Protein 4C4A (pdb70)

Sequence (641 aa):
HQEIARSSSYADMMLHDKDRNIKYYQGIRAAVSRVKDRGQKALVLDIGTGTGLLSMMAVTAGADFCYAIEVFKPMMAEAAVKIVERNGFSDKIKVINKHSTEVTVGPDGDLPCRANILITELFDTELIGEGALPSYEHAHKHLVQEDCEAVPHRATVYAQLVESRRMWSWNKLFPVRVRTSLGEQVIVPPSELERCPGAPSVCDIQLNQVSPADFTVLSDVLPMFSSVDFSKQVSSSAACCHSRQFVPLASGQAQVVLSWWDIEMDPEGKIKCCTMAPFWAQTDPQELQWRDHWMQCVYFLPQEEPVVQGSPRCLVAHHDDYCVWYSLQRTSPQVRPVCDCQAHLLWNRPRFGEINDQDRTDHYAQALRTVLLPGSVCLCVSDGSLLSMLAHHLGAEQVFTVESSSVASYRLMKRIFKVNHLEDKISVINKRPELLTAADLEGKKVSLLLGEPFFTTSLLPWHNLYFWYVRTSVDQHLAPGAVVMPQAASLHAVIVEFRDLWRIRSPCGDCEGFDVHIMDDMIKHSLDFRESREAEPHPLWEYPCRSLSKPQEILTFDFQQPIPQQPMQSKGTMMELTRPGKSHGAVLWMEYQLTPDSTISTGLINPGDCCCWNPHCKQAVYFLSTPRSVSYVVEFHPLTGDITMEFRLA

Radius of gyration: 27.62 Å; Cα contacts (8 Å, |Δi|>4): 1487; chains: 1; bounding box: 84×56×61 Å

InterPro domains:
  IPR014644 Protein arginine N-methyltransferase PRMT7 [PIRSF036946] (1-690)
  IPR025799 Protein arginine N-methyltransferase [PS51678] (14-345)
  IPR025799 Protein arginine N-methyltransferase [PS51678] (358-684)
  IPR025799 Protein arginine N-methyltransferase [PTHR11006] (16-331)
  IPR029063 S-adenosyl-L-methionine-dependent methyltransferase superfamily [G3DSA:3.40.50.150] (27-176)
  IPR029063 S-adenosyl-L-methionine-dependent methyltransferase superfamily [G3DSA:3.40.50.150] (370-513)
  IPR029063 S-adenosyl-L-methionine-dependent methyltransferase superfamily [SSF53335] (33-376)
  IPR029063 S-adenosyl-L-methionine-dependent methyltransferase superfamily [SSF53335] (379-688)
  IPR055135 Protein arginine N-methyltransferase domain [PF22528] (176-349)
  IPR055135 Protein arginine N-methyltransferase domain [PF22528] (514-689)

Nearest PDB structures (foldseek):
  4c4a-assembly1_A  TM=1.002E+00  e=0.000E+00  Mus musculus
  6ogn-assembly1_A  TM=9.988E-01  e=0.000E+00  Mus musculus
  9ay9-assembly3_C  TM=7.898E-01  e=1.034E-41  Homo sapiens
  9ay9-assembly4_D  TM=7.769E-01  e=6.770E-42  Homo sapiens
  9ay9-assembly2_B  TM=7.936E-01  e=2.135E-40  Homo sapiens

Secondary structure (DSSP, 8-state):
-HHHHT-SHHHHHT-HHHHHHHHHHHHHHHHHHHHTT---EEEEES-TTSHHHHHHHHHT-SEEEEE-SSHHHHHHHHHHHHHTT-TTTEEEE-S-GGG--BSTTSSBSS-EEEEEE---BTTBSTTSHHHHHHHHHHHTEEEEEEEES-EEEEEEEEEE-HHHHTTTSPPPEEEEETTEEEEEPPPHHHHH----SS-EEE-GGGS-GGG-EE-S--EEEEEEETTS----S-EEEEEEE--SS-EEEEEEEEEEEEESSTTS-SEEE---GGGSS-GGG----SSS-EEEEEEEEEEEE-TT--EEEEEEE-SS-EEEEE--S---PPP---SSHHHHS-HHHHHHHT-HHHHHHHHHHHHHH--TT-EEEEESTT-SHHHHHHHTT-SEEEEE--SHHHHHHHHHHHHHTT-TTTEEEE-S-GGG--TGGGTTPPEEEEE-----TT--SGGGGGHHHHHHHHTGGGEEEEEEEES-EEEEEEEEEEESSGGGGGS--SEETTEE-HHHHHHHHHHHTSSSSPPPEEE-GGGS-EEESB--EEEEEEETTSPPPSS-EEEEEEEEB-S-S---EEEEEEEEEEETTEEEESSBS------B-TTSPEEEEEPP---EEEEEEEEETTTTEEEEEEEE-

Structure (mmCIF, N/CA/C/O backbone):
data_4C4A
#
_entry.id   4C4A
#
_cell.length_a   97.322
_cell.length_b   97.322
_cell.length_c   168.754
_cell.angle_alpha   90.00
_cell.angle_beta   90.00
_cell.angle_gamma   90.00
#
_symmetry.space_group_name_H-M   'P 43 21 2'
#
loop_
_entity.id
_entity.type
_entity.pdbx_description
1 polymer 'PROTEIN ARGININE N-METHYLTRANSFERASE 7'
2 non-polymer S-ADENOSYL-L-HOMOCYSTEINE
3 non-polymer 3-[BENZYL(DIMETHYL)AMMONIO]PROPANE-1-SULFONATE
4 non-polymer 2-(2-METHOXYETHOXY)ETHANOL
5 non-polymer 'ZINC ION'
6 water water
#
loop_
_atom_site.group_PDB
_atom_site.id
_atom_site.type_symbol
_atom_site.label_atom_id
_atom_site.label_alt_id
_atom_site.label_comp_id
_atom_site.label_asym_id
_atom_site.label_entity_id
_atom_site.label_seq_id
_atom_site.pdbx_PDB_ins_code
_atom_site.Cartn_x
_atom_site.Cartn_y
_atom_site.Cartn_z
_atom_site.occupancy
_atom_site.B_iso_or_equiv
_atom_site.auth_seq_id
_atom_site.auth_comp_id
_atom_site.auth_asym_id
_atom_site.auth_atom_id
_atom_site.pdbx_PDB_model_num
ATOM 1 N N . HIS A 1 27 ? 17.711 19.095 75.201 1.00 82.86 27 HIS A N 1
ATOM 2 C CA . HIS A 1 27 ? 17.585 17.651 75.052 1.00 78.82 27 HIS A CA 1
ATOM 3 C C . HIS A 1 27 ? 17.496 17.233 73.587 1.00 76.62 27 HIS A C 1
ATOM 4 O O . HIS A 1 27 ? 17.957 16.151 73.219 1.00 70.82 27 HIS A O 1
ATOM 11 N N . GLN A 1 28 ? 16.904 18.087 72.755 1.00 70.95 28 GLN A N 1
ATOM 12 C CA . GLN A 1 28 ? 16.652 17.731 71.362 1.00 68.93 28 GLN A CA 1
ATOM 13 C C . GLN A 1 28 ? 17.955 17.771 70.567 1.00 64.69 28 GLN A C 1
ATOM 14 O O . GLN A 1 28 ? 18.111 17.055 69.579 1.00 74.57 28 GLN A O 1
ATOM 20 N N . GLU A 1 29 ? 18.889 18.612 71.001 1.00 55.67 29 GLU A N 1
ATOM 21 C CA . GLU A 1 29 ? 20.206 18.669 70.373 1.00 65.04 29 GLU A CA 1
ATOM 22 C C . GLU A 1 29 ? 20.917 17.332 70.549 1.00 68.20 29 GLU A C 1
ATOM 23 O O . GLU A 1 29 ? 21.554 16.827 69.623 1.00 69.95 29 GLU A O 1
ATOM 29 N N . ILE A 1 30 ? 20.788 16.757 71.742 1.00 59.66 30 ILE A N 1
ATOM 30 C CA . ILE A 1 30 ? 21.352 15.441 72.019 1.00 53.69 30 ILE A CA 1
ATOM 31 C C . ILE A 1 30 ? 20.591 14.358 71.255 1.00 50.80 30 ILE A C 1
ATOM 32 O O . ILE A 1 30 ? 21.193 13.525 70.570 1.00 46.02 30 ILE A O 1
ATOM 37 N N . ALA A 1 31 ? 19.266 14.389 71.365 1.00 42.37 31 ALA A N 1
ATOM 38 C CA . ALA A 1 31 ? 18.407 13.385 70.740 1.00 51.57 31 ALA A CA 1
ATOM 39 C C . ALA A 1 31 ? 18.671 13.234 69.239 1.00 52.09 31 ALA A C 1
ATOM 40 O O . ALA A 1 31 ? 18.703 12.116 68.715 1.00 48.32 31 ALA A O 1
ATOM 42 N N . ARG A 1 32 ? 18.875 14.360 68.559 1.00 45.34 32 ARG A N 1
ATOM 43 C CA . ARG A 1 32 ? 19.048 14.358 67.109 1.00 52.81 32 ARG A CA 1
ATOM 44 C C . ARG A 1 32 ? 20.466 14.754 66.675 1.00 52.18 32 ARG A C 1
ATOM 45 O O . ARG A 1 32 ? 20.672 15.307 65.594 1.00 55.75 32 ARG A O 1
ATOM 53 N N . SER A 1 33 ? 21.436 14.452 67.532 1.00 42.58 33 SER A N 1
ATOM 54 C CA . SER A 1 33 ? 22.849 14.644 67.225 1.00 38.50 33 SER A CA 1
ATOM 55 C C . SER A 1 33 ? 23.329 13.582 66.232 1.00 41.10 33 SER A C 1
ATOM 56 O O . SER A 1 33 ? 22.592 12.651 65.914 1.00 39.78 33 SER A O 1
ATOM 59 N N . SER A 1 34 ? 24.567 13.699 65.761 1.00 38.98 34 SER A N 1
ATOM 60 C CA A SER A 1 34 ? 25.063 12.750 64.769 0.50 37.68 34 SER A CA 1
ATOM 61 C CA B SER A 1 34 ? 25.099 12.771 64.766 0.50 38.33 34 SER A CA 1
ATOM 62 C C . SER A 1 34 ? 25.963 11.683 65.382 1.00 34.11 34 SER A C 1
ATOM 63 O O . SER A 1 34 ? 26.540 10.866 64.666 1.00 30.05 34 SER A O 1
ATOM 68 N N . TYR A 1 35 ? 26.064 11.667 66.708 1.00 30.42 35 TYR A N 1
ATOM 69 C CA . TYR A 1 35 ? 26.952 10.709 67.365 1.00 32.84 35 TYR A CA 1
ATOM 70 C C . TYR A 1 35 ? 26.596 9.251 67.064 1.00 32.30 35 TYR A C 1
ATOM 71 O O . TYR A 1 35 ? 27.487 8.433 66.846 1.00 30.96 35 TYR A O 1
ATOM 80 N N . ALA A 1 36 ? 25.304 8.930 67.042 1.00 30.74 36 ALA A N 1
ATOM 81 C CA . ALA A 1 36 ? 24.893 7.545 66.809 1.00 32.23 36 ALA A CA 1
ATOM 82 C C . ALA A 1 36 ? 25.288 7.106 65.400 1.00 36.42 36 ALA A C 1
ATOM 83 O O . ALA A 1 36 ? 25.777 5.996 65.206 1.00 31.45 36 ALA A O 1
ATOM 85 N N . ASP A 1 37 ? 25.077 7.989 64.427 1.00 28.32 37 ASP A N 1
ATOM 86 C CA . ASP A 1 37 ? 25.466 7.722 63.041 1.00 29.33 37 ASP A CA 1
ATOM 87 C C . ASP A 1 37 ? 26.966 7.453 62.908 1.00 25.15 37 ASP A C 1
ATOM 88 O O . ASP A 1 37 ? 27.375 6.542 62.180 1.00 28.19 37 ASP A O 1
ATOM 93 N N A MET A 1 38 ? 27.780 8.262 63.586 0.67 24.48 38 MET A N 1
ATOM 94 N N B MET A 1 38 ? 27.780 8.219 63.631 0.33 24.65 38 MET A N 1
ATOM 95 C CA A MET A 1 38 ? 29.227 8.074 63.554 0.67 23.41 38 MET A CA 1
ATOM 96 C CA B MET A 1 38 ? 29.237 8.092 63.557 0.33 24.06 38 MET A CA 1
ATOM 97 C C A MET A 1 38 ? 29.588 6.675 64.028 0.67 27.04 38 MET A C 1
ATOM 98 C C B MET A 1 38 ? 29.773 6.828 64.233 0.33 24.61 38 MET A C 1
ATOM 99 O O A MET A 1 38 ? 30.371 5.980 63.386 0.67 21.15 38 MET A O 1
ATOM 100 O O B MET A 1 38 ? 30.886 6.389 63.946 0.33 21.19 38 MET A O 1
ATOM 109 N N . LEU A 1 39 ? 28.994 6.253 65.140 1.00 25.95 39 LEU A N 1
ATOM 110 C CA . LEU A 1 39 ? 29.360 4.963 65.733 1.00 27.26 39 LEU A CA 1
ATOM 111 C C . LEU A 1 39 ? 29.014 3.817 64.786 1.00 28.52 39 LEU A C 1
ATOM 112 O O . LEU A 1 39 ? 29.679 2.778 64.785 1.00 29.21 39 LEU A O 1
ATOM 117 N N . HIS A 1 40 ? 27.978 4.005 63.971 1.00 23.01 40 HIS A N 1
ATOM 118 C CA . HIS A 1 40 ? 27.587 2.999 62.981 1.00 25.01 40 HIS A CA 1
ATOM 119 C C . HIS A 1 40 ? 28.370 3.119 61.666 1.00 26.95 40 HIS A C 1
ATOM 120 O O . HIS A 1 40 ? 28.189 2.307 60.759 1.00 26.09 40 HIS A O 1
ATOM 127 N N . ASP A 1 41 ? 29.201 4.152 61.550 1.00 27.72 41 ASP A N 1
ATOM 128 C CA . ASP A 1 41 ? 29.937 4.394 60.305 1.00 26.84 41 ASP A CA 1
ATOM 129 C C . ASP A 1 41 ? 31.161 3.480 60.294 1.00 24.30 41 ASP A C 1
ATOM 130 O O . ASP A 1 41 ? 32.250 3.883 60.711 1.00 23.52 41 ASP A O 1
ATOM 135 N N . LYS A 1 42 ? 30.959 2.254 59.823 1.00 25.70 42 LYS A N 1
ATOM 136 C CA . LYS A 1 42 ? 31.983 1.216 59.919 1.00 29.43 42 LYS A CA 1
ATOM 137 C C . LYS A 1 42 ? 33.265 1.604 59.185 1.00 29.75 42 LYS A C 1
ATOM 138 O O . LYS A 1 42 ? 34.368 1.464 59.720 1.00 27.55 42 LYS A O 1
ATOM 144 N N . ASP A 1 43 ? 33.112 2.097 57.961 1.00 26.57 43 ASP A N 1
ATOM 145 C CA . ASP A 1 43 ? 34.263 2.488 57.147 1.00 23.76 43 ASP A CA 1
ATOM 146 C C . ASP A 1 43 ? 35.070 3.598 57.825 1.00 29.08 43 ASP A C 1
ATOM 147 O O . ASP A 1 43 ? 36.301 3.555 57.875 1.00 24.55 43 ASP A O 1
ATOM 152 N N . ARG A 1 44 ? 34.378 4.588 58.373 1.00 23.32 44 ARG A N 1
ATOM 153 C CA . ARG A 1 44 ? 35.064 5.618 59.157 1.00 23.81 44 ARG A CA 1
ATOM 154 C C . ARG A 1 44 ? 35.864 5.044 60.331 1.00 24.35 44 ARG A C 1
ATOM 155 O O . ARG A 1 44 ? 37.028 5.387 60.557 1.00 22.70 44 ARG A O 1
ATOM 163 N N . ASN A 1 45 ? 35.230 4.179 61.102 1.00 22.27 45 ASN A N 1
ATOM 164 C CA . ASN A 1 45 ? 35.865 3.720 62.321 1.00 26.45 45 ASN A CA 1
ATOM 165 C C . ASN A 1 45 ? 37.030 2.767 62.019 1.00 26.40 45 ASN A C 1
ATOM 166 O O . ASN A 1 45 ? 38.069 2.832 62.680 1.00 24.71 45 ASN A O 1
ATOM 171 N N . ILE A 1 46 ? 36.871 1.934 60.999 1.00 23.22 46 ILE A N 1
ATOM 172 C CA . ILE A 1 46 ? 37.933 1.002 60.594 1.00 26.76 46 ILE A CA 1
ATOM 173 C C . ILE A 1 46 ? 39.177 1.745 60.113 1.00 31.58 46 ILE A C 1
ATOM 174 O O . ILE A 1 46 ? 40.300 1.425 60.526 1.00 27.78 46 ILE A O 1
ATOM 179 N N . LYS A 1 47 ? 38.969 2.747 59.261 1.00 24.74 47 LYS A N 1
ATOM 180 C CA . LYS A 1 47 ? 40.069 3.508 58.669 1.00 22.56 47 LYS A CA 1
ATOM 181 C C . LYS A 1 47 ? 40.768 4.387 59.710 1.00 24.62 47 LYS A C 1
ATOM 182 O O . LYS A 1 47 ? 42.001 4.496 59.712 1.00 21.88 47 LYS A O 1
ATOM 188 N N . TYR A 1 48 ? 40.004 5.025 60.599 1.00 20.83 48 TYR A N 1
ATOM 189 C CA . TYR A 1 48 ? 40.662 5.759 61.692 1.00 21.21 48 TYR A CA 1
ATOM 190 C C . TYR A 1 48 ? 41.519 4.820 62.549 1.00 20.49 48 TYR A C 1
ATOM 191 O O . TYR A 1 48 ? 42.646 5.167 62.903 1.00 19.86 48 TYR A O 1
ATOM 200 N N . TYR A 1 49 ? 40.987 3.644 62.886 1.00 22.49 49 TYR A N 1
ATOM 201 C CA . TYR A 1 49 ? 41.709 2.712 63.748 1.00 21.98 49 TYR A CA 1
ATOM 202 C C . TYR A 1 49 ? 43.016 2.305 63.076 1.00 22.91 49 TYR A C 1
ATOM 203 O O . TYR A 1 49 ? 44.074 2.290 63.722 1.00 21.16 49 TYR A O 1
ATOM 212 N N . GLN A 1 50 ? 42.942 1.998 61.781 1.00 23.54 50 GLN A N 1
ATOM 213 C CA . GLN A 1 50 ? 44.139 1.633 61.021 1.00 23.70 50 GLN A CA 1
ATOM 214 C C . GLN A 1 50 ? 45.156 2.771 61.031 1.00 24.95 50 GLN A C 1
ATOM 215 O O . GLN A 1 50 ? 46.353 2.557 61.253 1.00 23.26 50 GLN A O 1
ATOM 221 N N . GLY A 1 51 ? 44.688 3.986 60.770 1.00 23.14 51 GLY A N 1
ATOM 222 C CA . GLY A 1 51 ? 45.583 5.140 60.758 1.00 21.79 51 GLY A CA 1
ATOM 223 C C . GLY A 1 51 ? 46.199 5.409 62.133 1.00 22.64 51 GLY A C 1
ATOM 224 O O . GLY A 1 51 ? 47.381 5.771 62.251 1.00 22.30 51 GLY A O 1
ATOM 225 N N . ILE A 1 52 ? 45.401 5.238 63.180 1.00 19.03 52 ILE A N 1
ATOM 226 C CA . ILE A 1 52 ? 45.867 5.506 64.538 1.00 19.63 52 ILE A CA 1
ATOM 227 C C . ILE A 1 52 ? 46.912 4.448 64.958 1.00 21.43 52 ILE A C 1
ATOM 228 O O . ILE A 1 52 ? 47.928 4.783 65.561 1.00 22.52 52 ILE A O 1
ATOM 233 N N . ARG A 1 53 ? 46.686 3.180 64.619 1.00 19.94 53 ARG A N 1
ATOM 234 C CA . ARG A 1 53 ? 47.692 2.166 64.965 1.00 20.88 53 ARG A CA 1
ATOM 235 C C . ARG A 1 53 ? 49.009 2.471 64.234 1.00 23.25 53 ARG A C 1
ATOM 236 O O . ARG A 1 53 ? 50.104 2.356 64.818 1.00 25.04 53 ARG A O 1
ATOM 244 N N . ALA A 1 54 ? 48.923 2.875 62.967 1.00 22.62 54 ALA A N 1
ATOM 245 C CA . ALA A 1 54 ? 50.147 3.161 62.203 1.00 24.65 54 ALA A CA 1
ATOM 246 C C . ALA A 1 54 ? 50.884 4.363 62.786 1.00 28.05 54 ALA A C 1
ATOM 247 O O . ALA A 1 54 ? 52.116 4.333 62.934 1.00 25.14 54 ALA A O 1
ATOM 249 N N . ALA A 1 55 ? 50.135 5.412 63.123 1.00 22.85 55 ALA A N 1
ATOM 250 C CA . ALA A 1 55 ? 50.750 6.632 63.650 1.00 22.10 55 ALA A CA 1
ATOM 251 C C . ALA A 1 55 ? 51.415 6.403 65.004 1.00 22.85 55 ALA A C 1
ATOM 252 O O . ALA A 1 55 ? 52.551 6.834 65.227 1.00 24.22 55 ALA A O 1
ATOM 254 N N . VAL A 1 56 ? 50.719 5.727 65.909 1.00 21.89 56 VAL A N 1
ATOM 255 C CA . VAL A 1 56 ? 51.289 5.477 67.222 1.00 20.98 56 VAL A CA 1
ATOM 256 C C . VAL A 1 56 ? 52.532 4.597 67.084 1.00 23.82 56 VAL A C 1
ATOM 257 O O . VAL A 1 56 ? 53.552 4.855 67.719 1.00 22.78 56 VAL A O 1
ATOM 261 N N . SER A 1 57 ? 52.467 3.575 66.232 1.00 22.49 57 SER A N 1
ATOM 262 C CA . SER A 1 57 ? 53.644 2.742 66.020 1.00 24.98 57 SER A CA 1
ATOM 263 C C . SER A 1 57 ? 54.828 3.509 65.419 1.00 25.54 57 SER A C 1
ATOM 264 O O . SER A 1 57 ? 55.962 3.241 65.799 1.00 27.41 57 SER A O 1
ATOM 267 N N . ARG A 1 58 ? 54.589 4.454 64.508 1.00 25.76 58 ARG A N 1
ATOM 268 C CA . ARG A 1 58 ? 55.705 5.232 63.955 1.00 26.96 58 ARG A CA 1
ATOM 269 C C . ARG A 1 58 ? 56.472 5.961 65.055 1.00 25.48 58 ARG A C 1
ATOM 270 O O . ARG A 1 58 ? 57.710 5.972 65.042 1.00 26.93 58 ARG A O 1
ATOM 278 N N . VAL A 1 59 ? 55.748 6.519 66.024 1.00 21.96 59 VAL A N 1
ATOM 279 C CA . VAL A 1 59 ? 56.384 7.198 67.168 1.00 25.68 59 VAL A CA 1
ATOM 280 C C . VAL A 1 59 ? 57.063 6.236 68.155 1.00 26.23 59 VAL A C 1
ATOM 281 O O . VAL A 1 59 ? 58.213 6.446 68.556 1.00 25.05 59 VAL A O 1
ATOM 285 N N . LYS A 1 60 ? 56.368 5.171 68.549 1.00 23.34 60 LYS A N 1
ATOM 286 C CA . LYS A 1 60 ? 56.964 4.215 69.480 1.00 25.21 60 LYS A CA 1
ATOM 287 C C . LYS A 1 60 ? 58.197 3.558 68.870 1.00 28.10 60 LYS A C 1
ATOM 288 O O . LYS A 1 60 ? 59.174 3.294 69.580 1.00 27.17 60 LYS A O 1
ATOM 294 N N . ASP A 1 61 ? 58.166 3.293 67.562 1.00 25.34 61 ASP A N 1
ATOM 295 C CA . ASP A 1 61 ? 59.288 2.597 66.919 1.00 29.30 61 ASP A CA 1
ATOM 296 C C . ASP A 1 61 ? 60.549 3.452 66.913 1.00 28.22 61 ASP A C 1
ATOM 297 O O . ASP A 1 61 ? 61.651 2.924 66.757 1.00 29.46 61 ASP A O 1
ATOM 302 N N . ARG A 1 62 ? 60.379 4.761 67.070 1.00 29.96 62 ARG A N 1
ATOM 303 C CA . ARG A 1 62 ? 61.514 5.696 67.179 1.00 34.85 62 ARG A CA 1
ATOM 304 C C . ARG A 1 62 ? 62.059 5.818 68.601 1.00 40.03 62 ARG A C 1
ATOM 305 O O . ARG A 1 62 ? 62.965 6.615 68.853 1.00 34.01 62 ARG A O 1
ATOM 313 N N . GLY A 1 63 ? 61.498 5.050 69.530 1.00 30.71 63 GLY A N 1
ATOM 314 C CA . GLY A 1 63 ? 61.921 5.096 70.921 1.00 29.85 63 GLY A CA 1
ATOM 315 C C . GLY A 1 63 ? 61.412 6.325 71.656 1.00 28.95 63 GLY A C 1
ATOM 316 O O . GLY A 1 63 ? 62.003 6.741 72.645 1.00 34.36 63 GLY A O 1
ATOM 317 N N . GLN A 1 64 ? 60.306 6.897 71.184 1.00 27.10 64 GLN A N 1
ATOM 318 C CA . GLN A 1 64 ? 59.782 8.119 71.777 1.00 28.49 64 GLN A CA 1
ATOM 319 C C . GLN A 1 64 ? 58.451 7.904 72.455 1.00 27.86 64 GLN A C 1
ATOM 320 O O . GLN A 1 64 ? 57.734 6.942 72.161 1.00 26.23 64 GLN A O 1
ATOM 326 N N . LYS A 1 65 ? 58.137 8.809 73.373 1.00 25.54 65 LYS A N 1
ATOM 327 C CA . LYS A 1 65 ? 56.857 8.808 74.064 1.00 23.35 65 LYS A CA 1
ATOM 328 C C . LYS A 1 65 ? 55.768 9.283 73.113 1.00 24.46 65 LYS A C 1
ATOM 329 O O . LYS A 1 65 ? 55.921 10.296 72.439 1.00 23.26 65 LYS A O 1
ATOM 335 N N . ALA A 1 66 ? 54.669 8.541 73.044 1.00 24.23 66 ALA A N 1
ATOM 336 C CA . ALA A 1 66 ? 53.574 8.887 72.145 1.00 22.48 66 ALA A CA 1
ATOM 337 C C . ALA A 1 66 ? 52.471 9.608 72.916 1.00 22.69 66 ALA A C 1
ATOM 338 O O . ALA A 1 66 ? 51.764 9.000 73.721 1.00 23.79 66 ALA A O 1
ATOM 340 N N . LEU A 1 67 ? 52.363 10.916 72.697 1.00 18.87 67 LEU A N 1
ATOM 341 C CA . LEU A 1 67 ? 51.404 11.764 73.403 1.00 21.10 67 LEU A CA 1
ATOM 342 C C . LEU A 1 67 ? 50.355 12.263 72.429 1.00 23.95 67 LEU A C 1
ATOM 343 O O . LEU A 1 67 ? 50.657 13.007 71.492 1.00 22.99 67 LEU A O 1
ATOM 348 N N . VAL A 1 68 ? 49.117 11.836 72.645 1.00 20.94 68 VAL A N 1
ATOM 349 C CA . VAL A 1 68 ? 48.022 12.143 71.728 1.00 20.16 68 VAL A CA 1
ATOM 350 C C . VAL A 1 68 ? 47.216 13.375 72.154 1.00 18.44 68 VAL A C 1
ATOM 351 O O . VAL A 1 68 ? 46.881 13.526 73.329 1.00 21.55 68 VAL A O 1
ATOM 355 N N . LEU A 1 69 ? 46.933 14.250 71.189 1.00 19.08 69 LEU A N 1
ATOM 356 C CA . LEU A 1 69 ? 45.919 15.301 71.316 1.00 17.57 69 LEU A CA 1
ATOM 357 C C . LEU A 1 69 ? 44.758 14.918 70.404 1.00 20.93 69 LEU A C 1
ATOM 358 O O . LEU A 1 69 ? 44.925 14.840 69.181 1.00 21.26 69 LEU A O 1
ATOM 363 N N . ASP A 1 70 ? 43.599 14.648 71.005 1.00 20.30 70 ASP A N 1
ATOM 364 C CA . ASP A 1 70 ? 42.399 14.258 70.263 1.00 20.39 70 ASP A CA 1
ATOM 365 C C . ASP A 1 70 ? 41.416 15.417 70.341 1.00 20.67 70 ASP A C 1
ATOM 366 O O . ASP A 1 70 ? 40.781 15.594 71.372 1.00 21.72 70 ASP A O 1
ATOM 371 N N . ILE A 1 71 ? 41.330 16.235 69.287 1.00 20.63 71 ILE A N 1
ATOM 372 C CA . ILE A 1 71 ? 40.468 17.421 69.334 1.00 18.15 71 ILE A CA 1
ATOM 373 C C . ILE A 1 71 ? 39.059 17.072 68.897 1.00 21.80 71 ILE A C 1
ATOM 374 O O . ILE A 1 71 ? 38.841 16.662 67.759 1.00 22.79 71 ILE A O 1
ATOM 379 N N . GLY A 1 72 ? 38.111 17.271 69.807 1.00 21.75 72 GLY A N 1
ATOM 380 C CA . GLY A 1 72 ? 36.709 16.981 69.552 1.00 22.12 72 GLY A CA 1
ATOM 381 C C . GLY A 1 72 ? 36.421 15.514 69.794 1.00 20.50 72 GLY A C 1
ATOM 382 O O . GLY A 1 72 ? 35.946 14.803 68.895 1.00 22.85 72 GLY A O 1
ATOM 383 N N . THR A 1 73 ? 36.685 15.065 71.018 1.00 22.24 73 THR A N 1
ATOM 384 C CA . THR A 1 73 ? 36.757 13.633 71.276 1.00 21.15 73 THR A CA 1
ATOM 385 C C . THR A 1 73 ? 35.398 12.919 71.268 1.00 22.53 73 THR A C 1
ATOM 386 O O . THR A 1 73 ? 35.342 11.701 71.064 1.00 21.69 73 THR A O 1
ATOM 390 N N . GLY A 1 74 ? 34.303 13.652 71.445 1.00 20.52 74 GLY A N 1
ATOM 391 C CA . GLY A 1 74 ? 32.992 13.012 71.452 1.00 22.47 74 GLY A CA 1
ATOM 392 C C . GLY A 1 74 ? 32.884 11.931 72.526 1.00 22.58 74 GLY A C 1
ATOM 393 O O . GLY A 1 74 ? 32.997 12.212 73.716 1.00 24.64 74 GLY A O 1
ATOM 394 N N . THR A 1 75 ? 32.681 10.682 72.098 1.00 23.07 75 THR A N 1
ATOM 395 C CA . THR A 1 75 ? 32.610 9.545 73.015 1.00 24.33 75 THR A CA 1
ATOM 396 C C . THR A 1 75 ? 33.943 9.177 73.665 1.00 25.91 75 THR A C 1
ATOM 397 O O . THR A 1 75 ? 33.979 8.443 74.659 1.00 26.84 75 THR A O 1
ATOM 401 N N . GLY A 1 76 ? 35.035 9.662 73.080 1.00 23.84 76 GLY A N 1
ATOM 402 C CA . GLY A 1 76 ? 36.368 9.237 73.464 1.00 22.26 76 GLY A CA 1
ATOM 403 C C . GLY A 1 76 ? 36.916 8.104 72.593 1.00 19.50 76 GLY A C 1
ATOM 404 O O . GLY A 1 76 ? 38.053 7.666 72.798 1.00 21.78 76 GLY A O 1
ATOM 405 N N . LEU A 1 77 ? 36.120 7.640 71.628 1.00 21.63 77 LEU A N 1
ATOM 406 C CA . LEU A 1 77 ? 36.495 6.486 70.779 1.00 21.66 77 LEU A CA 1
ATOM 407 C C . LEU A 1 77 ? 37.932 6.523 70.238 1.00 23.34 77 LEU A C 1
ATOM 408 O O . LEU A 1 77 ? 38.684 5.551 70.393 1.00 22.11 77 LEU A O 1
ATOM 413 N N . LEU A 1 78 ? 38.328 7.634 69.614 1.00 21.16 78 LEU A N 1
ATOM 414 C CA . LEU A 1 78 ? 39.621 7.658 68.932 1.00 20.27 78 LEU A CA 1
ATOM 415 C C . LEU A 1 78 ? 40.773 7.644 69.940 1.00 22.10 78 LEU A C 1
ATOM 416 O O . LEU A 1 78 ? 41.832 7.088 69.659 1.00 20.39 78 LEU A O 1
ATOM 421 N N . SER A 1 79 ? 40.563 8.227 71.120 1.00 21.02 79 SER A N 1
ATOM 422 C CA . SER A 1 79 ? 41.587 8.174 72.162 1.00 20.51 79 SER A CA 1
ATOM 423 C C . SER A 1 79 ? 41.712 6.765 72.727 1.00 21.71 79 SER A C 1
ATOM 424 O O . SER A 1 79 ? 42.809 6.308 73.012 1.00 21.99 79 SER A O 1
ATOM 427 N N . MET A 1 80 ? 40.589 6.070 72.896 1.00 21.90 80 MET A N 1
ATOM 428 C CA . MET A 1 80 ? 40.651 4.680 73.340 1.00 21.00 80 MET A CA 1
ATOM 429 C C . MET A 1 80 ? 41.398 3.815 72.321 1.00 21.37 80 MET A C 1
ATOM 430 O O . MET A 1 80 ? 42.243 2.981 72.700 1.00 21.40 80 MET A O 1
ATOM 435 N N . MET A 1 81 ? 41.089 4.011 71.038 1.00 22.05 81 MET A N 1
ATOM 436 C CA . MET A 1 81 ? 41.852 3.361 69.953 1.00 20.50 81 MET A CA 1
ATOM 437 C C . MET A 1 81 ? 43.350 3.618 70.124 1.00 22.40 81 MET A C 1
ATOM 438 O O . MET A 1 81 ? 44.161 2.682 70.071 1.00 22.53 81 MET A O 1
ATOM 443 N N . ALA A 1 82 ? 43.705 4.880 70.341 1.00 20.71 82 ALA A N 1
ATOM 444 C CA . ALA A 1 82 ? 45.112 5.248 70.516 1.00 19.90 82 ALA A CA 1
ATOM 445 C C . ALA A 1 82 ? 45.793 4.508 71.675 1.00 21.03 82 ALA A C 1
ATOM 446 O O . ALA A 1 82 ? 46.932 4.047 71.522 1.00 20.09 82 ALA A O 1
ATOM 448 N N . VAL A 1 83 ? 45.137 4.380 72.829 1.00 19.62 83 VAL A N 1
ATOM 449 C CA . VAL A 1 83 ? 45.766 3.630 73.925 1.00 21.28 83 VAL A CA 1
ATOM 450 C C . VAL A 1 83 ? 45.966 2.149 73.563 1.00 22.87 83 VAL A C 1
ATOM 451 O O . VAL A 1 83 ? 47.021 1.582 73.853 1.00 21.68 83 VAL A O 1
ATOM 455 N N . THR A 1 84 ? 44.990 1.511 72.918 1.00 20.00 84 THR A N 1
ATOM 456 C CA . THR A 1 84 ? 45.197 0.112 72.518 1.00 21.20 84 THR A CA 1
ATOM 457 C C . THR A 1 84 ? 46.378 -0.003 71.548 1.00 21.92 84 THR A C 1
ATOM 458 O O . THR A 1 84 ? 47.080 -1.029 71.527 1.00 23.61 84 THR A O 1
ATOM 462 N N . ALA A 1 85 ? 46.605 1.048 70.761 1.00 20.94 85 ALA A N 1
ATOM 463 C CA . ALA A 1 85 ? 47.686 1.056 69.773 1.00 22.31 85 ALA A CA 1
ATOM 464 C C . ALA A 1 85 ? 49.059 1.263 70.414 1.00 23.89 85 ALA A C 1
ATOM 465 O O . ALA A 1 85 ? 50.094 1.067 69.763 1.00 25.33 85 ALA A O 1
ATOM 467 N N . GLY A 1 86 ? 49.068 1.670 71.678 1.00 22.54 86 GLY A N 1
ATOM 468 C CA . GLY A 1 86 ? 50.312 1.833 72.412 1.00 25.39 86 GLY A CA 1
ATOM 469 C C . GLY A 1 86 ? 50.621 3.249 72.884 1.00 24.50 86 GLY A C 1
ATOM 470 O O . GLY A 1 86 ? 51.729 3.507 73.371 1.00 24.85 86 GLY A O 1
ATOM 471 N N . ALA A 1 87 ? 49.672 4.171 72.754 1.00 21.98 87 ALA A N 1
ATOM 472 C CA . ALA A 1 87 ? 49.937 5.547 73.192 1.00 22.16 87 ALA A CA 1
ATOM 473 C C . ALA A 1 87 ? 50.241 5.630 74.691 1.00 24.53 87 ALA A C 1
ATOM 474 O O . ALA A 1 87 ? 49.704 4.865 75.494 1.00 24.14 87 ALA A O 1
ATOM 476 N N . ASP A 1 88 ? 51.110 6.569 75.070 1.00 19.87 88 ASP A N 1
ATOM 477 C CA . ASP A 1 88 ? 51.455 6.732 76.475 1.00 22.04 88 ASP A CA 1
ATOM 478 C C . ASP A 1 88 ? 50.421 7.566 77.233 1.00 23.05 88 ASP A C 1
ATOM 479 O O . ASP A 1 88 ? 50.138 7.303 78.402 1.00 25.32 88 ASP A O 1
ATOM 484 N N . PHE A 1 89 ? 49.849 8.560 76.563 1.00 22.81 89 PHE A N 1
ATOM 485 C CA . PHE A 1 89 ? 48.798 9.372 77.178 1.00 22.78 89 PHE A CA 1
ATOM 486 C C . PHE A 1 89 ? 48.026 10.110 76.112 1.00 22.77 89 PHE A C 1
ATOM 487 O O . PHE A 1 89 ? 48.585 10.457 75.075 1.00 22.91 89 PHE A O 1
ATOM 495 N N . CYS A 1 90 ? 46.737 10.342 76.370 1.00 20.23 90 CYS A N 1
ATOM 496 C CA . CYS A 1 90 ? 45.888 11.094 75.452 1.00 19.61 90 CYS A CA 1
ATOM 497 C C . CYS A 1 90 ? 45.235 12.265 76.170 1.00 20.23 90 CYS A C 1
ATOM 498 O O . CYS A 1 90 ? 44.705 12.107 77.271 1.00 23.43 90 CYS A O 1
ATOM 501 N N . TYR A 1 91 ? 45.257 13.423 75.518 1.00 20.38 91 TYR A N 1
ATOM 502 C CA . TYR A 1 91 ? 44.516 14.597 75.972 1.00 19.98 91 TYR A CA 1
ATOM 503 C C . TYR A 1 91 ? 43.308 14.742 75.052 1.00 22.17 91 TYR A C 1
ATOM 504 O O . TYR A 1 91 ? 43.459 15.035 73.866 1.00 21.42 91 TYR A O 1
ATOM 513 N N . ALA A 1 92 ? 42.116 14.470 75.583 1.00 21.09 92 ALA A N 1
ATOM 514 C CA . ALA A 1 92 ? 40.911 14.395 74.752 1.00 18.65 92 ALA A CA 1
ATOM 515 C C . ALA A 1 92 ? 40.018 15.599 75.023 1.00 18.70 92 ALA A C 1
ATOM 516 O O . ALA A 1 92 ? 39.485 15.747 76.124 1.00 22.68 92 ALA A O 1
ATOM 518 N N . ILE A 1 93 ? 39.870 16.449 74.016 1.00 20.36 93 ILE A N 1
ATOM 519 C CA . ILE A 1 93 ? 39.260 17.763 74.195 1.00 23.95 93 ILE A CA 1
ATOM 520 C C . ILE A 1 93 ? 37.838 17.728 73.654 1.00 21.69 93 ILE A C 1
ATOM 521 O O . ILE A 1 93 ? 37.617 17.268 72.541 1.00 21.64 93 ILE A O 1
ATOM 526 N N . GLU A 1 94 ? 36.876 18.213 74.429 1.00 20.91 94 GLU A N 1
ATOM 527 C CA . GLU A 1 94 ? 35.483 18.236 73.976 1.00 19.57 94 GLU A CA 1
ATOM 528 C C . GLU A 1 94 ? 34.776 19.457 74.528 1.00 24.41 94 GLU A C 1
ATOM 529 O O . GLU A 1 94 ? 34.621 19.595 75.739 1.00 24.40 94 GLU A O 1
ATOM 535 N N . VAL A 1 95 ? 34.338 20.336 73.636 1.00 24.55 95 VAL A N 1
ATOM 536 C CA . VAL A 1 95 ? 33.751 21.600 74.060 1.00 28.01 95 VAL A CA 1
ATOM 537 C C . VAL A 1 95 ? 32.334 21.425 74.626 1.00 29.51 95 VAL A C 1
ATOM 538 O O . VAL A 1 95 ? 31.913 22.193 75.486 1.00 27.00 95 VAL A O 1
ATOM 542 N N . PHE A 1 96 ? 31.619 20.399 74.164 1.00 25.90 96 PHE A N 1
ATOM 543 C CA . PHE A 1 96 ? 30.216 20.220 74.527 1.00 27.88 96 PHE A CA 1
ATOM 544 C C . PHE A 1 96 ? 30.116 19.462 75.858 1.00 31.66 96 PHE A C 1
ATOM 545 O O . PHE A 1 96 ? 30.473 18.283 75.939 1.00 28.09 96 PHE A O 1
ATOM 553 N N . LYS A 1 97 ? 29.656 20.152 76.902 1.00 30.07 97 LYS A N 1
ATOM 554 C CA . LYS A 1 97 ? 29.762 19.628 78.272 1.00 32.25 97 LYS A CA 1
ATOM 555 C C . LYS A 1 97 ? 29.100 18.251 78.471 1.00 33.57 97 LYS A C 1
ATOM 556 O O . LYS A 1 97 ? 29.734 17.358 79.042 1.00 30.38 97 LYS A O 1
ATOM 562 N N . PRO A 1 98 ? 27.858 18.050 77.977 1.00 30.17 98 PRO A N 1
ATOM 563 C CA . PRO A 1 98 ? 27.254 16.723 78.193 1.00 29.19 98 PRO A CA 1
ATOM 564 C C . PRO A 1 98 ? 28.039 15.577 77.557 1.00 33.16 98 PRO A C 1
ATOM 565 O O . PRO A 1 98 ? 28.031 14.457 78.083 1.00 30.17 98 PRO A O 1
ATOM 569 N N . MET A 1 99 ? 28.714 15.849 76.444 1.00 28.89 99 MET A N 1
ATOM 570 C CA A MET A 1 99 ? 29.489 14.822 75.763 0.38 27.62 99 MET A CA 1
ATOM 571 C CA B MET A 1 99 ? 29.484 14.812 75.772 0.62 27.92 99 MET A CA 1
ATOM 572 C C . MET A 1 99 ? 30.831 14.597 76.450 1.00 26.03 99 MET A C 1
ATOM 573 O O . MET A 1 99 ? 31.330 13.468 76.501 1.00 26.05 99 MET A O 1
ATOM 582 N N . ALA A 1 100 ? 31.426 15.671 76.973 1.00 24.45 100 ALA A N 1
ATOM 583 C CA . ALA A 1 100 ? 32.647 15.529 77.768 1.00 25.48 100 ALA A CA 1
ATOM 584 C C . ALA A 1 100 ? 32.368 14.661 78.999 1.00 26.04 100 ALA A C 1
ATOM 585 O O . ALA A 1 100 ? 33.177 13.813 79.377 1.00 26.28 100 ALA A O 1
ATOM 587 N N . GLU A 1 101 ? 31.220 14.882 79.633 1.00 25.69 101 GLU A N 1
ATOM 588 C CA . GLU A 1 101 ? 30.848 14.082 80.796 1.00 29.06 101 GLU A CA 1
ATOM 589 C C . GLU A 1 101 ? 30.638 12.612 80.402 1.00 30.47 101 GLU A C 1
ATOM 590 O O . GLU A 1 101 ? 31.065 11.707 81.122 1.00 30.76 101 GLU A O 1
ATOM 596 N N . ALA A 1 102 ? 29.999 12.384 79.260 1.00 26.68 102 ALA A N 1
ATOM 597 C CA . ALA A 1 102 ? 29.810 11.029 78.742 1.00 31.61 102 ALA A CA 1
ATOM 598 C C . ALA A 1 102 ? 31.153 10.348 78.451 1.00 25.59 102 ALA A C 1
ATOM 599 O O . ALA A 1 102 ? 31.373 9.194 78.839 1.00 28.18 102 ALA A O 1
ATOM 601 N N . ALA A 1 103 ? 32.053 11.071 77.789 1.00 24.42 103 ALA A N 1
ATOM 602 C CA . ALA A 1 103 ? 33.379 10.539 77.467 1.00 21.27 103 ALA A CA 1
ATOM 603 C C . ALA A 1 103 ? 34.140 10.081 78.705 1.00 26.33 103 ALA A C 1
ATOM 604 O O . ALA A 1 103 ? 34.803 9.050 78.680 1.00 25.47 103 ALA A O 1
ATOM 606 N N . VAL A 1 104 ? 34.072 10.859 79.777 1.00 24.91 104 VAL A N 1
ATOM 607 C CA . VAL A 1 104 ? 34.727 10.471 81.023 1.00 25.72 104 VAL A CA 1
ATOM 608 C C . VAL A 1 104 ? 34.213 9.105 81.487 1.00 26.92 104 VAL A C 1
ATOM 609 O O . VAL A 1 104 ? 34.996 8.214 81.822 1.00 27.42 104 VAL A O 1
ATOM 613 N N . LYS A 1 105 ? 32.895 8.939 81.464 1.00 25.55 105 LYS A N 1
ATOM 614 C CA . LYS A 1 105 ? 32.278 7.683 81.882 1.00 27.07 105 LYS A CA 1
ATOM 615 C C . LYS A 1 105 ? 32.605 6.522 80.941 1.00 31.54 105 LYS A C 1
ATOM 616 O O . LYS A 1 105 ? 32.801 5.382 81.392 1.00 30.22 105 LYS A O 1
ATOM 622 N N . ILE A 1 106 ? 32.624 6.807 79.640 1.00 25.11 106 ILE A N 1
ATOM 623 C CA . ILE A 1 106 ? 32.907 5.795 78.624 1.00 24.64 106 ILE A CA 1
ATOM 624 C C . ILE A 1 106 ? 34.362 5.331 78.740 1.00 25.76 106 ILE A C 1
ATOM 625 O O . ILE A 1 106 ? 34.659 4.125 78.731 1.00 26.23 106 ILE A O 1
ATOM 630 N N . VAL A 1 107 ? 35.262 6.292 78.880 1.00 23.65 107 VAL A N 1
ATOM 631 C CA . VAL A 1 107 ? 36.678 5.977 79.093 1.00 23.91 107 VAL A CA 1
ATOM 632 C C . VAL A 1 107 ? 36.861 5.097 80.341 1.00 25.16 107 VAL A C 1
ATOM 633 O O . VAL A 1 107 ? 37.618 4.114 80.321 1.00 24.82 107 VAL A O 1
ATOM 637 N N . GLU A 1 108 ? 36.155 5.422 81.421 1.00 24.80 108 GLU A N 1
ATOM 638 C CA . GLU A 1 108 ? 36.249 4.625 82.647 1.00 26.53 108 GLU A CA 1
ATOM 639 C C . GLU A 1 108 ? 35.701 3.214 82.440 1.00 28.44 108 GLU A C 1
ATOM 640 O O . GLU A 1 108 ? 36.338 2.235 82.835 1.00 27.92 108 GLU A O 1
ATOM 646 N N . ARG A 1 109 ? 34.527 3.117 81.817 1.00 26.19 109 ARG A N 1
ATOM 647 C CA . ARG A 1 109 ? 33.910 1.811 81.556 1.00 31.78 109 ARG A CA 1
ATOM 648 C C . ARG A 1 109 ? 34.839 0.891 80.766 1.00 27.55 109 ARG A C 1
ATOM 649 O O . ARG A 1 109 ? 34.882 -0.327 81.004 1.00 29.19 109 ARG A O 1
ATOM 657 N N . ASN A 1 110 ? 35.591 1.476 79.841 1.00 25.08 110 ASN A N 1
ATOM 658 C CA . ASN A 1 110 ? 36.459 0.697 78.960 1.00 23.54 110 ASN A CA 1
ATOM 659 C C . ASN A 1 110 ? 37.863 0.495 79.497 1.00 28.28 110 ASN A C 1
ATOM 660 O O . ASN A 1 110 ? 38.686 -0.132 78.836 1.00 28.20 110 ASN A O 1
ATOM 665 N N . GLY A 1 111 ? 38.140 1.047 80.675 1.00 24.26 111 GLY A N 1
ATOM 666 C CA . GLY A 1 111 ? 39.379 0.744 81.376 1.00 25.21 111 GLY A CA 1
ATOM 667 C C . GLY A 1 111 ? 40.567 1.624 81.031 1.00 28.64 111 GLY A C 1
ATOM 668 O O . GLY A 1 111 ? 41.721 1.227 81.263 1.00 26.43 111 GLY A O 1
ATOM 669 N N . PHE A 1 112 ? 40.299 2.819 80.509 1.00 23.39 112 PHE A N 1
ATOM 670 C CA . PHE A 1 112 ? 41.373 3.693 80.016 1.00 25.55 112 PHE A CA 1
ATOM 671 C C . PHE A 1 112 ? 41.590 4.985 80.808 1.00 26.32 112 PHE A C 1
ATOM 672 O O . PHE A 1 112 ? 42.309 5.879 80.339 1.00 26.75 112 PHE A O 1
ATOM 680 N N . SER A 1 113 ? 41.000 5.090 81.993 1.00 26.34 113 SER A N 1
ATOM 681 C CA . SER A 1 113 ? 41.061 6.352 82.738 1.00 25.56 113 SER A CA 1
ATOM 682 C C . SER A 1 113 ? 42.499 6.722 83.120 1.00 28.68 113 SER A C 1
ATOM 683 O O . SER A 1 113 ? 42.811 7.899 83.287 1.00 27.63 113 SER A O 1
ATOM 686 N N . ASP A 1 114 ? 43.377 5.726 83.243 1.00 27.02 114 ASP A N 1
ATOM 687 C CA . ASP A 1 114 ? 44.759 6.013 83.625 1.00 26.64 114 ASP A CA 1
ATOM 688 C C . ASP A 1 114 ? 45.565 6.697 82.514 1.00 29.78 114 ASP A C 1
ATOM 689 O O . ASP A 1 114 ? 46.618 7.290 82.787 1.00 25.80 114 ASP A O 1
ATOM 694 N N . LYS A 1 115 ? 45.098 6.607 81.269 1.00 24.33 115 LYS A N 1
ATOM 695 C CA . LYS A 1 115 ? 45.876 7.143 80.156 1.00 22.44 115 LYS A CA 1
ATOM 696 C C . LYS A 1 115 ? 45.123 8.156 79.302 1.00 25.69 115 LYS A C 1
ATOM 697 O O . LYS A 1 115 ? 45.626 8.565 78.271 1.00 23.82 115 LYS A O 1
ATOM 703 N N . ILE A 1 116 ? 43.918 8.548 79.718 1.00 25.17 116 ILE A N 1
ATOM 704 C CA . ILE A 1 116 ? 43.150 9.550 78.968 1.00 20.94 116 ILE A CA 1
ATOM 705 C C . ILE A 1 116 ? 42.596 10.604 79.909 1.00 23.69 116 ILE A C 1
ATOM 706 O O . ILE A 1 116 ? 41.868 10.283 80.847 1.00 26.61 116 ILE A O 1
ATOM 711 N N . LYS A 1 117 ? 42.950 11.861 79.646 1.00 21.45 117 LYS A N 1
ATOM 712 C CA . LYS A 1 117 ? 42.399 13.012 80.352 1.00 22.52 117 LYS A CA 1
ATOM 713 C C . LYS A 1 117 ? 41.399 13.732 79.456 1.00 23.05 117 LYS A C 1
ATOM 714 O O . LYS A 1 117 ? 41.759 14.205 78.377 1.00 24.68 117 LYS A O 1
ATOM 720 N N . VAL A 1 118 ? 40.145 13.815 79.900 1.00 22.52 118 VAL A N 1
ATOM 721 C CA . VAL A 1 118 ? 39.112 14.518 79.127 1.00 20.04 118 VAL A CA 1
ATOM 722 C C . VAL A 1 118 ? 39.047 15.966 79.595 1.00 21.91 118 VAL A C 1
ATOM 723 O O . VAL A 1 118 ? 38.913 16.240 80.794 1.00 27.17 118 VAL A O 1
ATOM 727 N N . ILE A 1 119 ? 39.164 16.887 78.645 1.00 24.37 119 ILE A N 1
ATOM 728 C CA . ILE A 1 119 ? 39.190 18.316 78.938 1.00 23.96 119 ILE A CA 1
ATOM 729 C C . ILE A 1 119 ? 37.974 18.976 78.295 1.00 23.96 119 ILE A C 1
ATOM 730 O O . ILE A 1 119 ? 37.814 18.934 77.070 1.00 24.97 119 ILE A O 1
ATOM 735 N N . ASN A 1 120 ? 37.118 19.569 79.126 1.00 23.89 120 ASN A N 1
ATOM 736 C CA . ASN A 1 120 ? 35.866 20.154 78.651 1.00 23.48 120 ASN A CA 1
ATOM 737 C C . ASN A 1 120 ? 36.064 21.639 78.356 1.00 28.41 120 ASN A C 1
ATOM 738 O O . ASN A 1 120 ? 35.671 22.516 79.128 1.00 27.48 120 ASN A O 1
ATOM 743 N N . LYS A 1 121 ? 36.692 21.888 77.217 1.00 25.02 121 LYS A N 1
ATOM 744 C CA . LYS A 1 121 ? 37.024 23.217 76.726 1.00 27.17 121 LYS A CA 1
ATOM 745 C C . LYS A 1 121 ? 36.974 23.174 75.201 1.00 26.79 121 LYS A C 1
ATOM 746 O O . LYS A 1 121 ? 37.060 22.096 74.599 1.00 26.16 121 LYS A O 1
ATOM 752 N N . HIS A 1 122 ? 36.849 24.338 74.571 1.00 24.88 122 HIS A N 1
ATOM 753 C CA . HIS A 1 122 ? 37.188 24.451 73.161 1.00 25.61 122 HIS A CA 1
ATOM 754 C C . HIS A 1 122 ? 38.715 24.362 73.050 1.00 24.76 122 HIS A C 1
ATOM 755 O O . HIS A 1 122 ? 39.423 24.924 73.887 1.00 26.85 122 HIS A O 1
ATOM 762 N N . SER A 1 123 ? 39.227 23.675 72.030 1.00 26.03 123 SER A N 1
ATOM 763 C CA . SER A 1 123 ? 40.677 23.482 71.923 1.00 23.71 123 SER A CA 1
ATOM 764 C C . SER A 1 123 ? 41.443 24.812 71.849 1.00 26.34 123 SER A C 1
ATOM 765 O O . SER A 1 123 ? 42.601 24.886 72.266 1.00 26.63 123 SER A O 1
ATOM 768 N N . THR A 1 124 ? 40.811 25.865 71.340 1.00 22.78 124 THR A N 1
ATOM 769 C CA . THR A 1 124 ? 41.508 27.153 71.253 1.00 23.69 124 THR A CA 1
ATOM 770 C C . THR A 1 124 ? 41.700 27.806 72.633 1.00 26.93 124 THR A C 1
ATOM 771 O O . THR A 1 124 ? 42.419 28.807 72.749 1.00 30.39 124 THR A O 1
ATOM 775 N N . GLU A 1 125 ? 41.082 27.228 73.669 1.00 25.13 125 GLU A N 1
ATOM 776 C CA . GLU A 1 125 ? 41.225 27.691 75.052 1.00 27.43 125 GLU A CA 1
ATOM 777 C C . GLU A 1 125 ? 42.202 26.824 75.844 1.00 27.82 125 GLU A C 1
ATOM 778 O O . GLU A 1 125 ? 42.497 27.113 77.003 1.00 27.53 125 GLU A O 1
ATOM 784 N N . VAL A 1 126 ? 42.678 25.752 75.220 1.00 25.65 126 VAL A N 1
ATOM 785 C CA . VAL A 1 126 ? 43.567 24.796 75.871 1.00 23.53 126 VAL A CA 1
ATOM 786 C C . VAL A 1 126 ? 44.998 25.318 75.892 1.00 26.28 126 VAL A C 1
ATOM 787 O O . VAL A 1 126 ? 45.449 25.920 74.916 1.00 25.65 126 VAL A O 1
ATOM 791 N N . THR A 1 127 ? 45.689 25.127 77.019 1.00 24.66 127 THR A N 1
ATOM 792 C CA . THR A 1 127 ? 47.054 25.648 77.168 1.00 24.59 127 THR A CA 1
ATOM 793 C C . THR A 1 127 ? 48.026 24.609 77.712 1.00 25.84 127 THR A C 1
ATOM 794 O O . THR A 1 127 ? 47.624 23.600 78.306 1.00 23.56 127 THR A O 1
ATOM 798 N N . VAL A 1 128 ? 49.309 24.884 77.477 1.00 24.73 128 VAL A N 1
ATOM 799 C CA . VAL A 1 128 ? 50.423 24.100 77.987 1.00 25.09 128 VAL A CA 1
ATOM 800 C C . VAL A 1 128 ? 51.087 24.936 79.078 1.00 29.71 128 VAL A C 1
ATOM 801 O O . VAL A 1 128 ? 51.371 26.124 78.863 1.00 27.68 128 VAL A O 1
ATOM 805 N N . GLY A 1 129 ? 51.316 24.349 80.251 1.00 27.00 129 GLY A N 1
ATOM 806 C CA . GLY A 1 129 ? 51.987 25.087 81.313 1.00 28.38 129 GLY A CA 1
ATOM 807 C C . GLY A 1 129 ? 51.731 24.518 82.695 1.00 29.20 129 GLY A C 1
ATOM 808 O O . GLY A 1 129 ? 50.925 23.595 82.837 1.00 27.58 129 GLY A O 1
ATOM 809 N N . PRO A 1 130 ? 52.403 25.073 83.718 1.00 30.56 130 PRO A N 1
ATOM 810 C CA . PRO A 1 130 ? 52.233 24.614 85.104 1.00 30.71 130 PRO A CA 1
ATOM 811 C C . PRO A 1 130 ? 50.797 24.760 85.595 1.00 35.94 130 PRO A C 1
ATOM 812 O O . PRO A 1 130 ? 50.351 23.967 86.425 1.00 37.67 130 PRO A O 1
ATOM 816 N N . ASP A 1 131 ? 50.087 25.764 85.085 1.00 33.90 131 ASP A N 1
ATOM 817 C CA . ASP A 1 131 ? 48.672 25.943 85.419 1.00 34.45 131 ASP A CA 1
ATOM 818 C C . ASP A 1 131 ? 47.782 25.595 84.243 1.00 36.99 131 ASP A C 1
ATOM 819 O O . ASP A 1 131 ? 46.625 26.014 84.200 1.00 36.71 131 ASP A O 1
ATOM 824 N N . GLY A 1 132 ? 48.313 24.834 83.294 1.00 32.17 132 GLY A N 1
ATOM 825 C CA . GLY A 1 132 ? 47.592 24.563 82.064 1.00 29.30 132 GLY A CA 1
ATOM 826 C C . GLY A 1 132 ? 46.868 23.232 82.031 1.00 28.88 132 GLY A C 1
ATOM 827 O O . GLY A 1 132 ? 46.730 22.550 83.048 1.00 30.57 132 GLY A O 1
ATOM 828 N N . ASP A 1 133 ? 46.392 22.876 80.845 1.00 25.17 133 ASP A N 1
ATOM 829 C CA . ASP A 1 133 ? 45.702 21.609 80.633 1.00 22.05 133 ASP A CA 1
ATOM 830 C C . ASP A 1 133 ? 46.665 20.499 80.260 1.00 26.06 133 ASP A C 1
ATOM 831 O O . ASP A 1 133 ? 46.453 19.344 80.629 1.00 25.93 133 ASP A O 1
ATOM 836 N N . LEU A 1 134 ? 47.686 20.846 79.478 1.00 24.32 134 LEU A N 1
ATOM 837 C CA . LEU A 1 134 ? 48.705 19.888 79.025 1.00 26.53 134 LEU A CA 1
ATOM 838 C C . LEU A 1 134 ? 50.048 20.209 79.660 1.00 23.80 134 LEU A C 1
ATOM 839 O O . LEU A 1 134 ? 50.338 21.382 79.931 1.00 24.30 134 LEU A O 1
ATOM 844 N N . PRO A 1 135 ? 50.874 19.172 79.894 1.00 23.02 135 PRO A N 1
ATOM 845 C CA . PRO A 1 135 ? 52.222 19.367 80.453 1.00 23.32 135 PRO A CA 1
ATOM 846 C C . PRO A 1 135 ? 53.235 19.842 79.405 1.00 21.61 135 PRO A C 1
ATOM 847 O O . PRO A 1 135 ? 54.227 20.522 79.740 1.00 23.85 135 PRO A O 1
ATOM 851 N N . CYS A 1 136 ? 52.973 19.480 78.153 1.00 22.26 136 CYS A N 1
ATOM 852 C CA . CYS A 1 136 ? 53.884 19.715 77.040 1.00 22.46 136 CYS A CA 1
ATOM 853 C C . CYS A 1 136 ? 53.126 19.515 75.734 1.00 25.62 136 CYS A C 1
ATOM 854 O O . CYS A 1 136 ? 52.002 19.008 75.727 1.00 23.61 136 CYS A O 1
ATOM 857 N N . ARG A 1 137 ? 53.747 19.890 74.623 1.00 24.20 137 ARG A N 1
ATOM 858 C CA . ARG A 1 137 ? 53.121 19.676 73.318 1.00 23.04 137 ARG A CA 1
ATOM 859 C C . ARG A 1 137 ? 52.989 18.195 72.985 1.00 21.95 137 ARG A C 1
ATOM 860 O O . ARG A 1 137 ? 53.877 17.392 73.303 1.00 23.93 137 ARG A O 1
ATOM 868 N N . ALA A 1 138 ? 51.882 17.841 72.330 1.00 20.67 138 ALA A N 1
ATOM 869 C CA . ALA A 1 138 ? 51.643 16.460 71.904 1.00 21.24 138 ALA A CA 1
ATOM 870 C C . ALA A 1 138 ? 52.372 16.165 70.590 1.00 22.39 138 ALA A C 1
ATOM 871 O O . ALA A 1 138 ? 52.739 17.100 69.886 1.00 22.35 138 ALA A O 1
ATOM 873 N N . ASN A 1 139 ? 52.568 14.889 70.238 1.00 22.17 139 ASN A N 1
ATOM 874 C CA . ASN A 1 139 ? 53.189 14.580 68.941 1.00 24.02 139 ASN A CA 1
ATOM 875 C C . ASN A 1 139 ? 52.354 13.683 68.025 1.00 23.61 139 ASN A C 1
ATOM 876 O O . ASN A 1 139 ? 52.826 13.265 66.957 1.00 23.73 139 ASN A O 1
ATOM 881 N N . ILE A 1 140 ? 51.120 13.397 68.436 1.00 21.23 140 ILE A N 1
ATOM 882 C CA . ILE A 1 140 ? 50.156 12.736 67.568 1.00 19.32 140 ILE A CA 1
ATOM 883 C C . ILE A 1 140 ? 48.836 13.493 67.631 1.00 20.90 140 ILE A C 1
ATOM 884 O O . ILE A 1 140 ? 48.213 13.573 68.688 1.00 24.07 140 ILE A O 1
ATOM 889 N N . LEU A 1 141 ? 48.438 14.049 66.492 1.00 20.12 141 LEU A N 1
ATOM 890 C CA . LEU A 1 141 ? 47.272 14.940 66.412 1.00 19.60 141 LEU A CA 1
ATOM 891 C C . LEU A 1 141 ? 46.121 14.225 65.716 1.00 21.45 141 LEU A C 1
ATOM 892 O O . LEU A 1 141 ? 46.169 14.007 64.501 1.00 20.94 141 LEU A O 1
ATOM 897 N N . ILE A 1 142 ? 45.108 13.857 66.499 1.00 20.67 142 ILE A N 1
ATOM 898 C CA . ILE A 1 142 ? 43.934 13.147 65.989 1.00 20.32 142 ILE A CA 1
ATOM 899 C C . ILE A 1 142 ? 42.739 14.083 66.055 1.00 23.64 142 ILE A C 1
ATOM 900 O O . ILE A 1 142 ? 42.482 14.668 67.106 1.00 23.18 142 ILE A O 1
ATOM 905 N N . THR A 1 143 ? 42.012 14.245 64.957 1.00 22.66 143 THR A N 1
ATOM 906 C CA . THR A 1 143 ? 40.740 14.971 65.025 1.00 20.56 143 THR A CA 1
ATOM 907 C C . THR A 1 143 ? 39.718 14.386 64.076 1.00 23.43 143 THR A C 1
ATOM 908 O O . THR A 1 143 ? 40.073 13.809 63.037 1.00 21.26 143 THR A O 1
ATOM 912 N N . GLU A 1 144 ? 38.445 14.564 64.424 1.00 23.69 144 GLU A N 1
ATOM 913 C CA . GLU A 1 144 ? 37.365 14.358 63.464 1.00 20.77 144 GLU A CA 1
ATOM 914 C C . GLU A 1 144 ? 36.468 15.600 63.508 1.00 24.91 144 GLU A C 1
ATOM 915 O O . GLU A 1 144 ? 35.358 15.559 64.029 1.00 34.21 144 GLU A O 1
ATOM 921 N N . LEU A 1 145 ? 36.984 16.710 62.994 1.00 25.11 145 LEU A N 1
ATOM 922 C CA . LEU A 1 145 ? 36.302 18.003 63.090 1.00 22.08 145 LEU A CA 1
ATOM 923 C C . LEU A 1 145 ? 35.570 18.381 61.798 1.00 24.75 145 LEU A C 1
ATOM 924 O O . LEU A 1 145 ? 35.204 19.540 61.602 1.00 28.06 145 LEU A O 1
ATOM 929 N N . PHE A 1 146 ? 35.346 17.412 60.922 1.00 20.39 146 PHE A N 1
ATOM 930 C CA . PHE A 1 146 ? 34.932 17.718 59.545 1.00 17.96 146 PHE A CA 1
ATOM 931 C C . PHE A 1 146 ? 33.430 17.664 59.339 1.00 20.85 146 PHE A C 1
ATOM 932 O O . PHE A 1 146 ? 32.736 16.855 59.952 1.00 24.23 146 PHE A O 1
ATOM 940 N N . ASP A 1 147 ? 32.927 18.545 58.482 1.00 21.85 147 ASP A N 1
ATOM 941 C CA . ASP A 1 147 ? 31.534 18.440 58.063 1.00 22.23 147 ASP A CA 1
ATOM 942 C C . ASP A 1 147 ? 31.485 18.166 56.565 1.00 22.05 147 ASP A C 1
ATOM 943 O O . ASP A 1 147 ? 32.504 17.863 55.944 1.00 20.91 147 ASP A O 1
ATOM 948 N N . THR A 1 148 ? 30.293 18.227 55.990 1.00 19.89 148 THR A N 1
ATOM 949 C CA . THR A 1 148 ? 30.141 17.908 54.580 1.00 20.58 148 THR A CA 1
ATOM 950 C C . THR A 1 148 ? 30.981 18.831 53.678 1.00 21.42 148 THR A C 1
ATOM 951 O O . THR A 1 148 ? 31.517 18.389 52.660 1.00 20.28 148 THR A O 1
ATOM 955 N N . GLU A 1 149 ? 31.133 20.091 54.089 1.00 21.92 149 GLU A N 1
ATOM 956 C CA . GLU A 1 149 ? 31.988 21.051 53.374 1.00 23.96 149 GLU A CA 1
ATOM 957 C C . GLU A 1 149 ? 33.476 20.960 53.720 1.00 24.33 149 GLU A C 1
ATOM 958 O O . GLU A 1 149 ? 34.258 21.795 53.264 1.00 23.16 149 GLU A O 1
ATOM 964 N N . LEU A 1 150 ? 33.830 19.953 54.520 1.00 21.45 150 LEU A N 1
ATOM 965 C CA . LEU A 1 150 ? 35.147 19.746 55.160 1.00 22.63 150 LEU A CA 1
ATOM 966 C C . LEU A 1 150 ? 35.434 20.774 56.243 1.00 23.38 150 LEU A C 1
ATOM 967 O O . LEU A 1 150 ? 35.679 20.400 57.392 1.00 21.49 150 LEU A O 1
ATOM 972 N N . ILE A 1 151 ? 35.385 22.060 55.890 1.00 20.90 151 ILE A N 1
ATOM 973 C CA . ILE A 1 151 ? 35.858 23.099 56.795 1.00 19.50 151 ILE A CA 1
ATOM 974 C C . ILE A 1 151 ? 34.765 23.901 57.504 1.00 20.67 151 ILE A C 1
ATOM 975 O O . ILE A 1 151 ? 35.070 24.859 58.224 1.00 23.49 151 ILE A O 1
ATOM 980 N N . GLY A 1 152 ? 33.503 23.506 57.351 1.00 22.24 152 GLY A N 1
ATOM 981 C CA . GLY A 1 152 ? 32.416 24.330 57.857 1.00 23.29 152 GLY A CA 1
ATOM 982 C C . GLY A 1 152 ? 32.209 24.328 59.363 1.00 22.79 152 GLY A C 1
ATOM 983 O O . GLY A 1 152 ? 31.422 25.125 59.881 1.00 26.56 152 GLY A O 1
ATOM 984 N N . GLU A 1 153 ? 32.885 23.430 60.074 1.00 22.61 153 GLU A N 1
ATOM 985 C CA . GLU A 1 153 ? 32.768 23.413 61.526 1.00 24.24 153 GLU A CA 1
ATOM 986 C C . GLU A 1 153 ? 34.108 23.702 62.200 1.00 25.96 153 GLU A C 1
ATOM 987 O O . GLU A 1 153 ? 34.365 23.256 63.315 1.00 29.26 153 GLU A O 1
ATOM 993 N N . GLY A 1 154 ? 34.964 24.445 61.502 1.00 21.69 154 GLY A N 1
ATOM 994 C CA . GLY A 1 154 ? 36.093 25.096 62.150 1.00 24.69 154 GLY A CA 1
ATOM 995 C C . GLY A 1 154 ? 37.380 24.297 62.167 1.00 25.60 154 GLY A C 1
ATOM 996 O O . GLY A 1 154 ? 38.272 24.594 62.969 1.00 25.25 154 GLY A O 1
ATOM 997 N N . ALA A 1 155 ? 37.488 23.294 61.302 1.00 23.96 155 ALA A N 1
ATOM 998 C CA . ALA A 1 155 ? 38.736 22.519 61.205 1.00 23.06 155 ALA A CA 1
ATOM 999 C C . ALA A 1 155 ? 39.955 23.417 61.010 1.00 25.49 155 ALA A C 1
ATOM 1000 O O . ALA A 1 155 ? 40.980 23.222 61.655 1.00 23.92 155 ALA A O 1
ATOM 1002 N N . LEU A 1 156 ? 39.852 24.397 60.118 1.00 23.17 156 LEU A N 1
ATOM 1003 C CA . LEU A 1 156 ? 41.029 25.209 59.814 1.00 25.71 156 LEU A CA 1
ATOM 1004 C C . LEU A 1 156 ? 41.510 26.030 61.028 1.00 26.76 156 LEU A C 1
ATOM 1005 O O . LEU A 1 156 ? 42.676 25.912 61.403 1.00 23.97 156 LEU A O 1
ATOM 1010 N N . PRO A 1 157 ? 40.642 26.855 61.656 1.00 23.73 157 PRO A N 1
ATOM 1011 C CA . PRO A 1 157 ? 41.217 27.575 62.803 1.00 23.82 157 PRO A CA 1
ATOM 1012 C C . PRO A 1 157 ? 41.595 26.648 63.975 1.00 24.43 157 PRO A C 1
ATOM 1013 O O . PRO A 1 157 ? 42.509 26.987 64.735 1.00 27.15 157 PRO A O 1
ATOM 1017 N N . SER A 1 158 ? 40.924 25.506 64.105 1.00 23.79 158 SER A N 1
ATOM 1018 C CA . SER A 1 158 ? 41.262 24.567 65.182 1.00 21.16 158 SER A CA 1
ATOM 1019 C C . SER A 1 158 ? 42.643 23.966 64.922 1.00 23.78 158 SER A C 1
ATOM 1020 O O . SER A 1 158 ? 43.465 23.914 65.826 1.00 24.15 158 SER A O 1
ATOM 1023 N N . TYR A 1 159 ? 42.907 23.538 63.685 1.00 21.67 159 TYR A N 1
ATOM 1024 C CA . TYR A 1 159 ? 44.222 22.959 63.368 1.00 23.90 159 TYR A CA 1
ATOM 1025 C C . TYR A 1 159 ? 45.303 24.021 63.451 1.00 26.28 159 TYR A C 1
ATOM 1026 O O . TYR A 1 159 ? 46.434 23.754 63.855 1.00 24.72 159 TYR A O 1
ATOM 1035 N N . GLU A 1 160 ? 44.953 25.232 63.042 1.00 24.79 160 GLU A N 1
ATOM 1036 C CA . GLU A 1 160 ? 45.900 26.343 63.051 1.00 25.11 160 GLU A CA 1
ATOM 1037 C C . GLU A 1 160 ? 46.400 26.613 64.461 1.00 24.27 160 GLU A C 1
ATOM 1038 O O . GLU A 1 160 ? 47.604 26.735 64.707 1.00 24.80 160 GLU A O 1
ATOM 1044 N N . HIS A 1 161 ? 45.461 26.706 65.392 1.00 26.23 161 HIS A N 1
ATOM 1045 C CA . HIS A 1 161 ? 45.799 26.943 66.788 1.00 26.13 161 HIS A CA 1
ATOM 1046 C C . HIS A 1 161 ? 46.570 25.770 67.384 1.00 21.52 161 HIS A C 1
ATOM 1047 O O . HIS A 1 161 ? 47.493 25.973 68.171 1.00 25.83 161 HIS A O 1
ATOM 1054 N N . ALA A 1 162 ? 46.166 24.549 67.039 1.00 19.95 162 ALA A N 1
ATOM 1055 C CA . ALA A 1 162 ? 46.852 23.360 67.563 1.00 22.60 162 ALA A CA 1
ATOM 1056 C C . ALA A 1 162 ? 48.321 23.345 67.170 1.00 23.78 162 ALA A C 1
ATOM 1057 O O . ALA A 1 162 ? 49.188 23.078 68.005 1.00 23.90 162 ALA A O 1
ATOM 1059 N N . HIS A 1 163 ? 48.613 23.638 65.903 1.00 24.05 163 HIS A N 1
ATOM 1060 C CA . HIS A 1 163 ? 50.006 23.634 65.467 1.00 25.19 163 HIS A CA 1
ATOM 1061 C C . HIS A 1 163 ? 50.771 24.784 66.096 1.00 25.82 163 HIS A C 1
ATOM 1062 O O . HIS A 1 163 ? 51.948 24.650 66.435 1.00 26.27 163 HIS A O 1
ATOM 1069 N N . LYS A 1 164 ? 50.100 25.911 66.296 1.00 24.17 164 LYS A N 1
ATOM 1070 C CA . LYS A 1 164 ? 50.785 27.039 66.902 1.00 23.99 164 LYS A CA 1
ATOM 1071 C C . LYS A 1 164 ? 51.152 26.815 68.373 1.00 25.46 164 LYS A C 1
ATOM 1072 O O . LYS A 1 164 ? 52.205 27.275 68.813 1.00 28.45 164 LYS A O 1
ATOM 1078 N N . HIS A 1 165 ? 50.310 26.103 69.125 1.00 24.93 165 HIS A N 1
ATOM 1079 C CA . HIS A 1 165 ? 50.482 26.049 70.582 1.00 23.97 165 HIS A CA 1
ATOM 1080 C C . HIS A 1 165 ? 50.538 24.677 71.245 1.00 23.56 165 HIS A C 1
ATOM 1081 O O . HIS A 1 165 ? 51.127 24.551 72.322 1.00 25.41 165 HIS A O 1
ATOM 1088 N N . LEU A 1 166 ? 49.913 23.674 70.629 1.00 23.45 166 LEU A N 1
ATOM 1089 C CA . LEU A 1 166 ? 49.644 22.414 71.334 1.00 22.78 166 LEU A CA 1
ATOM 1090 C C . LEU A 1 166 ? 50.379 21.178 70.822 1.00 26.52 166 LEU A C 1
ATOM 1091 O O . LEU A 1 166 ? 50.390 20.153 71.514 1.00 24.81 166 LEU A O 1
ATOM 1096 N N . VAL A 1 167 ? 50.954 21.244 69.623 1.00 23.00 167 VAL A N 1
ATOM 1097 C CA . VAL A 1 167 ? 51.636 20.066 69.062 1.00 22.23 167 VAL A CA 1
ATOM 1098 C C . VAL A 1 167 ? 53.049 20.399 68.588 1.00 25.12 167 VAL A C 1
ATOM 1099 O O . VAL A 1 167 ? 53.336 21.528 68.184 1.00 27.03 167 VAL A O 1
ATOM 1103 N N . GLN A 1 168 ? 53.938 19.409 68.673 1.00 21.92 168 GLN A N 1
ATOM 1104 C CA . GLN A 1 168 ? 55.327 19.560 68.231 1.00 26.28 168 GLN A CA 1
ATOM 1105 C C . GLN A 1 168 ? 55.452 19.717 66.725 1.00 26.11 168 GLN A C 1
ATOM 1106 O O . GLN A 1 168 ? 54.568 19.297 65.973 1.00 27.49 168 GLN A O 1
ATOM 1112 N N . GLU A 1 169 ? 56.573 20.280 66.263 1.00 27.27 169 GLU A N 1
ATOM 1113 C CA . GLU A 1 169 ? 56.889 20.184 64.834 1.00 35.97 169 GLU A CA 1
ATOM 1114 C C . GLU A 1 169 ? 57.102 18.716 64.444 1.00 31.07 169 GLU A C 1
ATOM 1115 O O . GLU A 1 169 ? 57.555 17.926 65.269 1.00 30.92 169 GLU A O 1
ATOM 1121 N N . ASP A 1 170 ? 56.777 18.356 63.205 1.00 37.56 170 ASP A N 1
ATOM 1122 C CA . ASP A 1 170 ? 57.019 16.996 62.698 1.00 45.41 170 ASP A CA 1
ATOM 1123 C C . ASP A 1 170 ? 56.139 15.960 63.410 1.00 42.01 170 ASP A C 1
ATOM 1124 O O . ASP A 1 170 ? 56.478 14.781 63.481 1.00 50.12 170 ASP A O 1
ATOM 1129 N N . CYS A 1 171 ? 55.010 16.401 63.934 1.00 32.36 171 CYS A N 1
ATOM 1130 C CA . CYS A 1 171 ? 54.095 15.480 64.605 1.00 28.87 171 CYS A CA 1
ATOM 1131 C C . CYS A 1 171 ? 53.440 14.538 63.600 1.00 31.12 171 CYS A C 1
ATOM 1132 O O . CYS A 1 171 ? 53.414 14.829 62.401 1.00 35.56 171 CYS A O 1
ATOM 1135 N N . GLU A 1 172 ? 52.901 13.420 64.088 1.00 24.93 172 GLU A N 1
ATOM 1136 C CA . GLU A 1 172 ? 52.020 12.591 63.270 1.00 23.91 172 GLU A CA 1
ATOM 1137 C C . GLU A 1 172 ? 50.605 13.164 63.305 1.00 25.05 172 GLU A C 1
ATOM 1138 O O . GLU A 1 172 ? 50.196 13.722 64.326 1.00 26.74 172 GLU A O 1
ATOM 1144 N N . ALA A 1 173 ? 49.854 13.034 62.209 1.00 23.52 173 ALA A N 1
ATOM 1145 C CA . ALA A 1 173 ? 48.465 13.494 62.196 1.00 23.83 173 ALA A CA 1
ATOM 1146 C C . ALA A 1 173 ? 47.548 12.440 61.596 1.00 21.64 173 ALA A C 1
ATOM 1147 O O . ALA A 1 173 ? 47.873 11.865 60.554 1.00 23.02 173 ALA A O 1
ATOM 1149 N N . VAL A 1 174 ? 46.423 12.177 62.260 1.00 18.94 174 VAL A N 1
ATOM 1150 C CA . VAL A 1 174 ? 45.394 11.280 61.721 1.00 18.73 174 VAL A CA 1
ATOM 1151 C C . VAL A 1 174 ? 44.052 12.004 61.747 1.00 20.88 174 VAL A C 1
ATOM 1152 O O . VAL A 1 174 ? 43.519 12.258 62.831 1.00 20.77 174 VAL A O 1
ATOM 1156 N N . PRO A 1 175 ? 43.497 12.325 60.567 1.00 20.71 175 PRO A N 1
ATOM 1157 C CA . PRO A 1 175 ? 44.052 12.059 59.231 1.00 19.48 175 PRO A CA 1
ATOM 1158 C C . PRO A 1 175 ? 45.306 12.875 58.950 1.00 22.05 175 PRO A C 1
ATOM 1159 O O . PRO A 1 175 ? 45.575 13.877 59.625 1.00 21.43 175 PRO A O 1
ATOM 1163 N N . HIS A 1 176 ? 46.064 12.431 57.956 1.00 21.78 176 HIS A N 1
ATOM 1164 C CA . HIS A 1 176 ? 47.286 13.103 57.569 1.00 21.35 176 HIS A CA 1
ATOM 1165 C C . HIS A 1 176 ? 46.983 14.252 56.604 1.00 26.32 176 HIS A C 1
ATOM 1166 O O . HIS A 1 176 ? 47.587 15.322 56.701 1.00 25.43 176 HIS A O 1
ATOM 1173 N N . ARG A 1 177 ? 46.047 14.040 55.682 1.00 23.07 177 ARG A N 1
ATOM 1174 C CA . ARG A 1 177 ? 45.637 15.119 54.784 1.00 20.01 177 ARG A CA 1
ATOM 1175 C C . ARG A 1 177 ? 44.217 14.930 54.259 1.00 25.46 177 ARG A C 1
ATOM 1176 O O . ARG A 1 177 ? 43.635 13.852 54.369 1.00 23.41 177 ARG A O 1
ATOM 1184 N N . ALA A 1 178 ? 43.659 16.007 53.730 1.00 22.04 178 ALA A N 1
ATOM 1185 C CA . ALA A 1 178 ? 42.347 15.982 53.099 1.00 21.71 178 ALA A CA 1
ATOM 1186 C C . ALA A 1 178 ? 42.466 16.597 51.720 1.00 26.44 178 ALA A C 1
ATOM 1187 O O . ALA A 1 178 ? 43.329 17.456 51.496 1.00 24.79 178 ALA A O 1
ATOM 1189 N N . THR A 1 179 ? 41.603 16.179 50.797 1.00 22.96 179 THR A N 1
ATOM 1190 C CA . THR A 1 179 ? 41.572 16.787 49.464 1.00 19.28 179 THR A CA 1
ATOM 1191 C C . THR A 1 179 ? 40.130 17.103 49.115 1.00 21.12 179 THR A C 1
ATOM 1192 O O . THR A 1 179 ? 39.258 16.278 49.313 1.00 21.43 179 THR A O 1
ATOM 1196 N N . VAL A 1 180 ? 39.894 18.322 48.647 1.00 20.63 180 VAL A N 1
ATOM 1197 C CA . VAL A 1 180 ? 38.576 18.746 48.207 1.00 21.91 180 VAL A CA 1
ATOM 1198 C C . VAL A 1 180 ? 38.492 18.637 46.693 1.00 21.73 180 VAL A C 1
ATOM 1199 O O . VAL A 1 180 ? 39.368 19.136 45.995 1.00 21.64 180 VAL A O 1
ATOM 1203 N N . TYR A 1 181 ? 37.444 17.976 46.194 1.00 19.80 181 TYR A N 1
ATOM 1204 C CA . TYR A 1 181 ? 37.250 17.727 44.761 1.00 17.74 181 TYR A CA 1
ATOM 1205 C C . TYR A 1 181 ? 36.029 18.468 44.266 1.00 19.19 181 TYR A C 1
ATOM 1206 O O . TYR A 1 181 ? 35.081 18.668 45.029 1.00 21.51 181 TYR A O 1
ATOM 1215 N N . ALA A 1 182 ? 36.029 18.819 42.982 1.00 21.68 182 ALA A N 1
ATOM 1216 C CA . ALA A 1 182 ? 34.877 19.486 42.380 1.00 22.90 182 ALA A CA 1
ATOM 1217 C C . ALA A 1 182 ? 34.627 18.968 40.972 1.00 21.64 182 ALA A C 1
ATOM 1218 O O . ALA A 1 182 ? 35.565 18.586 40.240 1.00 22.82 182 ALA A O 1
ATOM 1220 N N . GLN A 1 183 ? 33.356 18.996 40.577 1.00 20.64 183 GLN A N 1
ATOM 1221 C CA . GLN A 1 183 ? 32.950 18.565 39.252 1.00 22.56 183 GLN A CA 1
ATOM 1222 C C . GLN A 1 183 ? 31.862 19.488 38.722 1.00 21.86 183 GLN A C 1
ATOM 1223 O O . GLN A 1 183 ? 30.822 19.656 39.357 1.00 23.89 183 GLN A O 1
ATOM 1229 N N . LEU A 1 184 ? 32.116 20.076 37.564 1.00 20.94 184 LEU A N 1
ATOM 1230 C CA . LEU A 1 184 ? 31.166 21.003 36.939 1.00 21.69 184 LEU A CA 1
ATOM 1231 C C . LEU A 1 184 ? 30.078 20.250 36.183 1.00 24.78 184 LEU A C 1
ATOM 1232 O O . LEU A 1 184 ? 30.370 19.358 35.387 1.00 23.40 184 LEU A O 1
ATOM 1237 N N . VAL A 1 185 ? 28.816 20.609 36.408 1.00 22.14 185 VAL A N 1
ATOM 1238 C CA . VAL A 1 185 ? 27.737 19.984 35.635 1.00 18.50 185 VAL A CA 1
ATOM 1239 C C . VAL A 1 185 ? 26.696 20.996 35.164 1.00 24.47 185 VAL A C 1
ATOM 1240 O O . VAL A 1 185 ? 26.620 22.119 35.691 1.00 23.12 185 VAL A O 1
ATOM 1244 N N . GLU A 1 186 ? 25.938 20.592 34.145 1.00 22.24 186 GLU A N 1
ATOM 1245 C CA . GLU A 1 186 ? 24.671 21.228 33.766 1.00 23.50 186 GLU A CA 1
ATOM 1246 C C . GLU A 1 186 ? 23.567 20.416 34.426 1.00 28.37 186 GLU A C 1
ATOM 1247 O O . GLU A 1 186 ? 23.589 19.186 34.355 1.00 24.11 186 GLU A O 1
ATOM 1253 N N . SER A 1 187 ? 22.605 21.077 35.067 1.00 22.11 187 SER A N 1
ATOM 1254 C CA . SER A 1 187 ? 21.497 20.342 35.679 1.00 25.25 187 SER A CA 1
ATOM 1255 C C . SER A 1 187 ? 20.256 21.196 35.839 1.00 25.47 187 SER A C 1
ATOM 1256 O O . SER A 1 187 ? 20.226 22.039 36.734 1.00 25.95 187 SER A O 1
ATOM 1259 N N . ARG A 1 188 ? 19.232 20.965 35.020 1.00 23.21 188 ARG A N 1
ATOM 1260 C CA . ARG A 1 188 ? 17.994 21.751 35.160 1.00 26.16 188 ARG A CA 1
ATOM 1261 C C . ARG A 1 188 ? 17.400 21.562 36.565 1.00 28.73 188 ARG A C 1
ATOM 1262 O O . ARG A 1 188 ? 16.981 22.537 37.209 1.00 25.72 188 ARG A O 1
ATOM 1270 N N . ARG A 1 189 ? 17.365 20.324 37.050 1.00 23.83 189 ARG A N 1
ATOM 1271 C CA . ARG A 1 189 ? 16.820 20.073 38.387 1.00 23.22 189 ARG A CA 1
ATOM 1272 C C . ARG A 1 189 ? 17.555 20.836 39.495 1.00 24.65 189 ARG A C 1
ATOM 1273 O O . ARG A 1 189 ? 16.940 21.532 40.307 1.00 23.95 189 ARG A O 1
ATOM 1281 N N . MET A 1 190 ? 18.877 20.716 39.543 1.00 23.70 190 MET A N 1
ATOM 1282 C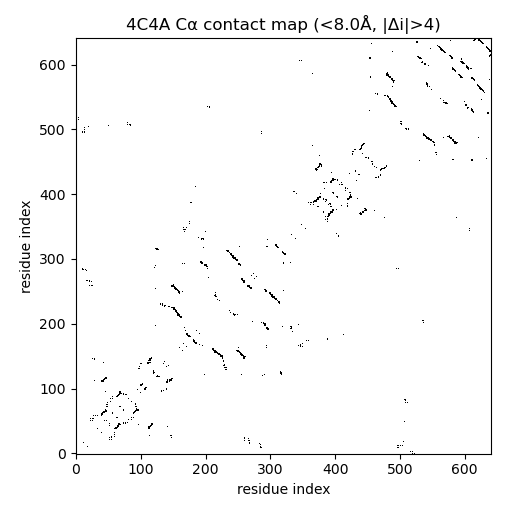 CA . MET A 1 190 ? 19.602 21.376 40.622 1.00 23.52 190 MET A CA 1
ATOM 1283 C C . MET A 1 190 ? 19.680 22.889 40.433 1.00 24.86 190 MET A C 1
ATOM 1284 O O . MET A 1 190 ? 19.631 23.640 41.419 1.00 23.20 190 MET A O 1
ATOM 1289 N N . TRP A 1 191 ? 19.734 23.343 39.183 1.00 23.24 191 TRP A N 1
ATOM 1290 C CA . TRP A 1 191 ? 19.734 24.794 38.900 1.00 25.06 191 TRP A CA 1
ATOM 1291 C C . TRP A 1 191 ? 18.387 25.391 39.300 1.00 27.74 191 TRP A C 1
ATOM 1292 O O . TRP A 1 191 ? 18.316 26.555 39.690 1.00 25.25 191 TRP A O 1
ATOM 1303 N N . SER A 1 192 ? 17.330 24.584 39.232 1.00 22.95 192 SER A N 1
ATOM 1304 C CA . SER A 1 192 ? 15.992 25.028 39.660 1.00 23.97 192 SER A CA 1
ATOM 1305 C C . SER A 1 192 ? 15.874 25.222 41.179 1.00 23.97 192 SER A C 1
ATOM 1306 O O . SER A 1 192 ? 14.842 25.684 41.666 1.00 25.91 192 SER A O 1
ATOM 1309 N N . TRP A 1 193 ? 16.918 24.869 41.930 1.00 22.61 193 TRP A N 1
ATOM 1310 C CA . TRP A 1 193 ? 16.970 25.148 43.366 1.00 22.23 193 TRP A CA 1
ATOM 1311 C C . TRP A 1 193 ? 17.537 26.535 43.642 1.00 23.42 193 TRP A C 1
ATOM 1312 O O . TRP A 1 193 ? 17.564 26.971 44.794 1.00 23.52 193 TRP A O 1
ATOM 1323 N N . ASN A 1 194 ? 18.017 27.189 42.581 1.00 25.48 194 ASN A N 1
ATOM 1324 C CA . ASN A 1 194 ? 18.756 28.464 42.666 1.00 21.66 194 ASN A CA 1
ATOM 1325 C C . ASN A 1 194 ? 18.124 29.583 41.827 1.00 25.43 194 ASN A C 1
ATOM 1326 O O . ASN A 1 194 ? 18.220 30.769 42.171 1.00 27.30 194 ASN A O 1
ATOM 1331 N N . LYS A 1 195 ? 17.517 29.222 40.700 1.00 24.79 195 LYS A N 1
ATOM 1332 C CA . LYS A 1 195 ? 16.898 30.223 39.830 1.00 27.84 195 LYS A CA 1
ATOM 1333 C C . LYS A 1 195 ? 15.404 30.008 39.707 1.00 30.01 195 LYS A C 1
ATOM 1334 O O . LYS A 1 195 ? 14.936 28.872 39.669 1.00 26.69 195 LYS A O 1
ATOM 1340 N N . LEU A 1 196 ? 14.663 31.105 39.609 1.00 26.07 196 LEU A N 1
ATOM 1341 C CA . LEU A 1 196 ? 13.254 31.047 39.232 1.00 27.30 196 LEU A CA 1
ATOM 1342 C C . LEU A 1 196 ? 13.103 31.015 37.712 1.00 31.93 196 LEU A C 1
ATOM 1343 O O . LEU A 1 196 ? 13.511 31.954 37.026 1.00 30.68 196 LEU A O 1
ATOM 1348 N N . PHE A 1 197 ? 12.523 29.937 37.185 1.00 30.25 197 PHE A N 1
ATOM 1349 C CA . PHE A 1 197 ? 12.245 29.821 35.751 1.00 30.47 197 PHE A CA 1
ATOM 1350 C C . PHE A 1 197 ? 10.909 30.480 35.429 1.00 26.20 197 PHE A C 1
ATOM 1351 O O . PHE A 1 197 ? 10.081 30.657 36.326 1.00 29.43 197 PHE A O 1
ATOM 1359 N N . PRO A 1 198 ? 10.694 30.845 34.155 1.00 32.73 198 PRO A N 1
ATOM 1360 C CA . PRO A 1 198 ? 9.368 31.333 33.763 1.00 35.88 198 PRO A CA 1
ATOM 1361 C C . PRO A 1 198 ? 8.282 30.325 34.124 1.00 38.05 198 PRO A C 1
ATOM 1362 O O . PRO A 1 198 ? 8.479 29.116 33.970 1.00 35.95 198 PRO A O 1
ATOM 1366 N N . VAL A 1 199 ? 7.161 30.820 34.629 1.00 33.51 199 VAL A N 1
ATOM 1367 C CA . VAL A 1 199 ? 6.050 29.958 35.019 1.00 35.45 199 VAL A CA 1
ATOM 1368 C C . VAL A 1 199 ? 4.896 30.168 34.043 1.00 35.24 199 VAL A C 1
ATOM 1369 O O . VAL A 1 199 ? 4.424 31.289 33.877 1.00 40.00 199 VAL A O 1
ATOM 1373 N N . ARG A 1 200 ? 4.458 29.102 33.379 1.00 32.24 200 ARG A N 1
ATOM 1374 C CA . ARG A 1 200 ? 3.435 29.230 32.349 1.00 32.53 200 ARG A CA 1
ATOM 1375 C C . ARG A 1 200 ? 2.039 28.966 32.908 1.00 36.84 200 ARG A C 1
ATOM 1376 O O . ARG A 1 200 ? 1.860 28.165 33.834 1.00 36.96 200 ARG A O 1
ATOM 1384 N N . VAL A 1 201 ? 1.060 29.673 32.361 1.00 36.83 201 VAL A N 1
ATOM 1385 C CA . VAL A 1 201 ? -0.336 29.451 32.709 1.00 38.54 201 VAL A CA 1
ATOM 1386 C C . VAL A 1 201 ? -1.219 29.721 31.492 1.00 45.28 201 VAL A C 1
ATOM 1387 O O . VAL A 1 201 ? -1.074 30.734 30.792 1.00 46.12 201 VAL A O 1
ATOM 1391 N N . ARG A 1 202 ? -2.125 28.788 31.226 1.00 48.29 202 ARG A N 1
ATOM 1392 C CA . ARG A 1 202 ? -3.025 28.899 30.089 1.00 48.92 202 ARG A CA 1
ATOM 1393 C C . ARG A 1 202 ? -4.282 29.665 30.484 1.00 49.48 202 ARG A C 1
ATOM 1394 O O . ARG A 1 202 ? -4.949 29.303 31.450 1.00 49.76 202 ARG A O 1
ATOM 1402 N N . THR A 1 203 ? -4.591 30.730 29.747 1.00 48.96 203 THR A N 1
ATOM 1403 C CA . THR A 1 203 ? -5.774 31.545 30.022 1.00 50.12 203 THR A CA 1
ATOM 1404 C C . THR A 1 203 ? -6.759 31.485 28.859 1.00 52.52 203 THR A C 1
ATOM 1405 O O . THR A 1 203 ? -6.491 30.842 27.846 1.00 55.42 203 THR A O 1
ATOM 1409 N N . SER A 1 204 ? -7.897 32.159 29.007 1.00 60.99 204 SER A N 1
ATOM 1410 C CA . SER A 1 204 ? -8.888 32.209 27.936 1.00 67.98 204 SER A CA 1
ATOM 1411 C C . SER A 1 204 ? -8.322 32.879 26.680 1.00 68.65 204 SER A C 1
ATOM 1412 O O . SER A 1 204 ? -8.704 32.538 25.562 1.00 68.72 204 SER A O 1
ATOM 1415 N N . LEU A 1 205 ? -7.402 33.820 26.870 1.00 70.03 205 LEU A N 1
ATOM 1416 C CA . LEU A 1 205 ? -6.802 34.551 25.756 1.00 71.25 205 LEU A CA 1
ATOM 1417 C C . LEU A 1 205 ? -5.592 33.824 25.173 1.00 68.28 205 LEU A C 1
ATOM 1418 O O . LEU A 1 205 ? -5.040 34.242 24.157 1.00 74.20 205 LEU A O 1
ATOM 1423 N N . GLY A 1 206 ? -5.181 32.740 25.821 1.00 62.32 206 GLY A N 1
ATOM 1424 C CA . GLY A 1 206 ? -4.000 32.005 25.406 1.00 58.85 206 GLY A CA 1
ATOM 1425 C C . GLY A 1 206 ? -3.005 31.839 26.543 1.00 60.05 206 GLY A C 1
ATOM 1426 O O . GLY A 1 206 ? -3.347 32.022 27.712 1.00 55.74 206 GLY A O 1
ATOM 1427 N N . GLU A 1 207 ? -1.770 31.494 26.197 1.00 54.50 207 GLU A N 1
ATOM 1428 C CA . GLU A 1 207 ? -0.731 31.251 27.193 1.00 61.22 207 GLU A CA 1
ATOM 1429 C C . GLU A 1 207 ? -0.200 32.552 27.791 1.00 56.92 207 GLU A C 1
ATOM 1430 O O . GLU A 1 207 ? 0.088 33.506 27.069 1.00 63.65 207 GLU A O 1
ATOM 1436 N N . GLN A 1 208 ? -0.082 32.584 29.114 1.00 47.84 208 GLN A N 1
ATOM 1437 C CA . GLN A 1 208 ? 0.563 33.693 29.802 1.00 42.83 208 GLN A CA 1
ATOM 1438 C C . GLN A 1 208 ? 1.838 33.198 30.459 1.00 46.55 208 GLN A C 1
ATOM 1439 O O . GLN A 1 208 ? 1.940 32.028 30.828 1.00 46.99 208 GLN A O 1
ATOM 1445 N N . VAL A 1 209 ? 2.813 34.085 30.607 1.00 39.48 209 VAL A N 1
ATOM 1446 C CA . VAL A 1 209 ? 4.061 33.714 31.256 1.00 38.55 209 VAL A CA 1
ATOM 1447 C C . VAL A 1 209 ? 4.356 34.663 32.416 1.00 41.30 209 VAL A C 1
ATOM 1448 O O . VAL A 1 209 ? 4.211 35.878 32.287 1.00 43.99 209 VAL A O 1
ATOM 1452 N N . ILE A 1 210 ? 4.742 34.084 33.547 1.00 37.11 210 ILE A N 1
ATOM 1453 C CA . ILE A 1 210 ? 5.223 34.822 34.711 1.00 30.79 210 ILE A CA 1
ATOM 1454 C C . ILE A 1 210 ? 6.739 34.785 34.704 1.00 35.23 210 ILE A C 1
ATOM 1455 O O . ILE A 1 210 ? 7.330 33.719 34.821 1.00 34.48 210 ILE A O 1
ATOM 1460 N N . VAL A 1 211 ? 7.376 35.941 34.541 1.00 30.98 211 VAL A N 1
ATOM 1461 C CA . VAL A 1 211 ? 8.829 35.962 34.427 1.00 31.59 211 VAL A CA 1
ATOM 1462 C C . VAL A 1 211 ? 9.464 36.405 35.744 1.00 32.88 211 VAL A C 1
ATOM 1463 O O . VAL A 1 211 ? 8.831 37.104 36.540 1.00 31.34 211 VAL A O 1
ATOM 1467 N N . PRO A 1 212 ? 10.710 35.978 35.993 1.00 31.74 212 PRO A N 1
ATOM 1468 C CA . PRO A 1 212 ? 11.406 36.439 37.198 1.00 24.45 212 PRO A CA 1
ATOM 1469 C C . PRO A 1 212 ? 11.920 37.873 37.045 1.00 27.77 212 PRO A C 1
ATOM 1470 O O . PRO A 1 212 ? 12.200 38.319 35.931 1.00 27.98 212 PRO A O 1
ATOM 1474 N N . PRO A 1 213 ? 12.023 38.601 38.161 1.00 29.82 213 PRO A N 1
ATOM 1475 C CA . PRO A 1 213 ? 12.707 39.899 38.142 1.00 31.05 213 PRO A CA 1
ATOM 1476 C C . PRO A 1 213 ? 14.145 39.712 37.686 1.00 31.04 213 PRO A C 1
ATOM 1477 O O . PRO A 1 213 ? 14.770 38.716 38.054 1.00 29.79 213 PRO A O 1
ATOM 1481 N N . SER A 1 214 ? 14.661 40.650 36.900 1.00 33.54 214 SER A N 1
ATOM 1482 C CA . SER A 1 214 ? 15.988 40.494 36.312 1.00 35.50 214 SER A CA 1
ATOM 1483 C C . SER A 1 214 ? 17.087 40.313 37.364 1.00 30.75 214 SER A C 1
ATOM 1484 O O . SER A 1 214 ? 18.061 39.607 37.124 1.00 35.10 214 SER A O 1
ATOM 1487 N N . GLU A 1 215 ? 16.926 40.928 38.534 1.00 29.48 215 GLU A N 1
ATOM 1488 C CA . GLU A 1 215 ? 17.950 40.815 39.572 1.00 31.42 215 GLU A CA 1
ATOM 1489 C C . GLU A 1 215 ? 18.067 39.388 40.108 1.00 32.70 215 GLU A C 1
ATOM 1490 O O . GLU A 1 215 ? 19.133 38.996 40.576 1.00 31.48 215 GLU A O 1
ATOM 1496 N N . LEU A 1 216 ? 16.982 38.616 40.040 1.00 28.49 216 LEU A N 1
ATOM 1497 C CA . LEU A 1 216 ? 17.034 37.205 40.419 1.00 31.88 216 LEU A CA 1
ATOM 1498 C C . LEU A 1 216 ? 17.929 36.452 39.451 1.00 33.91 216 LEU A C 1
ATOM 1499 O O . LEU A 1 216 ? 18.757 35.650 39.868 1.00 30.90 216 LEU A O 1
ATOM 1504 N N . GLU A 1 217 ? 17.750 36.735 38.160 1.00 34.97 217 GLU A N 1
ATOM 1505 C CA . GLU A 1 217 ? 18.547 36.129 37.093 1.00 38.70 217 GLU A CA 1
ATOM 1506 C C . GLU A 1 217 ? 20.032 36.434 37.255 1.00 37.26 217 GLU A C 1
ATOM 1507 O O . GLU A 1 217 ? 20.873 35.622 36.872 1.00 42.90 217 GLU A O 1
ATOM 1513 N N . ARG A 1 218 ? 20.349 37.595 37.830 1.00 33.12 218 ARG A N 1
ATOM 1514 C CA . ARG A 1 218 ? 21.741 38.039 37.960 1.00 34.84 218 ARG A CA 1
ATOM 1515 C C . ARG A 1 218 ? 22.380 37.781 39.334 1.00 35.96 218 ARG A C 1
ATOM 1516 O O . ARG A 1 218 ? 23.564 38.060 39.526 1.00 35.47 218 ARG A O 1
ATOM 1524 N N . CYS A 1 219 ? 21.606 37.259 40.282 1.00 34.10 219 CYS A N 1
ATOM 1525 C CA . CYS A 1 219 ? 22.088 37.054 41.654 1.00 31.59 219 CYS A CA 1
ATOM 1526 C C . CYS A 1 219 ? 23.009 35.843 41.801 1.00 30.87 219 CYS A C 1
ATOM 1527 O O . CYS A 1 219 ? 22.786 34.797 41.197 1.00 30.91 219 CYS A O 1
ATOM 1530 N N . PRO A 1 220 ? 24.058 35.979 42.615 1.00 26.82 220 PRO A N 1
ATOM 1531 C CA . PRO A 1 220 ? 24.934 34.833 42.893 1.00 26.67 220 PRO A CA 1
ATOM 1532 C C . PRO A 1 220 ? 24.263 33.751 43.748 1.00 30.96 220 PRO A C 1
ATOM 1533 O O . PRO A 1 220 ? 24.812 32.651 43.891 1.00 35.68 220 PRO A O 1
ATOM 1537 N N . GLY A 1 221 ? 23.093 34.062 44.304 1.00 29.53 221 GLY A N 1
ATOM 1538 C CA . GLY A 1 221 ? 22.350 33.121 45.126 1.00 27.72 221 GLY A CA 1
ATOM 1539 C C . GLY A 1 221 ? 22.739 33.212 46.588 1.00 35.43 221 GLY A C 1
ATOM 1540 O O . GLY A 1 221 ? 23.503 34.093 46.976 1.00 31.27 221 GLY A O 1
ATOM 1541 N N . ALA A 1 222 ? 22.213 32.296 47.400 1.00 35.35 222 ALA A N 1
ATOM 1542 C CA . ALA A 1 222 ? 22.541 32.259 48.819 1.00 33.74 222 ALA A CA 1
ATOM 1543 C C . ALA A 1 222 ? 23.952 31.739 49.020 1.00 32.52 222 ALA A C 1
ATOM 1544 O O . ALA A 1 222 ? 24.355 30.756 48.398 1.00 29.89 222 ALA A O 1
ATOM 1546 N N . PRO A 1 223 ? 24.713 32.406 49.891 1.00 34.45 223 PRO A N 1
ATOM 1547 C CA . PRO A 1 223 ? 26.108 32.068 50.152 1.00 36.45 223 PRO A CA 1
ATOM 1548 C C . PRO A 1 223 ? 26.215 30.938 51.156 1.00 40.39 223 PRO A C 1
ATOM 1549 O O . PRO A 1 223 ? 26.760 31.132 52.246 1.00 41.66 223 PRO A O 1
ATOM 1553 N N . SER A 1 224 ? 25.677 29.782 50.797 1.00 32.72 224 SER A N 1
ATOM 1554 C CA . SER A 1 224 ? 25.709 28.622 51.669 1.00 32.20 224 SER A CA 1
ATOM 1555 C C . SER A 1 224 ? 25.646 27.377 50.809 1.00 27.53 224 SER A C 1
ATOM 1556 O O . SER A 1 224 ? 25.007 27.387 49.765 1.00 29.29 224 SER A O 1
ATOM 1559 N N . VAL A 1 225 ? 26.328 26.323 51.242 1.00 28.50 225 VAL A N 1
ATOM 1560 C CA . VAL A 1 225 ? 26.286 25.047 50.529 1.00 25.99 225 VAL A CA 1
ATOM 1561 C C . VAL A 1 225 ? 24.892 24.450 50.592 1.00 33.12 225 VAL A C 1
ATOM 1562 O O . VAL A 1 225 ? 24.118 24.738 51.497 1.00 29.21 225 VAL A O 1
ATOM 1566 N N . CYS A 1 226 ? 24.580 23.607 49.616 1.00 26.40 226 CYS A N 1
ATOM 1567 C CA . CYS A 1 226 ? 23.377 22.796 49.667 1.00 23.56 226 CYS A CA 1
ATOM 1568 C C . CYS A 1 226 ? 23.878 21.360 49.853 1.00 26.59 226 CYS A C 1
ATOM 1569 O O . CYS A 1 226 ? 24.450 20.782 48.936 1.00 27.11 226 CYS A O 1
ATOM 1572 N N . ASP A 1 227 ? 23.747 20.831 51.071 1.00 24.61 227 ASP A N 1
ATOM 1573 C CA . ASP A 1 227 ? 24.256 19.492 51.359 1.00 20.95 227 ASP A CA 1
ATOM 1574 C C . ASP A 1 227 ? 23.153 18.462 51.114 1.00 23.23 227 ASP A C 1
ATOM 1575 O O . ASP A 1 227 ? 22.026 18.611 51.606 1.00 23.22 227 ASP A O 1
ATOM 1580 N N . ILE A 1 228 ? 23.481 17.439 50.327 1.00 20.36 228 ILE A N 1
ATOM 1581 C CA . ILE A 1 228 ? 22.506 16.415 49.963 1.00 20.88 228 ILE A CA 1
ATOM 1582 C C . ILE A 1 228 ? 23.157 15.045 49.827 1.00 21.40 228 ILE A C 1
ATOM 1583 O O . ILE A 1 228 ? 24.375 14.930 49.698 1.00 21.72 228 ILE A O 1
ATOM 1588 N N . GLN A 1 229 ? 22.328 14.005 49.863 1.00 22.72 229 GLN A N 1
ATOM 1589 C CA . GLN A 1 229 ? 22.788 12.661 49.538 1.00 23.30 229 GLN A CA 1
ATOM 1590 C C . GLN A 1 229 ? 22.838 12.549 48.012 1.00 24.07 229 GLN A C 1
ATOM 1591 O O . GLN A 1 229 ? 21.881 12.141 47.356 1.00 21.43 229 GLN A O 1
ATOM 1597 N N . LEU A 1 230 ? 23.968 12.946 47.445 1.00 22.06 230 LEU A N 1
ATOM 1598 C CA . LEU A 1 230 ? 24.090 13.109 46.012 1.00 24.78 230 LEU A CA 1
ATOM 1599 C C . LEU A 1 230 ? 23.962 11.764 45.302 1.00 24.03 230 LEU A C 1
ATOM 1600 O O . LEU A 1 230 ? 23.626 11.706 44.123 1.00 26.83 230 LEU A O 1
ATOM 1605 N N . ASN A 1 231 ? 24.209 10.678 46.034 1.00 22.64 231 ASN A N 1
ATOM 1606 C CA . ASN A 1 231 ? 24.017 9.348 45.455 1.00 24.46 231 ASN A CA 1
ATOM 1607 C C . ASN A 1 231 ? 22.573 9.053 45.048 1.00 30.24 231 ASN A C 1
ATOM 1608 O O . ASN A 1 231 ? 22.328 8.114 44.296 1.00 28.66 231 ASN A O 1
ATOM 1613 N N . GLN A 1 232 ? 21.621 9.854 45.530 1.00 24.15 232 GLN A N 1
ATOM 1614 C CA . GLN A 1 232 ? 20.214 9.635 45.198 1.00 25.04 232 GLN A CA 1
ATOM 1615 C C . GLN A 1 232 ? 19.714 10.548 44.073 1.00 27.49 232 GLN A C 1
ATOM 1616 O O . GLN A 1 232 ? 18.542 10.477 43.686 1.00 25.92 232 GLN A O 1
ATOM 1622 N N . VAL A 1 233 ? 20.591 11.400 43.549 1.00 26.78 233 VAL A N 1
ATOM 1623 C CA . VAL A 1 233 ? 20.260 12.154 42.342 1.00 24.40 233 VAL A CA 1
ATOM 1624 C C . VAL A 1 233 ? 20.464 11.273 41.105 1.00 29.75 233 VAL A C 1
ATOM 1625 O O . VAL A 1 233 ? 21.552 10.755 40.890 1.00 26.97 233 VAL A O 1
ATOM 1629 N N . SER A 1 234 ? 19.422 11.097 40.299 1.00 26.85 234 SER A N 1
ATOM 1630 C CA . SER A 1 234 ? 19.545 10.289 39.080 1.00 27.61 234 SER A CA 1
ATOM 1631 C C . SER A 1 234 ? 20.604 10.853 38.142 1.00 26.57 234 SER A C 1
ATOM 1632 O O . SER A 1 234 ? 20.687 12.067 37.961 1.00 27.64 234 SER A O 1
ATOM 1635 N N . PRO A 1 235 ? 21.411 9.980 37.522 1.00 26.47 235 PRO A N 1
ATOM 1636 C CA . PRO A 1 235 ? 22.335 10.469 36.486 1.00 25.55 235 PRO A CA 1
ATOM 1637 C C . PRO A 1 235 ? 21.620 11.203 35.345 1.00 26.55 235 PRO A C 1
ATOM 1638 O O . PRO A 1 235 ? 22.225 12.053 34.686 1.00 28.49 235 PRO A O 1
ATOM 1642 N N . ALA A 1 236 ? 20.345 10.888 35.116 1.00 22.97 236 ALA A N 1
ATOM 1643 C CA . ALA A 1 236 ? 19.572 11.550 34.072 1.00 26.08 236 ALA A CA 1
ATOM 1644 C C . ALA A 1 236 ? 19.318 13.026 34.382 1.00 29.97 236 ALA A C 1
ATOM 1645 O O . ALA A 1 236 ? 18.940 13.787 33.493 1.00 28.99 236 ALA A O 1
ATOM 1647 N N . ASP A 1 237 ? 19.523 13.418 35.635 1.00 26.17 237 ASP A N 1
ATOM 1648 C CA . ASP A 1 237 ? 19.223 14.779 36.104 1.00 27.35 237 ASP A CA 1
ATOM 1649 C C . ASP A 1 237 ? 20.377 15.779 35.891 1.00 26.30 237 ASP A C 1
ATOM 1650 O O . ASP A 1 237 ? 20.218 16.973 36.133 1.00 26.46 237 ASP A O 1
ATOM 1655 N N . PHE A 1 238 ? 21.536 15.299 35.452 1.00 25.16 238 PHE A N 1
ATOM 1656 C CA . PHE A 1 238 ? 22.654 16.208 35.191 1.00 24.09 238 PHE A CA 1
ATOM 1657 C C . PHE A 1 238 ? 23.569 15.691 34.084 1.00 27.49 238 PHE A C 1
ATOM 1658 O O . PHE A 1 238 ? 23.628 14.488 33.810 1.00 25.47 238 PHE A O 1
ATOM 1666 N N . THR A 1 239 ? 24.261 16.621 33.436 1.00 23.53 239 THR A N 1
ATOM 1667 C CA . THR A 1 239 ? 25.273 16.280 32.438 1.00 23.38 239 THR A CA 1
ATOM 1668 C C . THR A 1 239 ? 26.630 16.705 32.961 1.00 23.53 239 THR A C 1
ATOM 1669 O O . THR A 1 239 ? 26.844 17.873 33.266 1.00 24.06 239 THR A O 1
ATOM 1673 N N . VAL A 1 240 ? 27.538 15.746 33.076 1.00 24.37 240 VAL A N 1
ATOM 1674 C CA . VAL A 1 240 ? 28.890 16.027 33.541 1.00 28.96 240 VAL A CA 1
ATOM 1675 C C . VAL A 1 240 ? 29.657 16.866 32.518 1.00 27.69 240 VAL A C 1
ATOM 1676 O O . VAL A 1 240 ? 29.689 16.516 31.340 1.00 27.29 240 VAL A O 1
ATOM 1680 N N . LEU A 1 241 ? 30.246 17.983 32.956 1.00 25.04 241 LEU A N 1
ATOM 1681 C CA . LEU A 1 241 ? 30.967 18.855 32.031 1.00 22.73 241 LEU A CA 1
ATOM 1682 C C . LEU A 1 241 ? 32.481 18.802 32.240 1.00 25.78 241 LEU A C 1
ATOM 1683 O O . LEU A 1 241 ? 33.236 19.173 31.346 1.00 28.46 241 LEU A O 1
ATOM 1688 N N . SER A 1 242 ? 32.922 18.356 33.412 1.00 29.42 242 SER A N 1
ATOM 1689 C CA . SER A 1 242 ? 34.362 18.247 33.680 1.00 24.82 242 SER A CA 1
ATOM 1690 C C . SER A 1 242 ? 34.668 16.911 34.311 1.00 25.15 242 SER A C 1
ATOM 1691 O O . SER A 1 242 ? 33.782 16.281 34.879 1.00 26.73 242 SER A O 1
ATOM 1694 N N . ASP A 1 243 ? 35.929 16.493 34.224 1.00 24.52 243 ASP A N 1
ATOM 1695 C CA . ASP A 1 243 ? 36.460 15.484 35.136 1.00 26.10 243 ASP A CA 1
ATOM 1696 C C . ASP A 1 243 ? 36.300 15.892 36.594 1.00 23.78 243 ASP A C 1
ATOM 1697 O O . ASP A 1 243 ? 35.980 17.044 36.925 1.00 24.72 243 ASP A O 1
ATOM 1702 N N . VAL A 1 244 ? 36.550 14.939 37.481 1.00 24.25 244 VAL A N 1
ATOM 1703 C CA . VAL A 1 244 ? 36.630 15.237 38.899 1.00 23.97 244 VAL A CA 1
ATOM 1704 C C . VAL A 1 244 ? 37.968 15.936 39.149 1.00 26.99 244 VAL A C 1
ATOM 1705 O O . VAL A 1 244 ? 39.038 15.363 38.926 1.00 26.25 244 VAL A O 1
ATOM 1709 N N . LEU A 1 245 ? 37.898 17.192 39.576 1.00 23.70 245 LEU A N 1
ATOM 1710 C CA . LEU A 1 245 ? 39.098 18.026 39.723 1.00 23.68 245 LEU A CA 1
ATOM 1711 C C . LEU A 1 245 ? 39.534 18.123 41.181 1.00 20.03 245 LEU A C 1
ATOM 1712 O O . LEU A 1 245 ? 38.751 18.503 42.034 1.00 22.54 245 LEU A O 1
ATOM 1717 N N . PRO A 1 246 ? 40.796 17.782 41.473 1.00 21.36 246 PRO A N 1
ATOM 1718 C CA . PRO A 1 246 ? 41.249 18.011 42.846 1.00 22.13 246 PRO A CA 1
ATOM 1719 C C . PRO A 1 246 ? 41.565 19.502 43.009 1.00 27.04 246 PRO A C 1
ATOM 1720 O O . PRO A 1 246 ? 42.488 20.008 42.359 1.00 31.15 246 PRO A O 1
ATOM 1724 N N . MET A 1 247 ? 40.781 20.207 43.815 1.00 23.32 247 MET A N 1
ATOM 1725 C CA . MET A 1 247 ? 40.894 21.672 43.867 1.00 22.31 247 MET A CA 1
ATOM 1726 C C . MET A 1 247 ? 41.985 22.144 44.828 1.00 24.46 247 MET A C 1
ATOM 1727 O O . MET A 1 247 ? 42.808 22.999 44.471 1.00 28.28 247 MET A O 1
ATOM 1732 N N . PHE A 1 248 ? 41.981 21.611 46.049 1.00 24.21 248 PHE A N 1
ATOM 1733 C CA . PHE A 1 248 ? 43.075 21.895 46.979 1.00 27.36 248 PHE A CA 1
ATOM 1734 C C . PHE A 1 248 ? 43.165 20.816 48.048 1.00 29.01 248 PHE A C 1
ATOM 1735 O O . PHE A 1 248 ? 42.264 19.992 48.202 1.00 24.56 248 PHE A O 1
ATOM 1743 N N . SER A 1 249 ? 44.281 20.804 48.763 1.00 24.42 249 SER A N 1
ATOM 1744 C CA A SER A 1 249 ? 44.492 19.825 49.816 0.51 23.84 249 SER A CA 1
ATOM 1745 C CA B SER A 1 249 ? 44.488 19.823 49.811 0.49 23.81 249 SER A CA 1
ATOM 1746 C C . SER A 1 249 ? 44.925 20.524 51.096 1.00 28.90 249 SER A C 1
ATOM 1747 O O . SER A 1 249 ? 45.508 21.611 51.047 1.00 29.80 249 SER A O 1
ATOM 1752 N N . VAL A 1 250 ? 44.633 19.906 52.235 1.00 24.88 250 VAL A N 1
ATOM 1753 C CA . VAL A 1 250 ? 45.078 20.414 53.528 1.00 25.67 250 VAL A CA 1
ATOM 1754 C C . VAL A 1 250 ? 45.987 19.364 54.161 1.00 31.28 250 VAL A C 1
ATOM 1755 O O . VAL A 1 250 ? 45.597 18.209 54.285 1.00 27.53 250 VAL A O 1
ATOM 1759 N N . ASP A 1 251 ? 47.205 19.755 54.530 1.00 26.58 251 ASP A N 1
ATOM 1760 C CA . ASP A 1 251 ? 48.156 18.845 55.165 1.00 28.88 251 ASP A CA 1
ATOM 1761 C C . ASP A 1 251 ? 48.105 19.058 56.673 1.00 26.80 251 ASP A C 1
ATOM 1762 O O . ASP A 1 251 ? 48.669 20.028 57.185 1.00 25.08 251 ASP A O 1
ATOM 1767 N N . PHE A 1 252 ? 47.437 18.147 57.376 1.00 24.41 252 PHE A N 1
ATOM 1768 C CA . PHE A 1 252 ? 47.217 18.288 58.809 1.00 23.51 252 PHE A CA 1
ATOM 1769 C C . PHE A 1 252 ? 48.481 18.063 59.657 1.00 21.11 252 PHE A C 1
ATOM 1770 O O . PHE A 1 252 ? 48.489 18.335 60.863 1.00 26.37 252 PHE A O 1
ATOM 1778 N N . SER A 1 253 ? 49.545 17.561 59.033 1.00 24.30 253 SER A N 1
ATOM 1779 C CA . SER A 1 253 ? 50.789 17.274 59.753 1.00 26.85 253 SER A CA 1
ATOM 1780 C C . SER A 1 253 ? 51.714 18.489 59.832 1.00 27.35 253 SER A C 1
ATOM 1781 O O . SER A 1 253 ? 52.711 18.463 60.548 1.00 28.04 253 SER A O 1
ATOM 1784 N N . LYS A 1 254 ? 51.380 19.547 59.100 1.00 26.97 254 LYS A N 1
ATOM 1785 C CA . LYS A 1 254 ? 52.175 20.776 59.132 1.00 29.22 254 LYS A CA 1
ATOM 1786 C C . LYS A 1 254 ? 51.272 21.947 59.520 1.00 28.23 254 LYS A C 1
ATOM 1787 O O . LYS A 1 254 ? 50.055 21.794 59.587 1.00 27.84 254 LYS A O 1
ATOM 1793 N N . GLN A 1 255 ? 51.861 23.113 59.777 1.00 28.21 255 GLN A N 1
ATOM 1794 C CA . GLN A 1 255 ? 51.065 24.286 60.135 1.00 28.82 255 GLN A CA 1
ATOM 1795 C C . GLN A 1 255 ? 49.948 24.509 59.120 1.00 33.50 255 GLN A C 1
ATOM 1796 O O . GLN A 1 255 ? 50.185 24.540 57.914 1.00 30.21 255 GLN A O 1
ATOM 1802 N N . VAL A 1 256 ? 48.725 24.611 59.625 1.00 27.71 256 VAL A N 1
ATOM 1803 C CA . VAL A 1 256 ? 47.543 24.851 58.814 1.00 28.38 256 VAL A CA 1
ATOM 1804 C C . VAL A 1 256 ? 47.154 26.309 58.949 1.00 31.41 256 VAL A C 1
ATOM 1805 O O . VAL A 1 256 ? 47.272 26.874 60.031 1.00 28.66 256 VAL A O 1
ATOM 1809 N N . SER A 1 257 ? 46.719 26.923 57.853 1.00 29.26 257 SER A N 1
ATOM 1810 C CA . SER A 1 257 ? 46.278 28.317 57.888 1.00 30.08 257 SER A CA 1
ATOM 1811 C C . SER A 1 257 ? 44.773 28.412 57.748 1.00 29.97 257 SER A C 1
ATOM 1812 O O . SER A 1 257 ? 44.161 27.632 57.022 1.00 30.05 257 SER A O 1
ATOM 1815 N N . SER A 1 258 ? 44.172 29.368 58.442 1.00 28.29 258 SER A N 1
ATOM 1816 C CA . SER A 1 258 ? 42.750 29.626 58.248 1.00 30.36 258 SER A CA 1
ATOM 1817 C C . SER A 1 258 ? 42.520 30.859 57.355 1.00 33.45 258 SER A C 1
ATOM 1818 O O . SER A 1 258 ? 41.386 31.320 57.204 1.00 32.23 258 SER A O 1
ATOM 1821 N N . SER A 1 259 ? 43.589 31.375 56.747 1.00 29.62 259 SER A N 1
ATOM 1822 C CA . SER A 1 259 ? 43.470 32.543 55.873 1.00 29.79 259 SER A CA 1
ATOM 1823 C C . SER A 1 259 ? 42.701 32.230 54.593 1.00 32.56 259 SER A C 1
ATOM 1824 O O . SER A 1 259 ? 42.675 31.086 54.133 1.00 31.35 259 SER A O 1
ATOM 1827 N N . ALA A 1 260 ? 42.090 33.256 54.007 1.00 32.38 260 ALA A N 1
ATOM 1828 C CA . ALA A 1 260 ? 41.383 33.072 52.745 1.00 30.32 260 ALA A CA 1
ATOM 1829 C C . ALA A 1 260 ? 42.368 32.705 51.643 1.00 31.98 260 ALA A C 1
ATOM 1830 O O . ALA A 1 260 ? 43.545 33.091 51.679 1.00 35.25 260 ALA A O 1
ATOM 1832 N N . ALA A 1 261 ? 41.883 31.935 50.676 1.00 27.51 261 ALA A N 1
ATOM 1833 C CA . ALA A 1 261 ? 42.702 31.484 49.568 1.00 31.73 261 ALA A CA 1
ATOM 1834 C C . ALA A 1 261 ? 41.843 31.167 48.352 1.00 31.13 261 ALA A C 1
ATOM 1835 O O . ALA A 1 261 ? 40.628 30.962 48.468 1.00 32.95 261 ALA A O 1
ATOM 1837 N N . CYS A 1 262 ? 42.466 31.132 47.181 1.00 25.50 262 CYS A N 1
ATOM 1838 C CA A CYS A 1 262 ? 41.757 30.621 46.021 0.55 30.13 262 CYS A CA 1
ATOM 1839 C CA B CYS A 1 262 ? 41.801 30.738 45.939 0.45 31.08 262 CYS A CA 1
ATOM 1840 C C . CYS A 1 262 ? 42.663 29.727 45.188 1.00 37.62 262 CYS A C 1
ATOM 1841 O O . CYS A 1 262 ? 43.887 29.878 45.158 1.00 35.35 262 CYS A O 1
ATOM 1846 N N . HIS A 1 263 ? 42.029 28.746 44.557 1.00 29.59 263 HIS A N 1
ATOM 1847 C CA . HIS A 1 263 ? 42.719 27.710 43.811 1.00 30.91 263 HIS A CA 1
ATOM 1848 C C . HIS A 1 263 ? 42.115 27.536 42.424 1.00 35.47 263 HIS A C 1
ATOM 1849 O O . HIS A 1 263 ? 40.952 27.162 42.305 1.00 34.33 263 HIS A O 1
ATOM 1856 N N . SER A 1 264 ? 42.903 27.811 41.389 1.00 32.46 264 SER A N 1
ATOM 1857 C CA . SER A 1 264 ? 42.425 27.738 40.009 1.00 30.13 264 SER A CA 1
ATOM 1858 C C . SER A 1 264 ? 42.899 26.459 39.313 1.00 43.32 264 SER A C 1
ATOM 1859 O O . SER A 1 264 ? 44.098 26.204 39.238 1.00 45.14 264 SER A O 1
ATOM 1862 N N . ARG A 1 265 ? 41.967 25.660 38.800 1.00 32.59 265 ARG A N 1
ATOM 1863 C CA . ARG A 1 265 ? 42.326 24.410 38.129 1.00 32.29 265 ARG A CA 1
ATOM 1864 C C . ARG A 1 265 ? 41.818 24.372 36.697 1.00 35.70 265 ARG A C 1
ATOM 1865 O O . ARG A 1 265 ? 40.612 24.475 36.456 1.00 30.46 265 ARG A O 1
ATOM 1873 N N . GLN A 1 266 ? 42.738 24.215 35.747 1.00 29.14 266 GLN A N 1
ATOM 1874 C CA . GLN A 1 266 ? 42.362 24.165 34.341 1.00 29.98 266 GLN A CA 1
ATOM 1875 C C . GLN A 1 266 ? 41.761 22.814 34.014 1.00 32.23 266 GLN A C 1
ATOM 1876 O O . GLN A 1 266 ? 42.170 21.794 34.567 1.00 36.78 266 GLN A O 1
ATOM 1882 N N . PHE A 1 267 ? 40.783 22.803 33.117 1.00 27.73 267 PHE A N 1
ATOM 1883 C CA . PHE A 1 267 ? 40.179 21.553 32.678 1.00 30.18 267 PHE A CA 1
ATOM 1884 C C . PHE A 1 267 ? 39.672 21.693 31.254 1.00 31.07 267 PHE A C 1
ATOM 1885 O O . PHE A 1 267 ? 39.415 22.796 30.778 1.00 29.66 267 PHE A O 1
ATOM 1893 N N . VAL A 1 268 ? 39.523 20.565 30.578 1.00 28.35 268 VAL A N 1
ATOM 1894 C CA . VAL A 1 268 ? 38.958 20.542 29.248 1.00 29.44 268 VAL A CA 1
ATOM 1895 C C . VAL A 1 268 ? 37.540 19.995 29.351 1.00 34.69 268 VAL A C 1
ATOM 1896 O O . VAL A 1 268 ? 37.349 18.874 29.813 1.00 31.70 268 VAL A O 1
ATOM 1900 N N . PRO A 1 269 ? 36.533 20.793 28.955 1.00 32.66 269 PRO A N 1
ATOM 1901 C CA . PRO A 1 269 ? 35.147 20.316 29.040 1.00 32.18 269 PRO A CA 1
ATOM 1902 C C . PRO A 1 269 ? 34.928 18.996 28.294 1.00 32.30 269 PRO A C 1
ATOM 1903 O O . PRO A 1 269 ? 35.426 18.803 27.175 1.00 30.37 269 PRO A O 1
ATOM 1907 N N . LEU A 1 270 ? 34.201 18.090 28.948 1.00 31.27 270 LEU A N 1
ATOM 1908 C CA . LEU A 1 270 ? 33.917 16.757 28.413 1.00 30.76 270 LEU A CA 1
ATOM 1909 C C . LEU A 1 270 ? 32.722 16.766 27.476 1.00 38.41 270 LEU A C 1
ATOM 1910 O O . LEU A 1 270 ? 32.513 15.829 26.702 1.00 37.51 270 LEU A O 1
ATOM 1915 N N . ALA A 1 271 ? 31.933 17.830 27.562 1.00 34.54 271 ALA A N 1
ATOM 1916 C CA . ALA A 1 271 ? 30.744 17.985 26.748 1.00 33.46 271 ALA A CA 1
ATOM 1917 C C . ALA A 1 271 ? 30.424 19.471 26.643 1.00 34.30 271 ALA A C 1
ATOM 1918 O O . ALA A 1 271 ? 30.913 20.265 27.444 1.00 32.81 271 ALA A O 1
ATOM 1920 N N . SER A 1 272 ? 29.620 19.840 25.650 1.00 34.78 272 SER A N 1
ATOM 1921 C CA . SER A 1 272 ? 29.146 21.213 25.524 1.00 35.72 272 SER A CA 1
ATOM 1922 C C . SER A 1 272 ? 27.858 21.359 26.309 1.00 35.96 272 SER A C 1
ATOM 1923 O O . SER A 1 272 ? 26.992 20.491 26.250 1.00 38.13 272 SER A O 1
ATOM 1926 N N . GLY A 1 273 ? 27.728 22.449 27.054 1.00 31.52 273 GLY A N 1
ATOM 1927 C CA . GLY A 1 273 ? 26.525 22.656 27.835 1.00 29.92 273 GLY A CA 1
ATOM 1928 C C . GLY A 1 273 ? 26.612 23.927 28.646 1.00 30.53 273 GLY A C 1
ATOM 1929 O O . GLY A 1 273 ? 27.569 24.685 28.503 1.00 28.92 273 GLY A O 1
ATOM 1930 N N . GLN A 1 274 ? 25.610 24.151 29.488 1.00 26.20 274 GLN A N 1
ATOM 1931 C CA . GLN A 1 274 ? 25.582 25.313 30.372 1.00 30.02 274 GLN A CA 1
ATOM 1932 C C . GLN A 1 274 ? 26.238 24.970 31.691 1.00 26.63 274 GLN A C 1
ATOM 1933 O O . GLN A 1 274 ? 25.716 24.162 32.448 1.00 27.35 274 GLN A O 1
ATOM 1939 N N . ALA A 1 275 ? 27.391 25.575 31.960 1.00 25.49 275 ALA A N 1
ATOM 1940 C CA . ALA A 1 275 ? 28.021 25.487 33.272 1.00 29.40 275 ALA A CA 1
ATOM 1941 C C . ALA A 1 275 ? 27.093 26.134 34.303 1.00 29.62 275 ALA A C 1
ATOM 1942 O O . ALA A 1 275 ? 26.791 27.321 34.200 1.00 27.93 275 ALA A O 1
ATOM 1944 N N . GLN A 1 276 ? 26.618 25.352 35.271 1.00 24.16 276 GLN A N 1
ATOM 1945 C CA . GLN A 1 276 ? 25.642 25.835 36.248 1.00 25.21 276 GLN A CA 1
ATOM 1946 C C . GLN A 1 276 ? 25.988 25.468 37.687 1.00 25.59 276 GLN A C 1
ATOM 1947 O O . GLN A 1 276 ? 26.028 26.319 38.576 1.00 23.19 276 GLN A O 1
ATOM 1953 N N . VAL A 1 277 ? 26.238 24.182 37.900 1.00 21.07 277 VAL A N 1
ATOM 1954 C CA . VAL A 1 277 ? 26.363 23.640 39.242 1.00 19.00 277 VAL A CA 1
ATOM 1955 C C . VAL A 1 277 ? 27.748 23.012 39.455 1.00 20.58 277 VAL A C 1
ATOM 1956 O O . VAL A 1 277 ? 28.286 22.348 38.568 1.00 22.68 277 VAL A O 1
ATOM 1960 N N . VAL A 1 278 ? 28.332 23.252 40.619 1.00 20.52 278 VAL A N 1
ATOM 1961 C CA . VAL A 1 278 ? 29.561 22.562 41.000 1.00 21.62 278 VAL A CA 1
ATOM 1962 C C . VAL A 1 278 ? 29.228 21.547 42.086 1.00 21.80 278 VAL A C 1
ATOM 1963 O O . VAL A 1 278 ? 28.785 21.907 43.179 1.00 21.36 278 VAL A O 1
ATOM 1967 N N . LEU A 1 279 ? 29.438 20.268 41.781 1.00 20.21 279 LEU A N 1
ATOM 1968 C CA . LEU A 1 279 ? 29.303 19.221 42.776 1.00 20.57 279 LEU A CA 1
ATOM 1969 C C . LEU A 1 279 ? 30.642 19.065 43.486 1.00 22.83 279 LEU A C 1
ATOM 1970 O O . LEU A 1 279 ? 31.700 19.157 42.841 1.00 22.47 279 LEU A O 1
ATOM 1975 N N . SER A 1 280 ? 30.613 18.821 44.793 1.00 22.08 280 SER A N 1
ATOM 1976 C CA . SER A 1 280 ? 31.880 18.747 45.515 1.00 21.34 280 SER A CA 1
ATOM 1977 C C . SER A 1 280 ? 31.828 17.769 46.683 1.00 20.56 280 SER A C 1
ATOM 1978 O O . SER A 1 280 ? 30.764 17.512 47.269 1.00 21.12 280 SER A O 1
ATOM 1981 N N . TRP A 1 281 ? 32.990 17.218 47.012 1.00 19.06 281 TRP A N 1
ATOM 1982 C CA . TRP A 1 281 ? 33.133 16.295 48.120 1.00 20.12 281 TRP A CA 1
ATOM 1983 C C . TRP A 1 281 ? 34.608 16.226 48.481 1.00 21.31 281 TRP A C 1
ATOM 1984 O O . TRP A 1 281 ? 35.450 16.739 47.735 1.00 21.11 281 TRP A O 1
ATOM 1995 N N . TRP A 1 282 ? 34.925 15.568 49.590 1.00 21.83 282 TRP A N 1
ATOM 1996 C CA . TRP A 1 282 ? 36.323 15.464 49.998 1.00 20.42 282 TRP A CA 1
ATOM 1997 C C . TRP A 1 282 ? 36.695 14.031 50.340 1.00 23.16 282 TRP A C 1
ATOM 1998 O O . TRP A 1 282 ? 35.816 13.171 50.483 1.00 20.99 282 TRP A O 1
ATOM 2009 N N . ASP A 1 283 ? 37.995 13.773 50.432 1.00 20.02 283 ASP A N 1
ATOM 2010 C CA . ASP A 1 283 ? 38.454 12.550 51.073 1.00 21.76 283 ASP A CA 1
ATOM 2011 C C . ASP A 1 283 ? 39.499 12.887 52.127 1.00 20.27 283 ASP A C 1
ATOM 2012 O O . ASP A 1 283 ? 39.974 14.020 52.202 1.00 21.55 283 ASP A O 1
ATOM 2017 N N . ILE A 1 284 ? 39.842 11.903 52.945 1.00 20.17 284 ILE A N 1
ATOM 2018 C CA . ILE A 1 284 ? 40.925 12.082 53.902 1.00 22.09 284 ILE A CA 1
ATOM 2019 C C . ILE A 1 284 ? 41.815 10.868 53.800 1.00 21.95 284 ILE A C 1
ATOM 2020 O O . ILE A 1 284 ? 41.335 9.754 53.618 1.00 23.68 284 ILE A O 1
ATOM 2025 N N . GLU A 1 285 ? 43.114 11.110 53.875 1.00 20.75 285 GLU A N 1
ATOM 2026 C CA . GLU A 1 285 ? 44.106 10.050 53.953 1.00 25.21 285 GLU A CA 1
ATOM 2027 C C . GLU A 1 285 ? 44.613 9.933 55.395 1.00 22.97 285 GLU A C 1
ATOM 2028 O O . GLU A 1 285 ? 44.996 10.930 55.999 1.00 23.03 285 GLU A O 1
ATOM 2034 N N . MET A 1 286 ? 44.609 8.723 55.951 1.00 23.31 286 MET A N 1
ATOM 2035 C CA . MET A 1 286 ? 44.892 8.537 57.366 1.00 21.98 286 MET A CA 1
ATOM 2036 C C . MET A 1 286 ? 46.385 8.407 57.642 1.00 28.88 286 MET A C 1
ATOM 2037 O O . MET A 1 286 ? 46.798 8.466 58.790 1.00 27.62 286 MET A O 1
ATOM 2042 N N . ASP A 1 287 ? 47.179 8.234 56.588 1.00 25.88 287 ASP A N 1
ATOM 2043 C CA . ASP A 1 287 ? 48.611 7.960 56.721 1.00 26.37 287 ASP A CA 1
ATOM 2044 C C . ASP A 1 287 ? 49.408 8.794 55.716 1.00 25.91 287 ASP A C 1
ATOM 2045 O O . ASP A 1 287 ? 48.859 9.195 54.686 1.00 27.61 287 ASP A O 1
ATOM 2050 N N . PRO A 1 288 ? 50.701 9.041 56.003 1.00 28.13 288 PRO A N 1
ATOM 2051 C CA . PRO A 1 288 ? 51.552 9.802 55.080 1.00 29.57 288 PRO A CA 1
ATOM 2052 C C . PRO A 1 288 ? 51.622 9.192 53.675 1.00 33.30 288 PRO A C 1
ATOM 2053 O O . PRO A 1 288 ? 51.806 9.927 52.703 1.00 35.24 288 PRO A O 1
ATOM 2057 N N . GLU A 1 289 ? 51.464 7.875 53.569 1.00 32.34 289 GLU A N 1
ATOM 2058 C CA . GLU A 1 289 ? 51.615 7.213 52.275 1.00 35.77 289 GLU A CA 1
ATOM 2059 C C . GLU A 1 289 ? 50.307 7.168 51.484 1.00 31.97 289 GLU A C 1
ATOM 2060 O O . GLU A 1 289 ? 50.288 6.752 50.327 1.00 32.98 289 GLU A O 1
ATOM 2066 N N . GLY A 1 290 ? 49.214 7.598 52.103 1.00 27.10 290 GLY A N 1
ATOM 2067 C CA . GLY A 1 290 ? 47.932 7.645 51.421 1.00 27.35 290 GLY A CA 1
ATOM 2068 C C . GLY A 1 290 ? 47.314 6.295 51.084 1.00 32.75 290 GLY A C 1
ATOM 2069 O O . GLY A 1 290 ? 46.489 6.195 50.173 1.00 31.32 290 GLY A O 1
ATOM 2070 N N . LYS A 1 291 ? 47.698 5.258 51.817 1.00 31.18 291 LYS A N 1
ATOM 2071 C CA . LYS A 1 291 ? 47.143 3.927 51.590 1.00 41.55 291 LYS A CA 1
ATOM 2072 C C . LYS A 1 291 ? 45.764 3.759 52.232 1.00 36.64 291 LYS A C 1
ATOM 2073 O O . LYS A 1 291 ? 44.929 3.010 51.735 1.00 41.02 291 LYS A O 1
ATOM 2079 N N . ILE A 1 292 ? 45.526 4.480 53.323 1.00 29.85 292 ILE A N 1
ATOM 2080 C CA . ILE A 1 292 ? 44.282 4.371 54.083 1.00 25.64 292 ILE A CA 1
ATOM 2081 C C . ILE A 1 292 ? 43.413 5.595 53.803 1.00 27.97 292 ILE A C 1
ATOM 2082 O O . ILE A 1 292 ? 43.769 6.696 54.210 1.00 29.88 292 ILE A O 1
ATOM 2087 N N . LYS A 1 293 ? 42.288 5.410 53.119 1.00 24.07 293 LYS A N 1
ATOM 2088 C CA . LYS A 1 293 ? 41.473 6.563 52.712 1.00 25.79 293 LYS A CA 1
ATOM 2089 C C . LYS A 1 293 ? 39.992 6.421 53.028 1.00 28.46 293 LYS A C 1
ATOM 2090 O O . LYS A 1 293 ? 39.424 5.334 52.948 1.00 31.66 293 LYS A O 1
ATOM 2096 N N A CYS A 1 294 ? 39.370 7.512 53.484 0.56 23.20 294 CYS A N 1
ATOM 2097 N N B CYS A 1 294 ? 39.372 7.563 53.257 0.44 24.35 294 CYS A N 1
ATOM 2098 C CA A CYS A 1 294 ? 37.908 7.619 53.516 0.56 24.29 294 CYS A CA 1
ATOM 2099 C CA B CYS A 1 294 ? 37.958 7.618 53.503 0.44 24.20 294 CYS A CA 1
ATOM 2100 C C A CYS A 1 294 ? 37.506 8.637 52.465 0.56 23.71 294 CYS A C 1
ATOM 2101 C C B CYS A 1 294 ? 37.340 8.703 52.621 0.44 22.13 294 CYS A C 1
ATOM 2102 O O A CYS A 1 294 ? 38.093 9.716 52.399 0.56 21.04 294 CYS A O 1
ATOM 2103 O O B CYS A 1 294 ? 37.634 9.882 52.814 0.44 25.01 294 CYS A O 1
ATOM 2108 N N . THR A 1 295 ? 36.510 8.313 51.651 1.00 21.24 295 THR A N 1
ATOM 2109 C CA . THR A 1 295 ? 36.040 9.267 50.633 1.00 22.66 295 THR A CA 1
ATOM 2110 C C . THR A 1 295 ? 34.530 9.478 50.630 1.00 20.85 295 THR A C 1
ATOM 2111 O O . THR A 1 295 ? 33.739 8.548 50.836 1.00 22.64 295 THR A O 1
ATOM 2115 N N . MET A 1 296 ? 34.144 10.727 50.384 1.00 19.39 296 MET A N 1
ATOM 2116 C CA . MET A 1 296 ? 32.738 11.070 50.197 1.00 20.33 296 MET A CA 1
ATOM 2117 C C . MET A 1 296 ? 32.309 11.127 48.721 1.00 19.52 296 MET A C 1
ATOM 2118 O O . MET A 1 296 ? 31.222 11.618 48.417 1.00 22.53 296 MET A O 1
ATOM 2123 N N . ALA A 1 297 ? 33.141 10.635 47.801 1.00 21.68 297 ALA A N 1
ATOM 2124 C CA . ALA A 1 297 ? 32.784 10.678 46.373 1.00 19.41 297 ALA A CA 1
ATOM 2125 C C . ALA A 1 297 ? 31.472 9.946 46.089 1.00 19.83 297 ALA A C 1
ATOM 2126 O O . ALA A 1 297 ? 31.218 8.874 46.651 1.00 22.45 297 ALA A O 1
ATOM 2128 N N . PRO A 1 298 ? 30.637 10.512 45.207 1.00 21.33 298 PRO A N 1
ATOM 2129 C CA . PRO A 1 298 ? 29.403 9.806 44.844 1.00 21.17 298 PRO A CA 1
ATOM 2130 C C . PRO A 1 298 ? 29.685 8.610 43.932 1.00 22.54 2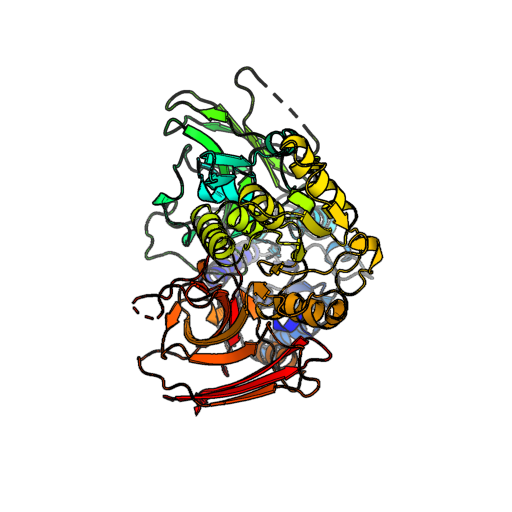98 PRO A C 1
ATOM 2131 O O . PRO A 1 298 ? 30.802 8.465 43.416 1.00 22.72 298 PRO A O 1
ATOM 2135 N N . PHE A 1 299 ? 28.679 7.767 43.719 1.00 21.25 299 PHE A N 1
ATOM 2136 C CA . PHE A 1 299 ? 28.922 6.486 43.046 1.00 22.92 299 PHE A CA 1
ATOM 2137 C C . PHE A 1 299 ? 29.566 6.612 41.658 1.00 24.51 299 PHE A C 1
ATOM 2138 O O . PHE A 1 299 ? 30.413 5.786 41.308 1.00 24.47 299 PHE A O 1
ATOM 2146 N N . TRP A 1 300 ? 29.214 7.635 40.882 1.00 20.94 300 TRP A N 1
ATOM 2147 C CA . TRP A 1 300 ? 29.691 7.703 39.499 1.00 21.50 300 TRP A CA 1
ATOM 2148 C C . TRP A 1 300 ? 31.156 8.130 39.427 1.00 22.97 300 TRP A C 1
ATOM 2149 O O . TRP A 1 300 ? 31.765 8.049 38.362 1.00 26.45 300 TRP A O 1
ATOM 2160 N N . ALA A 1 301 ? 31.710 8.568 40.557 1.00 21.99 301 ALA A N 1
ATOM 2161 C CA . ALA A 1 301 ? 33.131 8.934 40.625 1.00 22.85 301 ALA A CA 1
ATOM 2162 C C . ALA A 1 301 ? 33.974 7.892 41.365 1.00 32.06 301 ALA A C 1
ATOM 2163 O O . ALA A 1 301 ? 35.130 8.145 41.707 1.00 30.31 301 ALA A O 1
ATOM 2165 N N . GLN A 1 302 ? 33.401 6.713 41.593 1.00 22.81 302 GLN A N 1
ATOM 2166 C CA . GLN A 1 302 ? 34.124 5.608 42.215 1.00 21.18 302 GLN A CA 1
ATOM 2167 C C . GLN A 1 302 ? 34.153 4.432 41.236 1.00 23.13 302 GLN A C 1
ATOM 2168 O O . GLN A 1 302 ? 33.468 4.474 40.225 1.00 24.98 302 GLN A O 1
ATOM 2174 N N . THR A 1 303 ? 34.939 3.390 41.516 1.00 22.56 303 THR A N 1
ATOM 2175 C CA . THR A 1 303 ? 35.020 2.298 40.547 1.00 25.71 303 THR A CA 1
ATOM 2176 C C . THR A 1 303 ? 33.875 1.285 40.642 1.00 24.61 303 THR A C 1
ATOM 2177 O O . THR A 1 303 ? 33.543 0.643 39.655 1.00 26.84 303 THR A O 1
ATOM 2181 N N . ASP A 1 304 ? 33.286 1.125 41.823 1.00 25.49 304 ASP A N 1
ATOM 2182 C CA . ASP A 1 304 ? 32.323 0.034 42.039 1.00 27.57 304 ASP A CA 1
ATOM 2183 C C . ASP A 1 304 ? 31.183 0.455 42.974 1.00 29.03 304 ASP A C 1
ATOM 2184 O O . ASP A 1 304 ? 31.389 0.573 44.181 1.00 27.71 304 ASP A O 1
ATOM 2189 N N . PRO A 1 305 ? 29.969 0.652 42.424 1.00 28.28 305 PRO A N 1
ATOM 2190 C CA . PRO A 1 305 ? 28.848 1.110 43.267 1.00 32.16 305 PRO A CA 1
ATOM 2191 C C . PRO A 1 305 ? 28.509 0.120 44.381 1.00 29.47 305 PRO A C 1
ATOM 2192 O O . PRO A 1 305 ? 27.938 0.504 45.403 1.00 34.88 305 PRO A O 1
ATOM 2196 N N . GLN A 1 306 ? 28.874 -1.141 44.198 1.00 29.21 306 GLN A N 1
ATOM 2197 C CA . GLN A 1 306 ? 28.581 -2.152 45.205 1.00 32.43 306 GLN A CA 1
ATOM 2198 C C . GLN A 1 306 ? 29.470 -2.019 46.445 1.00 37.22 306 GLN A C 1
ATOM 2199 O O . GLN A 1 306 ? 29.244 -2.693 47.447 1.00 40.20 306 GLN A O 1
ATOM 2205 N N . GLU A 1 307 ? 30.472 -1.148 46.383 1.00 33.07 307 GLU A N 1
ATOM 2206 C CA . GLU A 1 307 ? 31.388 -0.973 47.509 1.00 33.84 307 GLU A CA 1
ATOM 2207 C C . GLU A 1 307 ? 31.186 0.387 48.167 1.00 35.08 307 GLU A C 1
ATOM 2208 O O . GLU A 1 307 ? 31.988 0.842 48.989 1.00 34.48 307 GLU A O 1
ATOM 2214 N N . LEU A 1 308 ? 30.095 1.033 47.789 1.00 28.80 308 LEU A N 1
ATOM 2215 C CA . LEU A 1 308 ? 29.773 2.364 48.268 1.00 29.73 308 LEU A CA 1
ATOM 2216 C C . LEU A 1 308 ? 29.511 2.314 49.776 1.00 29.18 308 LEU A C 1
ATOM 2217 O O . LEU A 1 308 ? 28.869 1.384 50.256 1.00 29.46 308 LEU A O 1
ATOM 2222 N N . GLN A 1 309 ? 29.994 3.308 50.519 1.00 30.64 309 GLN A N 1
ATOM 2223 C CA . GLN A 1 309 ? 29.762 3.351 51.962 1.00 33.96 309 GLN A CA 1
ATOM 2224 C C . GLN A 1 309 ? 28.807 4.482 52.329 1.00 27.21 309 GLN A C 1
ATOM 2225 O O . GLN A 1 309 ? 29.054 5.642 52.001 1.00 30.62 309 GLN A O 1
ATOM 2231 N N . TRP A 1 310 ? 27.731 4.145 53.025 1.00 29.28 310 TRP A N 1
ATOM 2232 C CA . TRP A 1 310 ? 26.733 5.147 53.403 1.00 30.04 310 TRP A CA 1
ATOM 2233 C C . TRP A 1 310 ? 27.059 5.806 54.744 1.00 26.79 310 TRP A C 1
ATOM 2234 O O . TRP A 1 310 ? 27.516 5.143 55.682 1.00 24.67 310 TRP A O 1
ATOM 2245 N N . ARG A 1 311 ? 26.850 7.119 54.834 1.00 23.00 311 ARG A N 1
ATOM 2246 C CA . ARG A 1 311 ? 26.715 7.762 56.141 1.00 24.18 311 ARG A CA 1
ATOM 2247 C C . ARG A 1 311 ? 25.861 9.009 55.968 1.00 21.79 311 ARG A C 1
ATOM 2248 O O . ARG A 1 311 ? 25.605 9.434 54.839 1.00 26.76 311 ARG A O 1
ATOM 2256 N N . ASP A 1 312 ? 25.410 9.566 57.081 1.00 25.11 312 ASP A N 1
ATOM 2257 C CA . ASP A 1 312 ? 24.619 10.792 57.020 1.00 24.91 312 ASP A CA 1
ATOM 2258 C C . ASP A 1 312 ? 25.362 11.995 57.598 1.00 27.10 312 ASP A C 1
ATOM 2259 O O . ASP A 1 312 ? 25.134 13.131 57.167 1.00 26.58 312 ASP A O 1
ATOM 2264 N N . HIS A 1 313 ? 26.247 11.764 58.566 1.00 25.26 313 HIS A N 1
ATOM 2265 C CA . HIS A 1 313 ? 26.938 12.891 59.191 1.00 25.81 313 HIS A CA 1
ATOM 2266 C C . HIS A 1 313 ? 27.861 13.586 58.194 1.00 23.91 313 HIS A C 1
ATOM 2267 O O . HIS A 1 313 ? 28.127 14.778 58.331 1.00 26.41 313 HIS A O 1
ATOM 2274 N N . TRP A 1 314 ? 28.343 12.854 57.190 1.00 22.51 314 TRP A N 1
ATOM 2275 C CA . TRP A 1 314 ? 29.011 13.467 56.042 1.00 22.61 314 TRP A CA 1
ATOM 2276 C C . TRP A 1 314 ? 28.252 13.105 54.765 1.00 29.29 314 TRP A C 1
ATOM 2277 O O . TRP A 1 314 ? 27.991 11.924 54.537 1.00 27.62 314 TRP A O 1
ATOM 2288 N N . MET A 1 315 ? 27.918 14.080 53.924 1.00 21.76 315 MET A N 1
ATOM 2289 C CA . MET A 1 315 ? 27.377 13.734 52.604 1.00 23.97 315 MET A CA 1
ATOM 2290 C C . MET A 1 315 ? 28.113 14.534 51.516 1.00 24.71 315 MET A C 1
ATOM 2291 O O . MET A 1 315 ? 29.336 14.659 51.601 1.00 23.33 315 MET A O 1
ATOM 2296 N N . GLN A 1 316 ? 27.416 15.049 50.505 1.00 19.56 316 GLN A N 1
ATOM 2297 C CA . GLN A 1 316 ? 28.087 15.748 49.399 1.00 19.89 316 GLN A CA 1
ATOM 2298 C C . GLN A 1 316 ? 27.565 17.167 49.253 1.00 21.85 316 GLN A C 1
ATOM 2299 O O . GLN A 1 316 ? 26.544 17.512 49.834 1.00 21.61 316 GLN A O 1
ATOM 2305 N N . CYS A 1 317 ? 28.280 17.964 48.463 1.00 21.12 317 CYS A N 1
ATOM 2306 C CA . CYS A 1 317 ? 28.001 19.392 48.305 1.00 22.37 317 CYS A CA 1
ATOM 2307 C C . CYS A 1 317 ? 27.461 19.755 46.935 1.00 21.22 317 CYS A C 1
ATOM 2308 O O . CYS A 1 317 ? 27.972 19.290 45.911 1.00 19.99 317 CYS A O 1
ATOM 2311 N N . VAL A 1 318 ? 26.485 20.666 46.932 1.00 21.31 318 VAL A N 1
ATOM 2312 C CA . VAL A 1 318 ? 26.008 21.305 45.715 1.00 18.59 318 VAL A CA 1
ATOM 2313 C C . VAL A 1 318 ? 26.243 22.812 45.856 1.00 22.03 318 VAL A C 1
ATOM 2314 O O . VAL A 1 318 ? 25.716 23.444 46.785 1.00 21.84 318 VAL A O 1
ATOM 2318 N N . TYR A 1 319 ? 27.066 23.359 44.968 1.00 20.86 319 TYR A N 1
ATOM 2319 C CA . TYR A 1 319 ? 27.314 24.799 44.904 1.00 24.19 319 TYR A CA 1
ATOM 2320 C C . TYR A 1 319 ? 26.822 25.345 43.576 1.00 20.75 319 TYR A C 1
ATOM 2321 O O . TYR A 1 319 ? 26.783 24.622 42.585 1.00 23.49 319 TYR A O 1
ATOM 2330 N N . PHE A 1 320 ? 26.463 26.631 43.541 1.00 20.56 320 PHE A N 1
ATOM 2331 C CA . PHE A 1 320 ? 26.033 27.271 42.309 1.00 23.14 320 PHE A CA 1
ATOM 2332 C C . PHE A 1 320 ? 27.039 28.309 41.823 1.00 23.75 320 PHE A C 1
ATOM 2333 O O . PHE A 1 320 ? 27.563 29.082 42.634 1.00 24.70 320 PHE A O 1
ATOM 2341 N N . LEU A 1 321 ? 27.312 28.304 40.520 1.00 22.39 321 LEU A N 1
ATOM 2342 C CA . LEU A 1 321 ? 28.128 29.361 39.920 1.00 23.75 321 LEU A CA 1
ATOM 2343 C C . LEU A 1 321 ? 27.369 30.677 40.062 1.00 25.26 321 LEU A C 1
ATOM 2344 O O . LEU A 1 321 ? 26.133 30.680 40.125 1.00 27.81 321 LEU A O 1
ATOM 2349 N N . PRO A 1 322 ? 28.100 31.803 40.131 1.00 22.82 322 PRO A N 1
ATOM 2350 C CA . PRO A 1 322 ? 27.427 33.100 40.275 1.00 28.35 322 PRO A CA 1
ATOM 2351 C C . PRO A 1 322 ? 26.629 33.498 39.040 1.00 30.93 322 PRO A C 1
ATOM 2352 O O . PRO A 1 322 ? 25.704 34.299 39.163 1.00 30.20 322 PRO A O 1
ATOM 2356 N N . GLN A 1 323 ? 26.981 32.962 37.875 1.00 25.93 323 GLN A N 1
ATOM 2357 C CA . GLN A 1 323 ? 26.105 33.007 36.705 1.00 30.76 323 GLN A CA 1
ATOM 2358 C C . GLN A 1 323 ? 26.357 31.777 35.839 1.00 32.14 323 GLN A C 1
ATOM 2359 O O . GLN A 1 323 ? 27.471 31.258 35.811 1.00 32.57 323 GLN A O 1
ATOM 2365 N N . GLU A 1 324 ? 25.329 31.308 35.141 1.00 28.28 324 GLU A N 1
ATOM 2366 C CA . GLU A 1 324 ? 25.518 30.214 34.200 1.00 31.57 324 GLU A CA 1
ATOM 2367 C C . GLU A 1 324 ? 26.160 30.759 32.935 1.00 29.04 324 GLU A C 1
ATOM 2368 O O . GLU A 1 324 ? 25.998 31.948 32.604 1.00 29.06 324 GLU A O 1
ATOM 2374 N N . GLU A 1 325 ? 26.886 29.903 32.223 1.00 28.07 325 GLU A N 1
ATOM 2375 C CA . GLU A 1 325 ? 27.460 30.301 30.937 1.00 28.13 325 GLU A CA 1
ATOM 2376 C C . GLU A 1 325 ? 27.881 29.060 30.157 1.00 25.55 325 GLU A C 1
ATOM 2377 O O . GLU A 1 325 ? 28.105 28.001 30.754 1.00 30.48 325 GLU A O 1
ATOM 2383 N N . PRO A 1 326 ? 27.964 29.176 28.822 1.00 27.61 326 PRO A N 1
ATOM 2384 C CA . PRO A 1 326 ? 28.256 27.982 28.023 1.00 29.87 326 PRO A CA 1
ATOM 2385 C C . PRO A 1 326 ? 29.712 27.551 28.104 1.00 31.44 326 PRO A C 1
ATOM 2386 O O . PRO A 1 326 ? 30.605 28.399 28.209 1.00 30.16 326 PRO A O 1
ATOM 2390 N N . VAL A 1 327 ? 29.936 26.241 28.079 1.00 28.96 327 VAL A N 1
ATOM 2391 C CA . VAL A 1 327 ? 31.266 25.698 27.819 1.00 27.71 327 VAL A CA 1
ATOM 2392 C C . VAL A 1 327 ? 31.168 24.825 26.581 1.00 29.91 327 VAL A C 1
ATOM 2393 O O . VAL A 1 327 ? 30.084 24.355 26.224 1.00 29.88 327 VAL A O 1
ATOM 2397 N N . VAL A 1 328 ? 32.304 24.626 25.923 1.00 33.35 328 VAL A N 1
ATOM 2398 C CA . VAL A 1 328 ? 32.361 23.883 24.672 1.00 33.33 328 VAL A CA 1
ATOM 2399 C C . VAL A 1 328 ? 33.327 22.709 24.829 1.00 28.41 328 VAL A C 1
ATOM 2400 O O . VAL A 1 328 ? 34.444 22.879 25.321 1.00 30.87 328 VAL A O 1
ATOM 2404 N N . GLN A 1 329 ? 32.870 21.522 24.449 1.00 31.61 329 GLN A N 1
ATOM 2405 C CA . GLN A 1 329 ? 33.691 20.318 24.525 1.00 31.18 329 GLN A CA 1
ATOM 2406 C C . GLN A 1 329 ? 35.030 20.578 23.851 1.00 33.82 329 GLN A C 1
ATOM 2407 O O . GLN A 1 329 ? 35.074 20.991 22.688 1.00 32.85 329 GLN A O 1
ATOM 2413 N N . GLY A 1 330 ? 36.118 20.374 24.589 1.00 33.19 330 GLY A N 1
ATOM 2414 C CA . GLY A 1 330 ? 37.447 20.579 24.037 1.00 35.77 330 GLY A CA 1
ATOM 2415 C C . GLY A 1 330 ? 38.069 21.954 24.235 1.00 41.52 330 GLY A C 1
ATOM 2416 O O . GLY A 1 330 ? 39.274 22.109 24.037 1.00 39.49 330 GLY A O 1
ATOM 2417 N N . SER A 1 331 ? 37.266 22.952 24.611 1.00 34.79 331 SER A N 1
ATOM 2418 C CA . SER A 1 331 ? 37.777 24.316 24.796 1.00 34.67 331 SER A CA 1
ATOM 2419 C C . SER A 1 331 ? 38.058 24.605 26.261 1.00 32.43 331 SER A C 1
ATOM 2420 O O . SER A 1 331 ? 37.134 24.793 27.047 1.00 33.41 331 SER A O 1
ATOM 2423 N N . PRO A 1 332 ? 39.343 24.666 26.635 1.00 33.69 332 PRO A N 1
ATOM 2424 C CA . PRO A 1 332 ? 39.745 24.697 28.048 1.00 33.15 332 PRO A CA 1
ATOM 2425 C C . PRO A 1 332 ? 39.263 25.926 28.819 1.00 32.50 332 PRO A C 1
ATOM 2426 O O . PRO A 1 332 ? 39.206 27.032 28.275 1.00 30.76 332 PRO A O 1
ATOM 2430 N N . ARG A 1 333 ? 38.913 25.706 30.079 1.00 30.83 333 ARG A N 1
ATOM 2431 C CA . ARG A 1 333 ? 38.543 26.773 31.008 1.00 32.80 333 ARG A CA 1
ATOM 2432 C C . ARG A 1 333 ? 39.177 26.482 32.368 1.00 36.17 333 ARG A C 1
ATOM 2433 O O . ARG A 1 333 ? 39.774 25.418 32.559 1.00 35.18 333 ARG A O 1
ATOM 2441 N N . CYS A 1 334 ? 39.037 27.414 33.311 1.00 28.01 334 CYS A N 1
ATOM 2442 C CA . CYS A 1 334 ? 39.569 27.240 34.666 1.00 26.31 334 CYS A CA 1
ATOM 2443 C C . CYS A 1 334 ? 38.489 27.389 35.728 1.00 29.49 334 CYS A C 1
ATOM 2444 O O . CYS A 1 334 ? 37.850 28.441 35.830 1.00 30.50 334 CYS A O 1
ATOM 2447 N N . LEU A 1 335 ? 38.300 26.341 36.515 1.00 25.47 335 LEU A N 1
ATOM 2448 C CA . LEU A 1 335 ? 37.405 26.397 37.662 1.00 24.61 335 LEU A CA 1
ATOM 2449 C C . LEU A 1 335 ? 38.150 26.892 38.897 1.00 27.96 335 LEU A C 1
ATOM 2450 O O . LEU A 1 335 ? 39.265 26.456 39.186 1.00 29.59 335 LEU A O 1
ATOM 2455 N N . VAL A 1 336 ? 37.530 27.799 39.639 1.00 25.90 336 VAL A N 1
ATOM 2456 C CA . VAL A 1 336 ? 38.192 28.376 40.796 1.00 25.37 336 VAL A CA 1
ATOM 2457 C C . VAL A 1 336 ? 37.457 28.085 42.099 1.00 27.09 336 VAL A C 1
ATOM 2458 O O . VAL A 1 336 ? 36.291 28.442 42.259 1.00 28.79 336 VAL A O 1
ATOM 2462 N N . ALA A 1 337 ? 38.155 27.439 43.030 1.00 23.29 337 ALA A N 1
ATOM 2463 C CA . ALA A 1 337 ? 37.646 27.224 44.375 1.00 21.54 337 ALA A CA 1
ATOM 2464 C C . ALA A 1 337 ? 38.131 28.350 45.273 1.00 29.05 337 ALA A C 1
ATOM 2465 O O . ALA A 1 337 ? 39.332 28.588 45.370 1.00 28.61 337 ALA A O 1
ATOM 2467 N N . HIS A 1 338 ? 37.195 29.052 45.902 1.00 24.74 338 HIS A N 1
ATOM 2468 C CA . HIS A 1 338 ? 37.518 30.103 46.875 1.00 27.58 338 HIS A CA 1
ATOM 2469 C C . HIS A 1 338 ? 37.167 29.625 48.267 1.00 26.36 338 HIS A C 1
ATOM 2470 O O . HIS A 1 338 ? 36.161 28.932 48.429 1.00 26.77 338 HIS A O 1
ATOM 2477 N N . HIS A 1 339 ? 37.941 30.005 49.283 1.00 21.99 339 HIS A N 1
ATOM 2478 C CA . HIS A 1 339 ? 37.506 29.704 50.648 1.00 22.39 339 HIS A CA 1
ATOM 2479 C C . HIS A 1 339 ? 38.065 30.714 51.629 1.00 27.54 339 HIS A C 1
ATOM 2480 O O . HIS A 1 339 ? 39.045 31.402 51.345 1.00 28.93 339 HIS A O 1
ATOM 2487 N N . ASP A 1 340 ? 37.400 30.843 52.766 1.00 27.27 340 ASP A N 1
ATOM 2488 C CA . ASP A 1 340 ? 37.973 31.606 53.866 1.00 28.12 340 ASP A CA 1
ATOM 2489 C C . ASP A 1 340 ? 38.140 30.648 55.039 1.00 28.87 340 ASP A C 1
ATOM 2490 O O . ASP A 1 340 ? 38.506 29.487 54.828 1.00 28.72 340 ASP A O 1
ATOM 2495 N N . ASP A 1 341 ? 37.877 31.093 56.264 1.00 25.68 341 ASP A N 1
ATOM 2496 C CA . ASP A 1 341 ? 38.148 30.224 57.405 1.00 26.56 341 ASP A CA 1
ATOM 2497 C C . ASP A 1 341 ? 37.065 29.157 57.619 1.00 27.30 341 ASP A C 1
ATOM 2498 O O . ASP A 1 341 ? 37.323 28.153 58.298 1.00 28.55 341 ASP A O 1
ATOM 2503 N N . TYR A 1 342 ? 35.884 29.348 57.020 1.00 23.94 342 TYR A N 1
ATOM 2504 C CA . TYR A 1 342 ? 34.752 28.414 57.213 1.00 26.59 342 TYR A CA 1
ATOM 2505 C C . TYR A 1 342 ? 33.997 28.019 55.943 1.00 30.03 342 TYR A C 1
ATOM 2506 O O . TYR A 1 342 ? 33.305 26.999 55.925 1.00 29.65 342 TYR A O 1
ATOM 2515 N N . CYS A 1 343 ? 34.082 28.849 54.907 1.00 28.89 343 CYS A N 1
ATOM 2516 C CA . CYS A 1 343 ? 33.178 28.741 53.757 1.00 29.72 343 CYS A CA 1
ATOM 2517 C C . CYS A 1 343 ? 33.928 28.512 52.455 1.00 33.43 343 CYS A C 1
ATOM 2518 O O . CYS A 1 343 ? 35.073 28.933 52.309 1.00 27.39 343 CYS A O 1
ATOM 2521 N N . VAL A 1 344 ? 33.267 27.847 51.512 1.00 27.84 344 VAL A N 1
ATOM 2522 C CA . VAL A 1 344 ? 33.829 27.565 50.198 1.00 26.49 344 VAL A CA 1
ATOM 2523 C C . VAL A 1 344 ? 32.838 28.078 49.152 1.00 27.39 344 VAL A C 1
ATOM 2524 O O . VAL A 1 344 ? 31.628 28.005 49.364 1.00 27.27 344 VAL A O 1
ATOM 2528 N N . TRP A 1 345 ? 33.338 28.631 48.052 1.00 25.29 345 TRP A N 1
ATOM 2529 C CA . TRP A 1 345 ? 32.466 28.986 46.936 1.00 24.41 345 TRP A CA 1
ATOM 2530 C C . TRP A 1 345 ? 33.231 28.905 45.618 1.00 26.49 345 TRP A C 1
ATOM 2531 O O . TRP A 1 345 ? 34.464 28.840 45.606 1.00 25.93 345 TRP A O 1
ATOM 2542 N N . TYR A 1 346 ? 32.501 28.885 44.507 1.00 24.67 346 TYR A N 1
ATOM 2543 C CA . TYR A 1 346 ? 33.110 28.580 43.213 1.00 24.49 346 TYR A CA 1
ATOM 2544 C C . TYR A 1 346 ? 32.872 29.658 42.174 1.00 28.53 346 TYR A C 1
ATOM 2545 O O . TYR A 1 346 ? 31.858 30.364 42.200 1.00 25.63 346 TYR A O 1
ATOM 2554 N N . SER A 1 347 ? 33.823 29.792 41.257 1.00 25.30 347 SER A N 1
ATOM 2555 C CA . SER A 1 347 ? 33.605 30.608 40.074 1.00 27.83 347 SER A CA 1
ATOM 2556 C C . SER A 1 347 ? 34.275 29.963 38.864 1.00 29.10 347 SER A C 1
ATOM 2557 O O . SER A 1 347 ? 35.129 29.080 39.000 1.00 29.09 347 SER A O 1
ATOM 2560 N N . LEU A 1 348 ? 33.856 30.393 37.683 1.00 25.77 348 LEU A N 1
ATOM 2561 C CA . LEU A 1 348 ? 34.469 29.955 36.440 1.00 29.42 348 LEU A CA 1
ATOM 2562 C C . LEU A 1 348 ? 35.241 31.149 35.905 1.00 35.12 348 LEU A C 1
ATOM 2563 O O . LEU A 1 348 ? 34.660 32.205 35.673 1.00 31.61 348 LEU A O 1
ATOM 2568 N N . GLN A 1 349 ? 36.555 31.003 35.762 1.00 32.54 349 GLN A N 1
ATOM 2569 C CA . GLN A 1 349 ? 37.418 32.129 35.388 1.00 32.85 349 GLN A CA 1
ATOM 2570 C C . GLN A 1 349 ? 37.119 32.595 33.965 1.00 34.62 349 GLN A C 1
ATOM 2571 O O . GLN A 1 349 ? 36.855 31.776 33.080 1.00 39.93 349 GLN A O 1
ATOM 2577 N N . ARG A 1 350 ? 37.153 33.909 33.744 1.00 42.96 350 ARG A N 1
ATOM 2578 C CA . ARG A 1 350 ? 36.849 34.461 32.425 1.00 56.04 350 ARG A CA 1
ATOM 2579 C C . ARG A 1 350 ? 37.800 33.926 31.362 1.00 62.71 350 ARG A C 1
ATOM 2580 O O . ARG A 1 350 ? 38.956 33.605 31.648 1.00 59.26 350 ARG A O 1
ATOM 2588 N N . THR A 1 351 ? 37.295 33.832 30.135 1.00 75.72 351 THR A N 1
ATOM 2589 C CA . THR A 1 351 ? 38.051 33.271 29.023 1.00 81.24 351 THR A CA 1
ATOM 2590 C C . THR A 1 351 ? 39.354 34.028 28.758 1.00 83.55 351 THR A C 1
ATOM 2591 O O . THR A 1 351 ? 40.332 33.441 28.291 1.00 85.73 351 THR A O 1
ATOM 2595 N N . SER A 1 352 ? 39.369 35.323 29.071 1.00 76.62 352 SER A N 1
ATOM 2596 C CA . SER A 1 352 ? 40.512 36.169 28.737 1.00 79.96 352 SER A CA 1
ATOM 2597 C C . SER A 1 352 ? 41.719 35.971 29.680 1.00 84.73 352 SER A C 1
ATOM 2598 O O . SER A 1 352 ? 42.802 35.628 29.205 1.00 93.13 352 SER A O 1
ATOM 2601 N N . PRO A 1 353 ? 41.561 36.174 31.006 1.00 82.68 353 PRO A N 1
ATOM 2602 C CA . PRO A 1 353 ? 40.431 36.571 31.856 1.00 85.33 353 PRO A CA 1
ATOM 2603 C C . PRO A 1 353 ? 40.342 38.084 32.074 1.00 86.37 353 PRO A C 1
ATOM 2604 O O . PRO A 1 353 ? 41.368 38.768 32.113 1.00 88.54 353 PRO A O 1
ATOM 2608 N N . GLN A 1 361 ? 39.067 38.747 47.011 1.00 83.34 361 GLN A N 1
ATOM 2609 C CA . GLN A 1 361 ? 37.737 38.437 46.495 1.00 82.19 361 GLN A CA 1
ATOM 2610 C C . GLN A 1 361 ? 36.791 38.063 47.639 1.00 73.20 361 GLN A C 1
ATOM 2611 O O . GLN A 1 361 ? 36.943 37.005 48.252 1.00 67.56 361 GLN A O 1
ATOM 2617 N N . VAL A 1 362 ? 35.822 38.920 47.937 1.00 69.46 362 VAL A N 1
ATOM 2618 C CA . VAL A 1 362 ? 34.842 38.607 48.974 1.00 68.00 362 VAL A CA 1
ATOM 2619 C C . VAL A 1 362 ? 33.691 37.783 48.372 1.00 58.74 362 VAL A C 1
ATOM 2620 O O . VAL A 1 362 ? 33.340 37.960 47.202 1.00 59.19 362 VAL A O 1
ATOM 2624 N N . ARG A 1 363 ? 33.131 36.863 49.156 1.00 47.86 363 ARG A N 1
ATOM 2625 C CA . ARG A 1 363 ? 32.030 36.028 48.677 1.00 46.82 363 ARG A CA 1
ATOM 2626 C C . ARG A 1 363 ? 30.780 36.851 48.385 1.00 58.54 363 ARG A C 1
ATOM 2627 O O . ARG A 1 363 ? 30.335 37.636 49.225 1.00 53.54 363 ARG A O 1
ATOM 2635 N N . PRO A 1 364 ? 30.206 36.669 47.188 1.00 68.42 364 PRO A N 1
ATOM 2636 C CA . PRO A 1 364 ? 28.990 37.405 46.830 1.00 66.81 364 PRO A CA 1
ATOM 2637 C C . PRO A 1 364 ? 27.788 37.004 47.695 1.00 56.06 364 PRO A C 1
ATOM 2638 O O . PRO A 1 364 ? 27.691 35.877 48.192 1.00 45.22 364 PRO A O 1
ATOM 2642 N N . VAL A 1 365 ? 26.878 37.948 47.879 1.00 45.48 365 VAL A N 1
ATOM 2643 C CA . VAL A 1 365 ? 25.716 37.738 48.729 1.00 37.87 365 VAL A CA 1
ATOM 2644 C C . VAL A 1 365 ? 24.459 37.915 47.890 1.00 30.48 365 VAL A C 1
ATOM 2645 O O . VAL A 1 365 ? 24.528 38.439 46.769 1.00 32.14 365 VAL A O 1
ATOM 2649 N N . CYS A 1 366 ? 23.324 37.470 48.416 1.00 33.47 366 CYS A N 1
ATOM 2650 C CA . CYS A 1 366 ? 22.065 37.615 47.700 1.00 28.64 366 CYS A CA 1
ATOM 2651 C C . CYS A 1 366 ? 21.642 39.091 47.648 1.00 30.40 366 CYS A C 1
ATOM 2652 O O . CYS A 1 366 ? 21.503 39.730 48.685 1.00 31.14 366 CYS A O 1
ATOM 2655 N N . ASP A 1 367 ? 21.455 39.631 46.446 1.00 29.79 367 ASP A N 1
ATOM 2656 C CA . ASP A 1 367 ? 20.982 41.006 46.317 1.00 31.83 367 ASP A CA 1
ATOM 2657 C C . ASP A 1 367 ? 19.642 41.069 45.590 1.00 37.18 367 ASP A C 1
ATOM 2658 O O . ASP A 1 367 ? 19.303 42.081 44.986 1.00 36.81 367 ASP A O 1
ATOM 2663 N N . CYS A 1 368 ? 18.886 39.982 45.638 1.00 27.14 368 CYS A N 1
ATOM 2664 C CA . CYS A 1 368 ? 17.601 39.925 44.944 1.00 26.88 368 CYS A CA 1
ATOM 2665 C C . CYS A 1 368 ? 16.446 39.614 45.893 1.00 27.20 368 CYS A C 1
ATOM 2666 O O . CYS A 1 368 ? 15.288 39.592 45.464 1.00 32.35 368 CYS A O 1
ATOM 2669 N N . GLN A 1 369 ? 16.781 39.398 47.171 1.00 29.46 369 GLN A N 1
ATOM 2670 C CA . GLN A 1 369 ? 15.860 38.998 48.253 1.00 28.45 369 GLN A CA 1
ATOM 2671 C C . GLN A 1 369 ? 15.420 37.527 48.249 1.00 31.09 369 GLN A C 1
ATOM 2672 O O . GLN A 1 369 ? 15.205 36.945 49.314 1.00 34.29 369 GLN A O 1
ATOM 2678 N N . ALA A 1 370 ? 15.272 36.936 47.067 1.00 26.04 370 ALA A N 1
ATOM 2679 C CA . ALA A 1 370 ? 14.634 35.621 46.949 1.00 24.12 370 ALA A CA 1
ATOM 2680 C C . ALA A 1 370 ? 15.382 34.509 47.680 1.00 22.98 370 ALA A C 1
ATOM 2681 O O . ALA A 1 370 ? 14.762 33.614 48.246 1.00 25.71 370 ALA A O 1
ATOM 2683 N N . HIS A 1 371 ? 16.710 34.555 47.669 1.00 23.88 371 HIS A N 1
ATOM 2684 C CA . HIS A 1 371 ? 17.478 33.439 48.224 1.00 25.73 371 HIS A CA 1
ATOM 2685 C C . HIS A 1 371 ? 17.553 33.498 49.746 1.00 33.00 371 HIS A C 1
ATOM 2686 O O . HIS A 1 371 ? 17.975 32.538 50.391 1.00 36.74 371 HIS A O 1
ATOM 2693 N N . LEU A 1 372 ? 17.129 34.622 50.316 1.00 25.63 372 LEU A N 1
ATOM 2694 C CA . LEU A 1 372 ? 17.010 34.749 51.761 1.00 30.15 372 LEU A CA 1
ATOM 2695 C C . LEU A 1 372 ? 15.630 34.309 52.250 1.00 29.42 372 LEU A C 1
ATOM 2696 O O . LEU A 1 372 ? 15.436 34.094 53.452 1.00 34.62 372 LEU A O 1
ATOM 2701 N N . LEU A 1 373 ? 14.674 34.190 51.328 1.00 23.19 373 LEU A N 1
ATOM 2702 C CA . LEU A 1 373 ? 13.280 33.901 51.686 1.00 24.87 373 LEU A CA 1
ATOM 2703 C C . LEU A 1 373 ? 12.786 32.515 51.280 1.00 28.17 373 LEU A C 1
ATOM 2704 O O . LEU A 1 373 ? 11.935 31.928 51.957 1.00 28.88 373 LEU A O 1
ATOM 2709 N N . TRP A 1 374 ? 13.287 32.009 50.151 1.00 23.68 374 TRP A N 1
ATOM 2710 C CA . TRP A 1 374 ? 12.898 30.697 49.633 1.00 21.49 374 TRP A CA 1
ATOM 2711 C C . TRP A 1 374 ? 14.078 29.753 49.769 1.00 23.29 374 TRP A C 1
ATOM 2712 O O . TRP A 1 374 ? 15.145 30.077 49.261 1.00 21.66 374 TRP A O 1
ATOM 2723 N N . ASN A 1 375 ? 13.914 28.602 50.424 1.00 22.86 375 ASN A N 1
ATOM 2724 C CA . ASN A 1 375 ? 15.065 27.694 50.511 1.00 23.62 375 ASN A CA 1
ATOM 2725 C C . ASN A 1 375 ? 15.183 26.840 49.249 1.00 23.65 375 ASN A C 1
ATOM 2726 O O . ASN A 1 375 ? 14.378 26.977 48.328 1.00 21.18 375 ASN A O 1
ATOM 2731 N N . ARG A 1 376 ? 16.218 26.006 49.163 1.00 21.19 376 ARG A N 1
ATOM 2732 C CA . ARG A 1 376 ? 16.468 25.309 47.903 1.00 23.66 376 ARG A CA 1
ATOM 2733 C C . ARG A 1 376 ? 15.282 24.414 47.465 1.00 23.77 376 ARG A C 1
ATOM 2734 O O . ARG A 1 376 ? 14.864 24.495 46.303 1.00 23.06 376 ARG A O 1
ATOM 2742 N N . PRO A 1 377 ? 14.728 23.576 48.374 1.00 23.74 377 PRO A N 1
ATOM 2743 C CA . PRO A 1 377 ? 13.569 22.780 47.958 1.00 23.63 377 PRO A CA 1
ATOM 2744 C C . PRO A 1 377 ? 12.365 23.623 47.565 1.00 21.83 377 PRO A C 1
ATOM 2745 O O . PRO A 1 377 ? 11.605 23.220 46.689 1.00 23.86 377 PRO A O 1
ATOM 2749 N N . ARG A 1 378 ? 12.200 24.777 48.201 1.00 21.95 378 ARG A N 1
ATOM 2750 C CA . ARG A 1 378 ? 11.061 25.652 47.879 1.00 22.07 378 ARG A CA 1
ATOM 2751 C C . ARG A 1 378 ? 11.201 26.225 46.457 1.00 19.93 378 ARG A C 1
ATOM 2752 O O . ARG A 1 378 ? 10.226 26.302 45.696 1.00 21.43 378 ARG A O 1
ATOM 2760 N N . PHE A 1 379 ? 12.412 26.653 46.100 1.00 23.50 379 PHE A N 1
ATOM 2761 C CA . PHE A 1 379 ? 12.720 27.011 44.721 1.00 22.70 379 PHE A CA 1
ATOM 2762 C C . PHE A 1 379 ? 12.326 25.882 43.761 1.00 24.62 379 PHE A C 1
ATOM 2763 O O . PHE A 1 379 ? 11.678 26.118 42.743 1.00 23.52 379 PHE A O 1
ATOM 2771 N N . GLY A 1 380 ? 12.721 24.651 44.075 1.00 23.22 380 GLY A N 1
ATOM 2772 C CA . GLY A 1 380 ? 12.413 23.542 43.180 1.00 22.63 380 GLY A CA 1
ATOM 2773 C C . GLY A 1 380 ? 10.910 23.346 43.046 1.00 23.05 380 GLY A C 1
ATOM 2774 O O . GLY A 1 380 ? 10.399 23.026 41.971 1.00 25.82 380 GLY A O 1
ATOM 2775 N N . GLU A 1 381 ? 10.209 23.568 44.154 1.00 24.53 381 GLU A N 1
ATOM 2776 C CA . GLU A 1 381 ? 8.762 23.371 44.219 1.00 23.95 381 GLU A CA 1
ATOM 2777 C C . GLU A 1 381 ? 8.030 24.398 43.353 1.00 28.04 381 GLU A C 1
ATOM 2778 O O . GLU A 1 381 ? 7.146 24.056 42.570 1.00 26.21 381 GLU A O 1
ATOM 2784 N N . ILE A 1 382 ? 8.425 25.660 43.487 1.00 23.45 382 ILE A N 1
ATOM 2785 C CA . ILE A 1 382 ? 7.820 26.737 42.685 1.00 24.90 382 ILE A CA 1
ATOM 2786 C C . ILE A 1 382 ? 8.080 26.519 41.191 1.00 28.43 382 ILE A C 1
ATOM 2787 O O . ILE A 1 382 ? 7.259 26.875 40.338 1.00 27.46 382 ILE A O 1
ATOM 2792 N N . ASN A 1 383 ? 9.207 25.887 40.880 1.00 26.22 383 ASN A N 1
ATOM 2793 C CA . ASN A 1 383 ? 9.614 25.625 39.510 1.00 26.62 383 ASN A CA 1
ATOM 2794 C C . ASN A 1 383 ? 9.041 24.344 38.904 1.00 28.80 383 ASN A C 1
ATOM 2795 O O . ASN A 1 383 ? 9.333 24.018 37.750 1.00 31.26 383 ASN A O 1
ATOM 2800 N N . ASP A 1 384 ? 8.244 23.614 39.682 1.00 26.56 384 ASP A N 1
ATOM 2801 C CA . ASP A 1 384 ? 7.633 22.373 39.200 1.00 28.32 384 ASP A CA 1
ATOM 2802 C C . ASP A 1 384 ? 6.392 22.725 38.393 1.00 27.93 384 ASP A C 1
ATOM 2803 O O . ASP A 1 384 ? 5.326 22.979 38.968 1.00 29.07 384 ASP A O 1
ATOM 2808 N N . GLN A 1 385 ? 6.532 22.737 37.071 1.00 29.58 385 GLN A N 1
ATOM 2809 C CA . GLN A 1 385 ? 5.471 23.212 36.188 1.00 30.43 385 GLN A CA 1
ATOM 2810 C C . GLN A 1 385 ? 4.258 22.277 36.204 1.00 30.66 385 GLN A C 1
ATOM 2811 O O . GLN A 1 385 ? 3.120 22.728 36.066 1.00 30.59 385 GLN A O 1
ATOM 2817 N N . ASP A 1 386 ? 4.498 20.981 36.385 1.00 30.31 386 ASP A N 1
ATOM 2818 C CA . ASP A 1 386 ? 3.403 20.028 36.539 1.00 34.50 386 ASP A CA 1
ATOM 2819 C C . ASP A 1 386 ? 2.569 20.338 37.788 1.00 31.92 386 ASP A C 1
ATOM 2820 O O . ASP A 1 386 ? 1.337 20.245 37.760 1.00 33.39 386 ASP A O 1
ATOM 2825 N N . ARG A 1 387 ? 3.248 20.688 38.881 1.00 29.42 387 ARG A N 1
ATOM 2826 C CA . ARG A 1 387 ? 2.575 21.061 40.122 1.00 28.24 387 ARG A CA 1
ATOM 2827 C C . ARG A 1 387 ? 1.752 22.324 39.901 1.00 33.43 387 ARG A C 1
ATOM 2828 O O . ARG A 1 387 ? 0.572 22.398 40.271 1.00 31.71 387 ARG A O 1
ATOM 2836 N N . THR A 1 388 ? 2.378 23.312 39.280 1.00 30.01 388 THR A N 1
ATOM 2837 C CA . THR A 1 388 ? 1.693 24.562 38.968 1.00 31.31 388 THR A CA 1
ATOM 2838 C C . THR A 1 388 ? 0.451 24.330 38.098 1.00 32.96 388 THR A C 1
ATOM 2839 O O . THR A 1 388 ? -0.615 24.891 38.368 1.00 33.00 388 THR A O 1
ATOM 2843 N N . ASP A 1 389 ? 0.584 23.499 37.063 1.00 31.17 389 ASP A N 1
ATOM 2844 C CA . ASP A 1 389 ? -0.563 23.135 36.232 1.00 31.68 389 ASP A CA 1
ATOM 2845 C C . ASP A 1 389 ? -1.686 22.489 37.050 1.00 33.88 389 ASP A C 1
ATOM 2846 O O . ASP A 1 389 ? -2.873 22.681 36.757 1.00 35.14 389 ASP A O 1
ATOM 2851 N N . HIS A 1 390 ? -1.308 21.704 38.056 1.00 33.34 390 HIS A N 1
ATOM 2852 C CA . HIS A 1 390 ? -2.290 21.014 38.885 1.00 31.88 390 HIS A CA 1
ATOM 2853 C C . HIS A 1 390 ? -3.071 22.023 39.736 1.00 37.89 390 HIS A C 1
ATOM 2854 O O . HIS A 1 390 ? -4.289 21.904 39.882 1.00 37.92 390 HIS A O 1
ATOM 2861 N N . TYR A 1 391 ? -2.378 23.018 40.286 1.00 31.49 391 TYR A N 1
ATOM 2862 C CA . TYR A 1 391 ? -3.068 24.088 41.001 1.00 30.54 391 TYR A CA 1
ATOM 2863 C C . TYR A 1 391 ? -3.904 24.931 40.035 1.00 37.31 391 TYR A C 1
ATOM 2864 O O . TYR A 1 391 ? -5.012 25.343 40.369 1.00 36.28 391 TYR A O 1
ATOM 2873 N N . ALA A 1 392 ? -3.381 25.175 38.837 1.00 31.32 392 ALA A N 1
ATOM 2874 C CA . ALA A 1 392 ? -4.125 25.935 37.833 1.00 32.12 392 ALA A CA 1
ATOM 2875 C C . ALA A 1 392 ? -5.468 25.283 37.509 1.00 37.72 392 ALA A C 1
ATOM 2876 O O . ALA A 1 392 ? -6.483 25.967 37.416 1.00 37.16 392 ALA A O 1
ATOM 2878 N N . GLN A 1 393 ? -5.485 23.963 37.350 1.00 34.97 393 GLN A N 1
ATOM 2879 C CA . GLN A 1 393 ? -6.734 23.296 37.008 1.00 42.19 393 GLN A CA 1
ATOM 2880 C C . GLN A 1 393 ? -7.702 23.324 38.194 1.00 38.65 393 GLN A C 1
ATOM 2881 O O . GLN A 1 393 ? -8.905 23.513 38.002 1.00 41.15 393 GLN A O 1
ATOM 2887 N N . ALA A 1 394 ? -7.182 23.168 39.409 1.00 37.89 394 ALA A N 1
ATOM 2888 C CA . ALA A 1 394 ? -7.992 23.346 40.613 1.00 37.61 394 ALA A CA 1
ATOM 2889 C C . ALA A 1 394 ? -8.676 24.719 40.603 1.00 41.43 394 ALA A C 1
ATOM 2890 O O . ALA A 1 394 ? -9.887 24.818 40.796 1.00 38.04 394 ALA A O 1
ATOM 2892 N N . LEU A 1 395 ? -7.902 25.772 40.349 1.00 37.81 395 LEU A N 1
ATOM 2893 C CA . LEU A 1 395 ? -8.452 27.134 40.328 1.00 36.19 395 LEU A CA 1
ATOM 2894 C C . LEU A 1 395 ? -9.509 27.331 39.243 1.00 38.04 395 LEU A C 1
ATOM 2895 O O . LEU A 1 395 ? -10.515 28.020 39.457 1.00 39.56 395 LEU A O 1
ATOM 2900 N N . ARG A 1 396 ? -9.295 26.727 38.078 1.00 34.20 396 ARG A N 1
ATOM 2901 C CA . ARG A 1 396 ? -10.295 26.796 37.017 1.00 43.95 396 ARG A CA 1
ATOM 2902 C C . ARG A 1 396 ? -11.650 26.272 37.490 1.00 46.06 396 ARG A C 1
ATOM 2903 O O . ARG A 1 396 ? -12.698 26.798 37.112 1.00 46.15 396 ARG A O 1
ATOM 2911 N N . THR A 1 397 ? -11.613 25.236 38.322 1.00 40.50 397 THR A N 1
ATOM 2912 C CA . THR A 1 397 ? -12.819 24.593 38.832 1.00 46.28 397 THR A CA 1
ATOM 2913 C C . THR A 1 397 ? -13.609 25.478 39.800 1.00 46.82 397 THR A C 1
ATOM 2914 O O . THR A 1 397 ? -14.841 25.477 39.783 1.00 44.72 397 THR A O 1
ATOM 2918 N N . VAL A 1 398 ? -12.906 26.239 40.633 1.00 42.80 398 VAL A N 1
ATOM 2919 C CA . VAL A 1 398 ? -13.570 26.973 41.702 1.00 46.55 398 VAL A CA 1
ATOM 2920 C C . VAL A 1 398 ? -13.652 28.472 41.458 1.00 47.38 398 VAL A C 1
ATOM 2921 O O . VAL A 1 398 ? -14.217 29.202 42.275 1.00 47.96 398 VAL A O 1
ATOM 2925 N N . LEU A 1 399 ? -13.094 28.933 40.343 1.00 40.19 399 LEU A N 1
ATOM 2926 C CA . LEU A 1 399 ? -13.141 30.361 40.031 1.00 44.90 399 LEU A CA 1
ATOM 2927 C C . LEU A 1 399 ? -14.437 30.712 39.313 1.00 46.29 399 LEU A C 1
ATOM 2928 O O . LEU A 1 399 ? -14.537 30.594 38.094 1.00 48.31 399 LEU A O 1
ATOM 2933 N N . LEU A 1 400 ? -15.428 31.139 40.086 1.00 46.47 400 LEU A N 1
ATOM 2934 C CA . LEU A 1 400 ? -16.730 31.510 39.545 1.00 49.87 400 LEU A CA 1
ATOM 2935 C C . LEU A 1 400 ? -16.690 32.978 39.128 1.00 52.15 400 LEU A C 1
ATOM 2936 O O . LEU A 1 400 ? -15.763 33.698 39.508 1.00 48.42 400 LEU A O 1
ATOM 2941 N N . PRO A 1 401 ? -17.675 33.427 38.331 1.00 49.42 401 PRO A N 1
ATOM 2942 C CA . PRO A 1 401 ? -17.729 34.849 37.974 1.00 50.98 401 PRO A CA 1
ATOM 2943 C C . PRO A 1 401 ? -17.796 35.765 39.197 1.00 52.97 401 PRO A C 1
ATOM 2944 O O . PRO A 1 401 ? -18.485 35.450 40.166 1.00 52.95 401 PRO A O 1
ATOM 2948 N N . GLY A 1 402 ? -17.070 36.877 39.149 1.00 47.24 402 GLY A N 1
ATOM 2949 C CA . GLY A 1 402 ? -17.049 37.830 40.244 1.00 48.62 402 GLY A CA 1
ATOM 2950 C C . GLY A 1 402 ? -16.315 37.366 41.494 1.00 47.17 402 GLY A C 1
ATOM 2951 O O . GLY A 1 402 ? -16.518 37.927 42.573 1.00 41.90 402 GLY A O 1
ATOM 2952 N N . SER A 1 403 ? -15.464 36.351 41.356 1.00 42.92 403 SER A N 1
ATOM 2953 C CA . SER A 1 403 ? -14.715 35.814 42.492 1.00 38.89 403 SER A CA 1
ATOM 2954 C C . SER A 1 403 ? -13.844 36.869 43.171 1.00 38.28 403 SER A C 1
ATOM 2955 O O . SER A 1 403 ? -13.038 37.532 42.519 1.00 45.14 403 SER A O 1
ATOM 2958 N N . VAL A 1 404 ? -14.008 37.012 44.483 1.00 35.15 404 VAL A N 1
ATOM 2959 C CA . VAL A 1 404 ? -13.093 37.817 45.298 1.00 35.45 404 VAL A CA 1
ATOM 2960 C C . VAL A 1 404 ? -12.167 36.884 46.085 1.00 34.41 404 VAL A C 1
ATOM 2961 O O . VAL A 1 404 ? -12.617 36.182 47.000 1.00 34.09 404 VAL A O 1
ATOM 2965 N N . CYS A 1 405 ? -10.884 36.869 45.718 1.00 29.64 405 CYS A N 1
ATOM 2966 C CA . CYS A 1 405 ? -9.940 35.889 46.242 1.00 29.33 405 CYS A CA 1
ATOM 2967 C C . CYS A 1 405 ? -9.035 36.469 47.312 1.00 33.15 405 CYS A C 1
ATOM 2968 O O . CYS A 1 405 ? -8.536 37.585 47.176 1.00 31.25 405 CYS A O 1
ATOM 2971 N N . LEU A 1 406 ? -8.824 35.701 48.373 1.00 29.44 406 LEU A N 1
ATOM 2972 C CA . LEU A 1 406 ? -7.779 36.006 49.341 1.00 27.18 406 LEU A CA 1
ATOM 2973 C C . LEU A 1 406 ? -6.808 34.836 49.313 1.00 31.22 406 LEU A C 1
ATOM 2974 O O . LEU A 1 406 ? -7.211 33.683 49.476 1.00 28.88 406 LEU A O 1
ATOM 2979 N N . CYS A 1 407 ? -5.535 35.123 49.072 1.00 25.76 407 CYS A N 1
ATOM 2980 C CA . CYS A 1 407 ? -4.533 34.069 48.966 1.00 25.57 407 CYS A CA 1
ATOM 2981 C C . CYS A 1 407 ? -3.640 34.072 50.201 1.00 28.89 407 CYS A C 1
ATOM 2982 O O . CYS A 1 407 ? -3.111 35.111 50.584 1.00 28.45 407 CYS A O 1
ATOM 2985 N N . VAL A 1 408 ? -3.488 32.908 50.828 1.00 23.96 408 VAL A N 1
ATOM 2986 C CA . VAL A 1 408 ? -2.724 32.798 52.062 1.00 23.67 408 VAL A CA 1
ATOM 2987 C C . VAL A 1 408 ? -1.736 31.632 51.959 1.00 25.43 408 VAL A C 1
ATOM 2988 O O . VAL A 1 408 ? -2.142 30.473 51.878 1.00 25.61 408 VAL A O 1
ATOM 2992 N N . SER A 1 409 ? -0.449 31.985 51.939 1.00 24.40 409 SER A N 1
ATOM 2993 C CA . SER A 1 409 ? 0.700 31.067 51.808 1.00 23.95 409 SER A CA 1
ATOM 2994 C C . SER A 1 409 ? 1.903 31.949 51.513 1.00 30.42 409 SER A C 1
ATOM 2995 O O . SER A 1 409 ? 1.817 32.817 50.654 1.00 30.44 409 SER A O 1
ATOM 2998 N N . ASP A 1 410 ? 3.023 31.717 52.188 1.00 23.56 410 ASP A N 1
ATOM 2999 C CA . ASP A 1 410 ? 4.174 32.627 52.046 1.00 22.48 410 ASP A CA 1
ATOM 3000 C C . ASP A 1 410 ? 4.851 32.524 50.682 1.00 25.66 410 ASP A C 1
ATOM 3001 O O . ASP A 1 410 ? 5.202 31.427 50.226 1.00 24.94 410 ASP A O 1
ATOM 3006 N N . GLY A 1 411 ? 5.071 33.671 50.041 1.00 27.27 411 GLY A N 1
ATOM 3007 C CA . GLY A 1 411 ? 5.776 33.708 48.769 1.00 27.59 411 GLY A CA 1
ATOM 3008 C C . GLY A 1 411 ? 5.165 32.835 47.689 1.00 32.92 411 GLY A C 1
ATOM 3009 O O . GLY A 1 411 ? 5.881 32.180 46.935 1.00 30.95 411 GLY A O 1
ATOM 3010 N N . SER A 1 412 ? 3.836 32.819 47.626 1.00 27.04 412 SER A N 1
ATOM 3011 C CA . SER A 1 412 ? 3.109 31.943 46.715 1.00 29.96 412 SER A CA 1
ATOM 3012 C C . SER A 1 412 ? 2.762 32.657 45.419 1.00 29.65 412 SER A C 1
ATOM 3013 O O . SER A 1 412 ? 2.417 33.842 45.446 1.00 28.21 412 SER A O 1
ATOM 3016 N N . LEU A 1 413 ? 2.828 31.937 44.299 1.00 28.31 413 LEU A N 1
ATOM 3017 C CA . LEU A 1 413 ? 2.420 32.504 43.019 1.00 30.32 413 LEU A CA 1
ATOM 3018 C C . LEU A 1 413 ? 0.940 32.262 42.741 1.00 33.30 413 LEU A C 1
ATOM 3019 O O . LEU A 1 413 ? 0.451 32.649 41.690 1.00 28.96 413 LEU A O 1
ATOM 3024 N N . LEU A 1 414 ? 0.227 31.623 43.669 1.00 25.96 414 LEU A N 1
ATOM 3025 C CA . LEU A 1 414 ? -1.195 31.338 43.432 1.00 28.30 414 LEU A CA 1
ATOM 3026 C C . LEU A 1 414 ? -2.028 32.592 43.117 1.00 30.40 414 LEU A C 1
ATOM 3027 O O . LEU A 1 414 ? -2.961 32.528 42.314 1.00 30.10 414 LEU A O 1
ATOM 3032 N N . SER A 1 415 ? -1.708 33.720 43.748 1.00 29.45 415 SER A N 1
ATOM 3033 C CA . SER A 1 415 ? -2.444 34.957 43.488 1.00 29.41 415 SER A CA 1
ATOM 3034 C C . SER A 1 415 ? -2.364 35.363 42.020 1.00 33.29 415 SER A C 1
ATOM 3035 O O . SER A 1 415 ? -3.332 35.891 41.463 1.00 31.27 415 SER A O 1
ATOM 3038 N N . MET A 1 416 ? -1.210 35.119 41.399 1.00 30.32 416 MET A N 1
ATOM 3039 C CA . MET A 1 416 ? -1.021 35.437 39.980 1.00 28.45 416 MET A CA 1
ATOM 3040 C C . MET A 1 416 ? -1.822 34.482 39.094 1.00 29.56 416 MET A C 1
ATOM 3041 O O . MET A 1 416 ? -2.434 34.900 38.105 1.00 32.28 416 MET A O 1
ATOM 3046 N N . LEU A 1 417 ? -1.819 33.195 39.440 1.00 30.06 417 LEU A N 1
ATOM 3047 C CA . LEU A 1 417 ? -2.660 32.244 38.719 1.00 33.60 417 LEU A CA 1
ATOM 3048 C C . LEU A 1 417 ? -4.126 32.648 38.828 1.00 30.29 417 LEU A C 1
ATOM 3049 O O . LEU A 1 417 ? -4.862 32.591 37.841 1.00 31.58 417 LEU A O 1
ATOM 3054 N N . ALA A 1 418 ? -4.555 33.046 40.023 1.00 31.10 418 ALA A N 1
ATOM 3055 C CA . ALA A 1 418 ? -5.963 33.407 40.213 1.00 31.51 418 ALA A CA 1
ATOM 3056 C C . ALA A 1 418 ? -6.334 34.590 39.322 1.00 34.43 418 ALA A C 1
ATOM 3057 O O . ALA A 1 418 ? -7.380 34.585 38.667 1.00 34.96 418 ALA A O 1
ATOM 3059 N N . HIS A 1 419 ? -5.475 35.601 39.275 1.00 34.01 419 HIS A N 1
ATOM 3060 C CA . HIS A 1 419 ? -5.745 36.731 38.389 1.00 33.94 419 HIS A CA 1
ATOM 3061 C C . HIS A 1 419 ? -5.834 36.300 36.927 1.00 38.73 419 HIS A C 1
ATOM 3062 O O . HIS A 1 419 ? -6.814 36.598 36.236 1.00 38.58 419 HIS A O 1
ATOM 3069 N N . HIS A 1 420 ? -4.807 35.596 36.456 1.00 33.79 420 HIS A N 1
ATOM 3070 C CA . HIS A 1 420 ? -4.756 35.174 35.057 1.00 38.34 420 HIS A CA 1
ATOM 3071 C C . HIS A 1 420 ? -5.940 34.291 34.668 1.00 38.89 420 HIS A C 1
ATOM 3072 O O . HIS A 1 420 ? -6.354 34.266 33.510 1.00 39.90 420 HIS A O 1
ATOM 3079 N N . LEU A 1 421 ? -6.490 33.577 35.642 1.00 36.22 421 LEU A N 1
ATOM 3080 C CA . LEU A 1 421 ? -7.584 32.657 35.365 1.00 37.21 421 LEU A CA 1
ATOM 3081 C C . LEU A 1 421 ? -8.945 33.311 35.579 1.00 39.30 421 LEU A C 1
ATOM 3082 O O . LEU A 1 421 ? -9.979 32.639 35.517 1.00 42.47 421 LEU A O 1
ATOM 3087 N N . GLY A 1 422 ? -8.953 34.620 35.817 1.00 35.17 422 GLY A N 1
ATOM 3088 C CA . GLY A 1 422 ? -10.197 35.371 35.746 1.00 41.97 422 GLY A CA 1
ATOM 3089 C C . GLY A 1 422 ? -10.824 35.858 37.040 1.00 44.79 422 GLY A C 1
ATOM 3090 O O . GLY A 1 422 ? -11.998 36.233 37.047 1.00 43.59 422 GLY A O 1
ATOM 3091 N N . ALA A 1 423 ? -10.068 35.860 38.132 1.00 39.41 423 ALA A N 1
ATOM 3092 C CA . ALA A 1 423 ? -10.577 36.415 39.384 1.00 38.50 423 ALA A CA 1
ATOM 3093 C C . ALA A 1 423 ? -10.956 37.880 39.197 1.00 41.16 423 ALA A C 1
ATOM 3094 O O . ALA A 1 423 ? -10.290 38.606 38.461 1.00 39.85 423 ALA A O 1
ATOM 3096 N N . GLU A 1 424 ? -12.038 38.305 39.845 1.00 38.42 424 GLU A N 1
ATOM 3097 C CA . GLU A 1 424 ? -12.464 39.700 39.763 1.00 41.13 424 GLU A CA 1
ATOM 3098 C C . GLU A 1 424 ? -11.547 40.585 40.605 1.00 40.67 424 GLU A C 1
ATOM 3099 O O . GLU A 1 424 ? -11.154 41.678 40.191 1.00 39.47 424 GLU A O 1
ATOM 3105 N N . GLN A 1 425 ? -11.196 40.112 41.793 1.00 38.71 425 GLN A N 1
ATOM 3106 C CA . GLN A 1 425 ? -10.235 40.844 42.605 1.00 37.17 425 GLN A CA 1
ATOM 3107 C C . GLN A 1 425 ? -9.414 39.895 43.457 1.00 36.20 425 GLN A C 1
ATOM 3108 O O . GLN A 1 425 ? -9.937 38.903 43.978 1.00 35.01 425 GLN A O 1
ATOM 3114 N N . VAL A 1 426 ? -8.122 40.199 43.587 1.00 28.57 426 VAL A N 1
ATOM 3115 C CA . VAL A 1 426 ? -7.194 39.304 44.276 1.00 29.92 426 VAL A CA 1
ATOM 3116 C C . VAL A 1 426 ? -6.431 40.032 45.378 1.00 32.75 426 VAL A C 1
ATOM 3117 O O . VAL A 1 426 ? -5.841 41.092 45.149 1.00 31.79 426 VAL A O 1
ATOM 3121 N N . PHE A 1 427 ? -6.480 39.461 46.576 1.00 30.34 427 PHE A N 1
ATOM 3122 C CA . PHE A 1 427 ? -5.699 39.923 47.721 1.00 28.96 427 PHE A CA 1
ATOM 3123 C C . PHE A 1 427 ? -4.736 38.822 48.122 1.00 29.14 427 PHE A C 1
ATOM 3124 O O . PHE A 1 427 ? -5.058 37.642 47.995 1.00 28.04 427 PHE A O 1
ATOM 3132 N N . THR A 1 428 ? -3.554 39.190 48.600 1.00 24.92 428 THR A N 1
ATOM 3133 C CA . THR A 1 428 ? -2.627 38.188 49.122 1.00 25.37 428 THR A CA 1
ATOM 3134 C C . THR A 1 428 ? -1.974 38.735 50.385 1.00 26.81 428 THR A C 1
ATOM 3135 O O . THR A 1 428 ? -1.877 39.947 50.569 1.00 29.95 428 THR A O 1
ATOM 3139 N N . VAL A 1 429 ? -1.556 37.844 51.275 1.00 22.38 429 VAL A N 1
ATOM 3140 C CA . VAL A 1 429 ? -0.973 38.279 52.531 1.00 24.30 429 VAL A CA 1
ATOM 3141 C C . VAL A 1 429 ? 0.508 37.914 52.572 1.00 24.12 429 VAL A C 1
ATOM 3142 O O . VAL A 1 429 ? 0.871 36.773 52.290 1.00 24.49 429 VAL A O 1
ATOM 3146 N N . GLU A 1 430 ? 1.361 38.884 52.894 1.00 23.95 430 GLU A N 1
ATOM 3147 C CA . GLU A 1 430 ? 2.779 38.606 53.131 1.00 29.57 430 GLU A CA 1
ATOM 3148 C C . GLU A 1 430 ? 3.174 39.233 54.463 1.00 27.52 430 GLU A C 1
ATOM 3149 O O . GLU A 1 430 ? 3.191 40.455 54.606 1.00 27.78 430 GLU A O 1
ATOM 3155 N N . SER A 1 431 ? 3.522 38.388 55.428 1.00 24.80 431 SER A N 1
ATOM 3156 C CA A SER A 1 431 ? 3.667 38.828 56.810 0.65 25.41 431 SER A CA 1
ATOM 3157 C CA B SER A 1 431 ? 3.670 38.816 56.812 0.35 26.39 431 SER A CA 1
ATOM 3158 C C . SER A 1 431 ? 5.054 39.356 57.164 1.00 30.95 431 SER A C 1
ATOM 3159 O O . SER A 1 431 ? 5.272 39.800 58.285 1.00 35.55 431 SER A O 1
ATOM 3164 N N . SER A 1 432 ? 5.998 39.302 56.230 1.00 24.16 432 SER A N 1
ATOM 3165 C CA . SER A 1 432 ? 7.278 39.944 56.508 1.00 23.59 432 SER A CA 1
ATOM 3166 C C . SER A 1 432 ? 7.482 41.032 55.473 1.00 21.75 432 SER A C 1
ATOM 3167 O O . SER A 1 432 ? 7.011 40.912 54.339 1.00 23.44 432 SER A O 1
ATOM 3170 N N . VAL A 1 433 ? 8.183 42.090 55.864 1.00 23.42 433 VAL A N 1
ATOM 3171 C CA . VAL A 1 433 ? 8.434 43.192 54.946 1.00 22.98 433 VAL A CA 1
ATOM 3172 C C . VAL A 1 433 ? 9.253 42.700 53.745 1.00 27.08 433 VAL A C 1
ATOM 3173 O O . VAL A 1 433 ? 8.989 43.078 52.607 1.00 23.41 433 VAL A O 1
ATOM 3177 N N . ALA A 1 434 ? 10.228 41.830 53.995 1.00 26.22 434 ALA A N 1
ATOM 3178 C CA . ALA A 1 434 ? 11.039 41.296 52.915 1.00 30.34 434 ALA A CA 1
ATOM 3179 C C . ALA A 1 434 ? 10.195 40.521 51.893 1.00 24.57 434 ALA A C 1
ATOM 3180 O O . ALA A 1 434 ? 10.358 40.709 50.683 1.00 26.24 434 ALA A O 1
ATOM 3182 N N . SER A 1 435 ? 9.295 39.661 52.373 1.00 21.73 435 SER A N 1
ATOM 3183 C CA . SER A 1 435 ? 8.472 38.874 51.464 1.00 22.31 435 SER A CA 1
ATOM 3184 C C . SER A 1 435 ? 7.463 39.754 50.734 1.00 21.59 435 SER A C 1
ATOM 3185 O O . SER A 1 435 ? 7.206 39.582 49.538 1.00 24.12 435 SER A O 1
ATOM 3188 N N . TYR A 1 436 ? 6.904 40.718 51.462 1.00 20.72 436 TYR A N 1
ATOM 3189 C CA . TYR A 1 436 ? 6.034 41.727 50.873 1.00 23.60 436 TYR A CA 1
ATOM 3190 C C . TYR A 1 436 ? 6.721 42.419 49.695 1.00 22.03 436 TYR A C 1
ATOM 3191 O O . TYR A 1 436 ? 6.141 42.522 48.608 1.00 22.52 436 TYR A O 1
ATOM 3200 N N . ARG A 1 437 ? 7.951 42.890 49.902 1.00 24.38 437 ARG A N 1
ATOM 3201 C CA . ARG A 1 437 ? 8.673 43.571 48.836 1.00 22.99 437 ARG A CA 1
ATOM 3202 C C . ARG A 1 437 ? 8.999 42.643 47.657 1.00 24.18 437 ARG A C 1
ATOM 3203 O O . ARG A 1 437 ? 8.888 43.057 46.515 1.00 24.15 437 ARG A O 1
ATOM 3211 N N . LEU A 1 438 ? 9.392 41.400 47.936 1.00 25.02 438 LEU A N 1
ATOM 3212 C CA . LEU A 1 438 ? 9.740 40.465 46.869 1.00 22.66 438 LEU A CA 1
ATOM 3213 C C . LEU A 1 438 ? 8.522 40.175 45.996 1.00 20.84 438 LEU A C 1
ATOM 3214 O O . LEU A 1 438 ? 8.601 40.197 44.772 1.00 23.36 438 LEU A O 1
ATOM 3219 N N . MET A 1 439 ? 7.381 39.936 46.629 1.00 23.19 439 MET A N 1
ATOM 3220 C CA . MET A 1 439 ? 6.188 39.595 45.856 1.00 22.54 439 MET A CA 1
ATOM 3221 C C . MET A 1 439 ? 5.716 40.814 45.054 1.00 25.31 439 MET A C 1
ATOM 3222 O O . MET A 1 439 ? 5.344 40.692 43.895 1.00 25.26 439 MET A O 1
ATOM 3227 N N . LYS A 1 440 ? 5.750 41.998 45.658 1.00 24.81 440 LYS A N 1
ATOM 3228 C CA . LYS A 1 440 ? 5.419 43.198 44.902 1.00 23.59 440 LYS A CA 1
ATOM 3229 C C . LYS A 1 440 ? 6.323 43.384 43.695 1.00 29.32 440 LYS A C 1
ATOM 3230 O O . LYS A 1 440 ? 5.874 43.833 42.647 1.00 28.08 440 LYS A O 1
ATOM 3236 N N . ARG A 1 441 ? 7.599 43.045 43.853 1.00 24.33 441 ARG A N 1
ATOM 3237 C CA . ARG A 1 441 ? 8.546 43.152 42.762 1.00 25.35 441 ARG A CA 1
ATOM 3238 C C . ARG A 1 441 ? 8.182 42.175 41.627 1.00 23.62 441 ARG A C 1
ATOM 3239 O O . ARG A 1 441 ? 8.182 42.541 40.443 1.00 27.16 441 ARG A O 1
ATOM 3247 N N . ILE A 1 442 ? 7.862 40.935 41.989 1.00 23.20 442 ILE A N 1
ATOM 3248 C CA . ILE A 1 442 ? 7.469 39.937 40.998 1.00 22.72 442 ILE A CA 1
ATOM 3249 C C . ILE A 1 442 ? 6.207 40.393 40.261 1.00 27.39 442 ILE A C 1
ATOM 3250 O O . ILE A 1 442 ? 6.123 40.302 39.028 1.00 28.29 442 ILE A O 1
ATOM 3255 N N . PHE A 1 443 ? 5.248 40.937 41.008 1.00 26.51 443 PHE A N 1
ATOM 3256 C CA . PHE A 1 443 ? 4.020 41.426 40.389 1.00 27.49 443 PHE A CA 1
ATOM 3257 C C . PHE A 1 443 ? 4.305 42.585 39.432 1.00 28.97 443 PHE A C 1
ATOM 3258 O O . PHE A 1 443 ? 3.770 42.621 38.329 1.00 31.44 443 PHE A O 1
ATOM 3266 N N . LYS A 1 444 ? 5.164 43.514 39.852 1.00 28.90 444 LYS A N 1
ATOM 3267 C CA . LYS A 1 444 ? 5.472 44.693 39.045 1.00 26.48 444 LYS A CA 1
ATOM 3268 C C . LYS A 1 444 ? 6.172 44.351 37.725 1.00 32.35 444 LYS A C 1
ATOM 3269 O O . LYS A 1 444 ? 5.829 44.907 36.684 1.00 29.75 444 LYS A O 1
ATOM 3275 N N . VAL A 1 445 ? 7.132 43.426 37.748 1.00 28.97 445 VAL A N 1
ATOM 3276 C CA . VAL A 1 445 ? 7.838 43.104 36.514 1.00 31.13 445 VAL A CA 1
ATOM 3277 C C . VAL A 1 445 ? 6.903 42.363 35.567 1.00 30.91 445 VAL A C 1
ATOM 3278 O O . VAL A 1 445 ? 7.121 42.346 34.360 1.00 33.96 445 VAL A O 1
ATOM 3282 N N . ASN A 1 446 ? 5.851 41.769 36.122 1.00 28.45 446 ASN A N 1
ATOM 3283 C CA . ASN A 1 446 ? 4.833 41.120 35.302 1.00 29.99 446 ASN A CA 1
ATOM 3284 C C . ASN A 1 446 ? 3.599 41.993 35.067 1.00 32.28 446 ASN A C 1
ATOM 3285 O O . ASN A 1 446 ? 2.565 41.503 34.623 1.00 37.42 446 ASN A O 1
ATOM 3290 N N . HIS A 1 447 ? 3.735 43.282 35.357 1.00 27.89 447 HIS A N 1
ATOM 3291 C CA . HIS A 1 447 ? 2.686 44.283 35.092 1.00 33.48 447 HIS A CA 1
ATOM 3292 C C . HIS A 1 447 ? 1.362 43.961 35.778 1.00 32.90 447 HIS A C 1
ATOM 3293 O O . HIS A 1 447 ? 0.287 44.243 35.234 1.00 38.15 447 HIS A O 1
ATOM 3300 N N . LEU A 1 448 ? 1.440 43.392 36.978 1.00 31.76 448 LEU A N 1
ATOM 3301 C CA . LEU A 1 448 ? 0.251 43.041 37.741 1.00 30.67 448 LEU A CA 1
ATOM 3302 C C . LEU A 1 448 ? 0.148 43.827 39.042 1.00 34.73 448 LEU A C 1
ATOM 3303 O O . LEU A 1 448 ? -0.641 43.478 39.924 1.00 33.21 448 LEU A O 1
ATOM 3308 N N . GLU A 1 449 ? 0.942 44.889 39.160 1.00 33.28 449 GLU A N 1
ATOM 3309 C CA . GLU A 1 449 ? 1.011 45.658 40.400 1.00 39.24 449 GLU A CA 1
ATOM 3310 C C . GLU A 1 449 ? -0.354 46.201 40.822 1.00 38.94 449 GLU A C 1
ATOM 3311 O O . GLU A 1 449 ? -0.624 46.359 42.013 1.00 38.45 449 GLU A O 1
ATOM 3317 N N . ASP A 1 450 ? -1.222 46.463 39.850 1.00 37.49 450 ASP A N 1
ATOM 3318 C CA . ASP A 1 450 ? -2.525 47.040 40.152 1.00 44.06 450 ASP A CA 1
ATOM 3319 C C . ASP A 1 450 ? -3.649 46.006 40.149 1.00 41.89 450 ASP A C 1
ATOM 3320 O O . ASP A 1 450 ? -4.822 46.368 40.212 1.00 39.70 450 ASP A O 1
ATOM 3325 N N . LYS A 1 451 ? -3.290 44.727 40.093 1.00 33.94 451 LYS A N 1
ATOM 3326 C CA . LYS A 1 451 ? -4.280 43.651 40.077 1.00 35.61 451 LYS A CA 1
ATOM 3327 C C . LYS A 1 451 ? -4.203 42.775 41.318 1.00 38.44 451 LYS A C 1
ATOM 3328 O O . LYS A 1 451 ? -5.135 42.030 41.620 1.00 37.98 451 LYS A O 1
ATOM 3334 N N . ILE A 1 452 ? -3.081 42.836 42.027 1.00 30.36 452 ILE A N 1
ATOM 3335 C CA . ILE A 1 452 ? -2.944 42.042 43.244 1.00 29.97 452 ILE A CA 1
ATOM 3336 C C . ILE A 1 452 ? -2.562 42.951 44.399 1.00 34.10 452 ILE A C 1
ATOM 3337 O O . ILE A 1 452 ? -1.552 43.653 44.344 1.00 36.61 452 ILE A O 1
ATOM 3342 N N . SER A 1 453 ? -3.393 42.957 45.434 1.00 31.15 453 SER A N 1
ATOM 3343 C CA . SER A 1 453 ? -3.121 43.760 46.620 1.00 34.18 453 SER A CA 1
ATOM 3344 C C . SER A 1 453 ? -2.417 42.925 47.676 1.00 34.84 453 SER A C 1
ATOM 3345 O O . SER A 1 453 ? -2.928 41.887 48.081 1.00 31.33 453 SER A O 1
ATOM 3348 N N . VAL A 1 454 ? -1.245 43.381 48.113 1.00 31.62 454 VAL A N 1
ATOM 3349 C CA . VAL A 1 454 ? -0.484 42.683 49.145 1.00 28.98 454 VAL A CA 1
ATOM 3350 C C . VAL A 1 454 ? -0.727 43.334 50.510 1.00 31.38 454 VAL A C 1
ATOM 3351 O O . VAL A 1 454 ? -0.520 44.531 50.692 1.00 30.40 454 VAL A O 1
ATOM 3355 N N . ILE A 1 455 ? -1.180 42.530 51.464 1.00 23.91 455 ILE A N 1
ATOM 3356 C CA . ILE A 1 455 ? -1.445 42.980 52.822 1.00 26.08 455 ILE A CA 1
ATOM 3357 C C . ILE A 1 455 ? -0.277 42.574 53.709 1.00 28.88 455 ILE A C 1
ATOM 3358 O O . ILE A 1 455 ? 0.046 41.399 53.785 1.00 25.13 455 ILE A O 1
ATOM 3363 N N . ASN A 1 456 ? 0.373 43.534 54.362 1.00 23.52 456 ASN A N 1
ATOM 3364 C CA . ASN A 1 456 ? 1.561 43.185 55.156 1.00 23.10 456 ASN A CA 1
ATOM 3365 C C . ASN A 1 456 ? 1.224 43.047 56.645 1.00 24.99 456 ASN A C 1
ATOM 3366 O O . ASN A 1 456 ? 1.535 43.922 57.465 1.00 26.88 456 ASN A O 1
ATOM 3371 N N . LYS A 1 457 ? 0.550 41.949 56.976 1.00 24.62 457 LYS A N 1
ATOM 3372 C CA . LYS A 1 457 ? 0.123 41.659 58.339 1.00 28.04 457 LYS A CA 1
ATOM 3373 C C . LYS A 1 457 ? 0.157 40.151 58.543 1.00 25.10 457 LYS A C 1
ATOM 3374 O O . LYS A 1 457 ? 0.248 39.408 57.568 1.00 26.44 457 LYS A O 1
ATOM 3380 N N . ARG A 1 458 ? 0.066 39.698 59.791 1.00 29.41 458 ARG A N 1
ATOM 3381 C CA . ARG A 1 458 ? -0.183 38.272 60.026 1.00 30.80 458 ARG A CA 1
ATOM 3382 C C . ARG A 1 458 ? -1.572 37.984 59.486 1.00 28.13 458 ARG A C 1
ATOM 3383 O O . ARG A 1 458 ? -2.498 38.741 59.763 1.00 29.11 458 ARG A O 1
ATOM 3391 N N . PRO A 1 459 ? -1.725 36.896 58.706 1.00 27.24 459 PRO A N 1
ATOM 3392 C CA . PRO A 1 459 ? -2.977 36.702 57.974 1.00 29.02 459 PRO A CA 1
ATOM 3393 C C . PRO A 1 459 ? -4.192 36.591 58.881 1.00 27.79 459 PRO A C 1
ATOM 3394 O O . PRO A 1 459 ? -5.257 37.072 58.498 1.00 31.52 459 PRO A O 1
ATOM 3398 N N . GLU A 1 460 ? -4.034 36.003 60.064 1.00 28.53 460 GLU A N 1
ATOM 3399 C CA . GLU A 1 460 ? -5.169 35.872 60.987 1.00 32.96 460 GLU A CA 1
ATOM 3400 C C . GLU A 1 460 ? -5.638 37.226 61.536 1.00 33.11 460 GLU A C 1
ATOM 3401 O O . GLU A 1 460 ? -6.701 37.318 62.154 1.00 32.56 460 GLU A O 1
ATOM 3407 N N . LEU A 1 461 ? -4.861 38.277 61.300 1.00 30.20 461 LEU A N 1
ATOM 3408 C CA . LEU A 1 461 ? -5.198 39.589 61.846 1.00 33.91 461 LEU A CA 1
ATOM 3409 C C . LEU A 1 461 ? -5.723 40.583 60.809 1.00 39.48 461 LEU A C 1
ATOM 3410 O O . LEU A 1 461 ? -5.873 41.764 61.109 1.00 35.75 461 LEU A O 1
ATOM 3415 N N . LEU A 1 462 ? -6.007 40.130 59.594 1.00 32.78 462 LEU A N 1
ATOM 3416 C CA . LEU A 1 462 ? -6.434 41.089 58.582 1.00 36.61 462 LEU A CA 1
ATOM 3417 C C . LEU A 1 462 ? -7.820 41.640 58.894 1.00 37.66 462 LEU A C 1
ATOM 3418 O O . LEU A 1 462 ? -8.610 41.033 59.626 1.00 36.46 462 LEU A O 1
ATOM 3423 N N . THR A 1 463 ? -8.096 42.813 58.337 1.00 33.84 463 THR A N 1
ATOM 3424 C CA . THR A 1 463 ? -9.286 43.562 58.679 1.00 33.19 463 THR A CA 1
ATOM 3425 C C . THR A 1 463 ? -10.213 43.737 57.490 1.00 28.51 463 THR A C 1
ATOM 3426 O O . THR A 1 463 ? -9.841 43.440 56.353 1.00 33.33 463 THR A O 1
ATOM 3430 N N . ALA A 1 464 ? -11.412 44.243 57.761 1.00 29.83 464 ALA A N 1
ATOM 3431 C CA . ALA A 1 464 ? -12.364 44.543 56.703 1.00 34.11 464 ALA A CA 1
ATOM 3432 C C . ALA A 1 464 ? -11.773 45.537 55.704 1.00 41.70 464 ALA A C 1
ATOM 3433 O O . ALA A 1 464 ? -11.916 45.362 54.495 1.00 37.20 464 ALA A O 1
ATOM 3435 N N . ALA A 1 465 ? -11.093 46.566 56.210 1.00 33.51 465 ALA A N 1
ATOM 3436 C CA . ALA A 1 465 ? -10.491 47.587 55.350 1.00 34.70 465 ALA A CA 1
ATOM 3437 C C . ALA A 1 465 ? -9.338 47.045 54.510 1.00 29.54 465 ALA A C 1
ATOM 3438 O O . ALA A 1 465 ? -9.065 47.559 53.422 1.00 35.35 465 ALA A O 1
ATOM 3440 N N . ASP A 1 466 ? -8.644 46.030 55.021 1.00 28.09 466 ASP A N 1
ATOM 3441 C CA . ASP A 1 466 ? -7.605 45.350 54.252 1.00 28.06 466 ASP A CA 1
ATOM 3442 C C . ASP A 1 466 ? -8.195 44.740 52.980 1.00 30.40 466 ASP A C 1
ATOM 3443 O O . ASP A 1 466 ? -7.510 44.608 51.974 1.00 31.60 466 ASP A O 1
ATOM 3448 N N . LEU A 1 467 ? -9.473 44.373 53.038 1.00 31.81 467 LEU A N 1
ATOM 3449 C CA . LEU A 1 467 ? -10.148 43.774 51.892 1.00 32.56 467 LEU A CA 1
ATOM 3450 C C . LEU A 1 467 ? -10.978 44.801 51.143 1.00 34.77 467 LEU A C 1
ATOM 3451 O O . LEU A 1 467 ? -11.825 44.443 50.325 1.00 36.18 467 LEU A O 1
ATOM 3456 N N . GLU A 1 468 ? -10.731 46.080 51.431 1.00 29.90 468 GLU A N 1
ATOM 3457 C CA . GLU A 1 468 ? -11.485 47.179 50.828 1.00 34.65 468 GLU A CA 1
ATOM 3458 C C . GLU A 1 468 ? -12.990 47.045 51.027 1.00 37.30 468 GLU A C 1
ATOM 3459 O O . GLU A 1 468 ? -13.769 47.428 50.163 1.00 38.32 468 GLU A O 1
ATOM 3465 N N . GLY A 1 469 ? -13.394 46.506 52.173 1.00 38.20 469 GLY A N 1
ATOM 3466 C CA . GLY A 1 469 ? -14.803 46.410 52.508 1.00 41.17 469 GLY A CA 1
ATOM 3467 C C . GLY A 1 469 ? -15.538 45.301 51.776 1.00 41.38 469 GLY A C 1
ATOM 3468 O O . GLY A 1 469 ? -16.762 45.212 51.841 1.00 42.33 469 GLY A O 1
ATOM 3469 N N . LYS A 1 470 ? -14.792 44.450 51.082 1.00 38.87 470 LYS A N 1
ATOM 3470 C CA . LYS A 1 470 ? -15.396 43.365 50.319 1.00 38.97 470 LYS A CA 1
ATOM 3471 C C . LYS A 1 470 ? -15.365 42.056 51.102 1.00 37.83 470 LYS A C 1
ATOM 3472 O O . LYS A 1 470 ? -14.556 41.892 52.020 1.00 39.93 470 LYS A O 1
ATOM 3478 N N . LYS A 1 471 ? -16.263 41.138 50.749 1.00 35.66 471 LYS A N 1
ATOM 3479 C CA . LYS A 1 471 ? -16.251 39.798 51.334 1.00 33.84 471 LYS A CA 1
ATOM 3480 C C . LYS A 1 471 ? -15.563 38.807 50.412 1.00 37.56 471 LYS A C 1
ATOM 3481 O O . LYS A 1 471 ? -15.694 38.884 49.191 1.00 39.12 471 LYS A O 1
ATOM 3487 N N . VAL A 1 472 ? -14.843 37.865 51.009 1.00 35.40 472 VAL A N 1
ATOM 3488 C CA . VAL A 1 472 ? -14.070 36.881 50.260 1.00 32.81 472 VAL A CA 1
ATOM 3489 C C . VAL A 1 472 ? -14.947 35.709 49.826 1.00 37.85 472 VAL A C 1
ATOM 3490 O O . VAL A 1 472 ? -15.601 35.085 50.662 1.00 39.20 472 VAL A O 1
ATOM 3494 N N . SER A 1 473 ? -14.972 35.418 48.527 1.00 33.35 473 SER A N 1
ATOM 3495 C CA . SER A 1 473 ? -15.750 34.277 48.032 1.00 33.41 473 SER A CA 1
ATOM 3496 C C . SER A 1 473 ? -14.877 33.046 47.812 1.00 32.41 473 SER A C 1
ATOM 3497 O O . SER A 1 473 ? -15.377 31.916 47.787 1.00 36.08 473 SER A O 1
ATOM 3500 N N . LEU A 1 474 ? -13.573 33.262 47.671 1.00 30.95 474 LEU A N 1
ATOM 3501 C CA . LEU A 1 474 ? -12.627 32.161 47.502 1.00 33.26 474 LEU A CA 1
ATOM 3502 C C . LEU A 1 474 ? -11.381 32.389 48.347 1.00 31.99 474 LEU A C 1
ATOM 3503 O O . LEU A 1 474 ? -10.622 33.331 48.116 1.00 32.71 474 LEU A O 1
ATOM 3508 N N . LEU A 1 475 ? -11.187 31.531 49.343 1.00 29.23 475 LEU A N 1
ATOM 3509 C CA . LEU A 1 475 ? -9.988 31.572 50.170 1.00 26.60 475 LEU A CA 1
ATOM 3510 C C . LEU A 1 475 ? -9.034 30.493 49.681 1.00 31.61 475 LEU A C 1
ATOM 3511 O O . LEU A 1 475 ? -9.382 29.320 49.690 1.00 31.41 475 LEU A O 1
ATOM 3516 N N . LEU A 1 476 ? -7.845 30.872 49.233 1.00 25.69 476 LEU A N 1
ATOM 3517 C CA . LEU A 1 476 ? -6.984 29.864 48.622 1.00 31.37 476 LEU A CA 1
ATOM 3518 C C . LEU A 1 476 ? -5.550 29.891 49.129 1.00 27.21 476 LEU A C 1
ATOM 3519 O O . LEU A 1 476 ? -5.053 30.910 49.589 1.00 25.98 476 LEU A O 1
ATOM 3524 N N . GLY A 1 477 ? -4.894 28.739 49.046 1.00 26.20 477 GLY A N 1
ATOM 3525 C CA . GLY A 1 477 ? -3.517 28.622 49.492 1.00 22.85 477 GLY A CA 1
ATOM 3526 C C . GLY A 1 477 ? -2.986 27.304 48.987 1.00 23.75 477 GLY A C 1
ATOM 3527 O O . GLY A 1 477 ? -3.735 26.501 48.426 1.00 29.17 477 GLY A O 1
ATOM 3528 N N . GLU A 1 478 ? -1.697 27.064 49.189 1.00 25.07 478 GLU A N 1
ATOM 3529 C CA . GLU A 1 478 ? -1.086 25.838 48.689 1.00 24.74 478 GLU A CA 1
ATOM 3530 C C . GLU A 1 478 ? -1.379 24.591 49.539 1.00 24.53 478 GLU A C 1
ATOM 3531 O O . GLU A 1 478 ? -1.691 23.547 48.970 1.00 29.76 478 GLU A O 1
ATOM 3537 N N . PRO A 1 479 ? -1.288 24.667 50.886 1.00 24.40 479 PRO A N 1
ATOM 3538 C CA . PRO A 1 479 ? -0.782 25.708 51.785 1.00 21.95 479 PRO A CA 1
ATOM 3539 C C . PRO A 1 479 ? 0.712 25.537 52.024 1.00 25.82 479 PRO A C 1
ATOM 3540 O O . PRO A 1 479 ? 1.187 24.402 52.133 1.00 25.94 479 PRO A O 1
ATOM 3544 N N . PHE A 1 480 ? 1.428 26.651 52.118 1.00 22.50 480 PHE A N 1
ATOM 3545 C CA . PHE A 1 480 ? 2.852 26.631 52.426 1.00 21.26 480 PHE A CA 1
ATOM 3546 C C . PHE A 1 480 ? 3.211 27.828 53.275 1.00 22.28 480 PHE A C 1
ATOM 3547 O O . PHE A 1 480 ? 2.820 28.957 52.950 1.00 24.40 480 PHE A O 1
ATOM 3555 N N . PHE A 1 481 ? 3.984 27.598 54.333 1.00 21.03 481 PHE A N 1
ATOM 3556 C CA . PHE A 1 481 ? 4.517 28.693 55.143 1.00 21.82 481 PHE A CA 1
ATOM 3557 C C . PHE A 1 481 ? 5.979 28.450 55.429 1.00 24.40 481 PHE A C 1
ATOM 3558 O O . PHE A 1 481 ? 6.392 27.313 55.671 1.00 22.66 481 PHE A O 1
ATOM 3566 N N . THR A 1 482 ? 6.762 29.526 55.373 1.00 21.54 482 THR A N 1
ATOM 3567 C CA . THR A 1 482 ? 8.213 29.434 55.495 1.00 20.82 482 THR A CA 1
ATOM 3568 C C . THR A 1 482 ? 8.665 28.756 56.781 1.00 23.99 482 THR A C 1
ATOM 3569 O O . THR A 1 482 ? 9.616 27.970 56.772 1.00 24.41 482 THR A O 1
ATOM 3573 N N . THR A 1 483 ? 7.982 29.057 57.885 1.00 22.34 483 THR A N 1
ATOM 3574 C CA . THR A 1 483 ? 8.381 28.547 59.197 1.00 25.86 483 THR A CA 1
ATOM 3575 C C . THR A 1 483 ? 7.971 27.094 59.467 1.00 24.60 483 THR A C 1
ATOM 3576 O O . THR A 1 483 ? 8.397 26.514 60.462 1.00 27.19 483 THR A O 1
ATOM 3580 N N . SER A 1 484 ? 7.163 26.500 58.589 1.00 22.34 484 SER A N 1
ATOM 3581 C CA . SER A 1 484 ? 6.708 25.123 58.820 1.00 22.81 484 SER A CA 1
ATOM 3582 C C . SER A 1 484 ? 7.878 24.131 58.764 1.00 25.89 484 SER A C 1
ATOM 3583 O O . SER A 1 484 ? 8.649 24.133 57.809 1.00 26.60 484 SER A O 1
ATOM 3586 N N . LEU A 1 485 ? 8.004 23.296 59.791 1.00 21.70 485 LEU A N 1
ATOM 3587 C CA . LEU A 1 485 ? 9.088 22.321 59.854 1.00 21.61 485 LEU A CA 1
ATOM 3588 C C . LEU A 1 485 ? 8.579 20.895 59.686 1.00 28.00 485 LEU A C 1
ATOM 3589 O O . LEU A 1 485 ? 9.286 20.032 59.154 1.00 27.14 485 LEU A O 1
ATOM 3594 N N . LEU A 1 486 ? 7.358 20.657 60.160 1.00 25.82 486 LEU A N 1
ATOM 3595 C CA . LEU A 1 486 ? 6.696 19.363 60.004 1.00 23.99 486 LEU A CA 1
ATOM 3596 C C . LEU A 1 486 ? 5.517 19.527 59.038 1.00 25.42 486 LEU A C 1
ATOM 3597 O O . LEU A 1 486 ? 4.992 20.634 58.910 1.00 26.00 486 LEU A O 1
ATOM 3602 N N . PRO A 1 487 ? 5.086 18.434 58.371 1.00 25.38 487 PRO A N 1
ATOM 3603 C CA . PRO A 1 487 ? 4.043 18.552 57.334 1.00 25.54 487 PRO A CA 1
ATOM 3604 C C . PRO A 1 487 ? 2.762 19.234 57.831 1.00 26.56 487 PRO A C 1
ATOM 3605 O O . PRO A 1 487 ? 2.195 20.069 57.116 1.00 25.67 487 PRO A O 1
ATOM 3609 N N . TRP A 1 488 ? 2.338 18.923 59.050 1.00 23.71 488 TRP A N 1
ATOM 3610 C CA . TRP A 1 488 ? 1.076 19.472 59.557 1.00 28.03 488 TRP A CA 1
ATOM 3611 C C . TRP A 1 488 ? 1.188 20.909 60.043 1.00 25.92 488 TRP A C 1
ATOM 3612 O O . TRP A 1 488 ? 0.181 21.516 60.429 1.00 26.84 488 TRP A O 1
ATOM 3623 N N . HIS A 1 489 ? 2.395 21.475 60.030 1.00 23.59 489 HIS A N 1
ATOM 3624 C CA . HIS A 1 489 ? 2.508 22.887 60.401 1.00 24.71 489 HIS A CA 1
ATOM 3625 C C . HIS A 1 489 ? 1.760 23.768 59.396 1.00 25.53 489 HIS A C 1
ATOM 3626 O O . HIS A 1 489 ? 1.312 24.868 59.733 1.00 24.63 489 HIS A O 1
ATOM 3633 N N . ASN A 1 490 ? 1.579 23.272 58.174 1.00 22.36 490 ASN A N 1
ATOM 3634 C CA . ASN A 1 490 ? 0.881 24.065 57.165 1.00 24.19 490 ASN A CA 1
ATOM 3635 C C . ASN A 1 490 ? -0.624 24.115 57.403 1.00 28.01 490 ASN A C 1
ATOM 3636 O O . ASN A 1 490 ? -1.351 24.828 56.692 1.00 25.50 490 ASN A O 1
ATOM 3641 N N . LEU A 1 491 ? -1.088 23.401 58.432 1.00 26.70 491 LEU A N 1
ATOM 3642 C CA . LEU A 1 491 ? -2.468 23.575 58.906 1.00 22.44 491 LEU A CA 1
ATOM 3643 C C . LEU A 1 491 ? -2.695 24.966 59.499 1.00 25.63 491 LEU A C 1
ATOM 3644 O O . LEU A 1 491 ? -3.812 25.305 59.890 1.00 28.53 491 LEU A O 1
ATOM 3649 N N . TYR A 1 492 ? -1.636 25.768 59.584 1.00 24.46 492 TYR A N 1
ATOM 3650 C CA . TYR A 1 492 ? -1.789 27.181 59.926 1.00 26.20 492 TYR A CA 1
ATOM 3651 C C . TYR A 1 492 ? -2.792 27.857 58.985 1.00 26.94 492 TYR A C 1
ATOM 3652 O O . TYR A 1 492 ? -3.518 28.774 59.388 1.00 27.37 492 TYR A O 1
ATOM 3661 N N . PHE A 1 493 ? -2.849 27.380 57.740 1.00 27.50 493 PHE A N 1
ATOM 3662 C CA . PHE A 1 493 ? -3.836 27.854 56.770 1.00 27.57 493 PHE A CA 1
ATOM 3663 C C . PHE A 1 493 ? -5.263 27.706 57.299 1.00 28.21 493 PHE A C 1
ATOM 3664 O O . PHE A 1 493 ? -6.105 28.587 57.115 1.00 26.92 493 PHE A O 1
ATOM 3672 N N . TRP A 1 494 ? -5.525 26.587 57.965 1.00 25.35 494 TRP A N 1
ATOM 3673 C CA . TRP A 1 494 ? -6.846 26.284 58.505 1.00 28.79 494 TRP A CA 1
ATOM 3674 C C . TRP A 1 494 ? -7.154 27.200 59.677 1.00 27.84 494 TRP A C 1
ATOM 3675 O O . 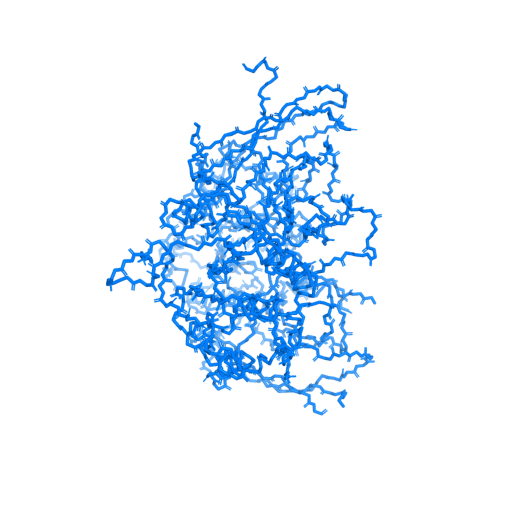TRP A 1 494 ? -8.294 27.630 59.870 1.00 29.07 494 TRP A O 1
ATOM 3686 N N . TYR A 1 495 ? -6.117 27.514 60.449 1.00 26.42 495 TYR A N 1
ATOM 3687 C CA . TYR A 1 495 ? -6.237 28.457 61.554 1.00 32.62 495 TYR A CA 1
ATOM 3688 C C . TYR A 1 495 ? -6.614 29.837 61.030 1.00 32.37 495 TYR A C 1
ATOM 3689 O O . TYR A 1 495 ? -7.487 30.516 61.591 1.00 29.16 495 TYR A O 1
ATOM 3698 N N . VAL A 1 496 ? -5.969 30.234 59.939 1.00 29.84 496 VAL A N 1
ATOM 3699 C CA . VAL A 1 496 ? -6.258 31.516 59.303 1.00 30.44 496 VAL A CA 1
ATOM 3700 C C . VAL A 1 496 ? -7.695 31.511 58.780 1.00 30.12 496 VAL A C 1
ATOM 3701 O O . VAL A 1 496 ? -8.451 32.462 58.992 1.00 29.63 496 VAL A O 1
ATOM 3705 N N . ARG A 1 497 ? -8.089 30.419 58.133 1.00 29.87 497 ARG A N 1
ATOM 3706 C CA . ARG A 1 497 ? -9.465 30.291 57.654 1.00 31.20 497 ARG A CA 1
ATOM 3707 C C . ARG A 1 497 ? -10.481 30.521 58.770 1.00 34.12 497 ARG A C 1
ATOM 3708 O O . ARG A 1 497 ? -11.529 31.132 58.562 1.00 36.29 497 ARG A O 1
ATOM 3716 N N . THR A 1 498 ? -10.170 30.011 59.952 1.00 27.43 498 THR A N 1
ATOM 3717 C CA . THR A 1 498 ? -11.049 30.164 61.102 1.00 28.93 498 THR A CA 1
ATOM 3718 C C . THR A 1 498 ? -11.068 31.618 61.574 1.00 34.73 498 THR A C 1
ATOM 3719 O O . THR A 1 498 ? -12.132 32.195 61.822 1.00 35.74 498 THR A O 1
ATOM 3723 N N . SER A 1 499 ? -9.885 32.214 61.654 1.00 31.71 499 SER A N 1
ATOM 3724 C CA . SER A 1 499 ? -9.743 33.575 62.154 1.00 34.40 499 SER A CA 1
ATOM 3725 C C . SER A 1 499 ? -10.422 34.617 61.264 1.00 38.06 499 SER A C 1
ATOM 3726 O O . SER A 1 499 ? -10.970 35.603 61.772 1.00 37.48 499 SER A O 1
ATOM 3729 N N . VAL A 1 500 ? -10.401 34.407 59.948 1.00 31.96 500 VAL A N 1
ATOM 3730 C CA . VAL A 1 500 ? -10.986 35.394 59.026 1.00 30.40 500 VAL A CA 1
ATOM 3731 C C . VAL A 1 500 ? -12.417 35.060 58.589 1.00 33.95 500 VAL A C 1
ATOM 3732 O O . VAL A 1 500 ? -12.901 35.589 57.587 1.00 35.36 500 VAL A O 1
ATOM 3736 N N . ASP A 1 501 ? -13.098 34.202 59.344 1.00 32.58 501 ASP A N 1
ATOM 3737 C CA . ASP A 1 501 ? -14.457 33.769 58.998 1.00 33.10 501 ASP A CA 1
ATOM 3738 C C . ASP A 1 501 ? -15.427 34.916 58.726 1.00 37.53 501 ASP A C 1
ATOM 3739 O O . ASP A 1 501 ? -16.264 34.836 57.822 1.00 40.45 501 ASP A O 1
ATOM 3744 N N . GLN A 1 502 ? -15.316 35.983 59.508 1.00 40.86 502 GLN A N 1
ATOM 3745 C CA . GLN A 1 502 ? -16.258 37.090 59.401 1.00 43.43 502 GLN A CA 1
ATOM 3746 C C . GLN A 1 502 ? -16.097 37.864 58.093 1.00 42.61 502 GLN A C 1
ATOM 3747 O O . GLN A 1 502 ? -16.978 38.638 57.719 1.00 44.55 502 GLN A O 1
ATOM 3753 N N . HIS A 1 503 ? -14.982 37.642 57.400 1.00 40.79 503 HIS A N 1
ATOM 3754 C CA . HIS A 1 503 ? -14.697 38.340 56.149 1.00 33.78 503 HIS A CA 1
ATOM 3755 C C . HIS A 1 503 ? -15.082 37.506 54.933 1.00 43.33 503 HIS A C 1
ATOM 3756 O O . HIS A 1 503 ? -14.919 37.942 53.790 1.00 36.79 503 HIS A O 1
ATOM 3763 N N . LEU A 1 504 ? -15.607 36.310 55.188 1.00 37.03 504 LEU A N 1
ATOM 3764 C CA . LEU A 1 504 ? -16.022 35.415 54.119 1.00 38.69 504 LEU A CA 1
ATOM 3765 C C . LEU A 1 504 ? -17.459 35.674 53.694 1.00 42.35 504 LEU A C 1
ATOM 3766 O O . LEU A 1 504 ? -18.339 35.907 54.528 1.00 41.31 504 LEU A O 1
ATOM 3771 N N . ALA A 1 505 ? -17.689 35.628 52.388 1.00 35.41 505 ALA A N 1
ATOM 3772 C CA . ALA A 1 505 ? -19.036 35.764 51.847 1.00 36.92 505 ALA A CA 1
ATOM 3773 C C . ALA A 1 505 ? -19.825 34.502 52.150 1.00 42.35 505 ALA A C 1
ATOM 3774 O O . ALA A 1 505 ? -19.241 33.445 52.376 1.00 40.88 505 ALA A O 1
ATOM 3776 N N . PRO A 1 506 ? -21.158 34.604 52.171 1.00 39.84 506 PRO A N 1
ATOM 3777 C CA . PRO A 1 506 ? -21.946 33.375 52.292 1.00 41.90 506 PRO A CA 1
ATOM 3778 C C . PRO A 1 506 ? -21.628 32.418 51.149 1.00 41.19 506 PRO A C 1
ATOM 3779 O O . PRO A 1 506 ? -21.552 32.846 49.994 1.00 47.06 506 PRO A O 1
ATOM 3783 N N . GLY A 1 507 ? -21.440 31.143 51.465 1.00 45.58 507 GLY A N 1
ATOM 3784 C CA . GLY A 1 507 ? -21.134 30.157 50.447 1.00 45.95 507 GLY A CA 1
ATOM 3785 C C . GLY A 1 507 ? -19.705 30.218 49.943 1.00 44.95 507 GLY A C 1
ATOM 3786 O O . GLY A 1 507 ? -19.372 29.560 48.952 1.00 39.74 507 GLY A O 1
ATOM 3787 N N . ALA A 1 508 ? -18.863 31.004 50.619 1.00 40.38 508 ALA A N 1
ATOM 3788 C CA . ALA A 1 508 ? -17.439 31.079 50.287 1.00 35.58 508 ALA A CA 1
ATOM 3789 C C . ALA A 1 508 ? -16.826 29.692 50.179 1.00 37.53 508 ALA A C 1
ATOM 3790 O O . ALA A 1 508 ? -17.159 28.798 50.957 1.00 37.98 508 ALA A O 1
ATOM 3792 N N . VAL A 1 509 ? -15.933 29.516 49.211 1.00 34.91 509 VAL A N 1
ATOM 3793 C CA . VAL A 1 509 ? -15.259 28.237 49.022 1.00 34.05 509 VAL A CA 1
ATOM 3794 C C . VAL A 1 509 ? -13.793 28.340 49.448 1.00 39.66 509 VAL A C 1
ATOM 3795 O O . VAL A 1 509 ? -13.138 29.354 49.207 1.00 33.71 509 VAL A O 1
ATOM 3799 N N . VAL A 1 510 ? -13.300 27.301 50.119 1.00 32.01 510 VAL A N 1
ATOM 3800 C CA . VAL A 1 510 ? -11.893 27.216 50.506 1.00 31.80 510 VAL A CA 1
ATOM 3801 C C . VAL A 1 510 ? -11.182 26.197 49.622 1.00 32.88 510 VAL A C 1
ATOM 3802 O O . VAL A 1 510 ? -11.728 25.126 49.329 1.00 33.50 510 VAL A O 1
ATOM 3806 N N . MET A 1 511 ? -9.984 26.561 49.179 1.00 31.79 511 MET A N 1
ATOM 3807 C CA . MET A 1 511 ? -9.146 25.726 48.321 1.00 31.63 511 MET A CA 1
ATOM 3808 C C . MET A 1 511 ? -7.750 25.709 48.928 1.00 29.01 511 MET A C 1
ATOM 3809 O O . MET A 1 511 ? -7.072 26.734 48.935 1.00 28.40 511 MET A O 1
ATOM 3814 N N . PRO A 1 512 ? -7.299 24.557 49.456 1.00 26.75 512 PRO A N 1
ATOM 3815 C CA . PRO A 1 512 ? -7.923 23.226 49.487 1.00 26.31 512 PRO A CA 1
ATOM 3816 C C . PRO A 1 512 ? -9.216 23.186 50.306 1.00 31.08 512 PRO A C 1
ATOM 3817 O O . PRO A 1 512 ? -9.346 23.914 51.289 1.00 30.64 512 PRO A O 1
ATOM 3821 N N . GLN A 1 513 ? -10.154 22.338 49.903 1.00 31.11 513 GLN A N 1
ATOM 3822 C CA . GLN A 1 513 ? -11.392 22.188 50.649 1.00 29.24 513 GLN A CA 1
ATOM 3823 C C . GLN A 1 513 ? -11.200 21.303 51.883 1.00 37.93 513 GLN A C 1
ATOM 3824 O O . GLN A 1 513 ? -12.016 21.334 52.800 1.00 34.95 513 GLN A O 1
ATOM 3830 N N . ALA A 1 514 ? -10.120 20.521 51.904 1.00 32.88 514 ALA A N 1
ATOM 3831 C CA . ALA A 1 514 ? -9.831 19.648 53.044 1.00 29.99 514 ALA A CA 1
ATOM 3832 C C . ALA A 1 514 ? -8.391 19.154 53.006 1.00 31.35 514 ALA A C 1
ATOM 3833 O O . ALA A 1 514 ? -7.704 19.293 51.989 1.00 29.76 514 ALA A O 1
ATOM 3835 N N . ALA A 1 515 ? -7.934 18.597 54.126 1.00 30.68 515 ALA A N 1
ATOM 3836 C CA . ALA A 1 515 ? -6.585 18.026 54.217 1.00 30.57 515 ALA A CA 1
ATOM 3837 C C . ALA A 1 515 ? -6.638 16.734 55.007 1.00 34.59 515 ALA A C 1
ATOM 3838 O O . ALA A 1 515 ? -7.613 16.465 55.712 1.00 34.20 515 ALA A O 1
ATOM 3840 N N . SER A 1 516 ? -5.584 15.933 54.913 1.00 29.40 516 SER A N 1
ATOM 3841 C CA . SER A 1 516 ? -5.575 14.688 55.661 1.00 28.46 516 SER A CA 1
ATOM 3842 C C . SER A 1 516 ? -4.156 14.290 56.012 1.00 30.77 516 SER A C 1
ATOM 3843 O O . SER A 1 516 ? -3.214 14.594 55.276 1.00 29.95 516 SER A O 1
ATOM 3846 N N . LEU A 1 517 ? -4.017 13.642 57.164 1.00 27.35 517 LEU A N 1
ATOM 3847 C CA . LEU A 1 517 ? -2.733 13.131 57.614 1.00 28.50 517 LEU A CA 1
ATOM 3848 C C . LEU A 1 517 ? -2.688 11.645 57.318 1.00 30.00 517 LEU A C 1
ATOM 3849 O O . LEU A 1 517 ? -3.632 10.921 57.644 1.00 32.31 517 LEU A O 1
ATOM 3854 N N . HIS A 1 518 ? -1.596 11.205 56.701 1.00 29.68 518 HIS A N 1
ATOM 3855 C CA . HIS A 1 518 ? -1.453 9.817 56.270 1.00 32.01 518 HIS A CA 1
ATOM 3856 C C . HIS A 1 518 ? -0.179 9.217 56.842 1.00 33.72 518 HIS A C 1
ATOM 3857 O O . HIS A 1 518 ? 0.774 9.940 57.129 1.00 27.96 518 HIS A O 1
ATOM 3864 N N . ALA A 1 519 ? -0.157 7.896 56.991 1.00 29.20 519 ALA A N 1
ATOM 3865 C CA . ALA A 1 519 ? 1.039 7.205 57.478 1.00 30.21 519 ALA A CA 1
ATOM 3866 C C . ALA A 1 519 ? 1.270 5.874 56.764 1.00 31.43 519 ALA A C 1
ATOM 3867 O O . ALA A 1 519 ? 0.332 5.257 56.258 1.00 32.09 519 ALA A O 1
ATOM 3869 N N . VAL A 1 520 ? 2.524 5.432 56.734 1.00 28.16 520 VAL A N 1
ATOM 3870 C CA . VAL A 1 520 ? 2.850 4.089 56.260 1.00 27.36 520 VAL A CA 1
ATOM 3871 C C . VAL A 1 520 ? 4.039 3.569 57.072 1.00 31.02 520 VAL A C 1
ATOM 3872 O O . VAL A 1 520 ? 4.893 4.349 57.500 1.00 29.18 520 VAL A O 1
ATOM 3876 N N . ILE A 1 521 ? 4.074 2.263 57.327 1.00 28.97 521 ILE A N 1
ATOM 3877 C CA . ILE A 1 521 ? 5.207 1.664 58.031 1.00 27.81 521 ILE A CA 1
ATOM 3878 C C . ILE A 1 521 ? 6.282 1.328 57.001 1.00 33.25 521 ILE A C 1
ATOM 3879 O O . ILE A 1 521 ? 5.964 0.816 55.931 1.00 31.94 521 ILE A O 1
ATOM 3884 N N . VAL A 1 522 ? 7.549 1.646 57.286 1.00 26.96 522 VAL A N 1
ATOM 3885 C CA . VAL A 1 522 ? 8.602 1.370 56.314 1.00 28.09 522 VAL A CA 1
ATOM 3886 C C . VAL A 1 522 ? 9.815 0.685 56.928 1.00 31.94 522 VAL A C 1
ATOM 3887 O O . VAL A 1 522 ? 10.056 0.749 58.138 1.00 27.32 522 VAL A O 1
ATOM 3891 N N . GLU A 1 523 ? 10.561 0.025 56.053 1.00 27.37 523 GLU A N 1
ATOM 3892 C CA . GLU A 1 523 ? 11.915 -0.422 56.328 1.00 28.10 523 GLU A CA 1
ATOM 3893 C C . GLU A 1 523 ? 12.883 0.509 55.599 1.00 30.91 523 GLU A C 1
ATOM 3894 O O . GLU A 1 523 ? 12.817 0.630 54.371 1.00 29.66 523 GLU A O 1
ATOM 3900 N N . PHE A 1 524 ? 13.770 1.178 56.340 1.00 29.22 524 PHE A N 1
ATOM 3901 C CA . PHE A 1 524 ? 14.785 2.025 55.714 1.00 26.65 524 PHE A CA 1
ATOM 3902 C C . PHE A 1 524 ? 15.993 1.223 55.258 1.00 26.49 524 PHE A C 1
ATOM 3903 O O . PHE A 1 524 ? 16.424 0.281 55.926 1.00 29.58 524 PHE A O 1
ATOM 3911 N N . ARG A 1 525 ? 16.562 1.620 54.125 1.00 26.89 525 ARG A N 1
ATOM 3912 C CA . ARG A 1 525 ? 17.804 1.011 53.661 1.00 30.21 525 ARG A CA 1
ATOM 3913 C C . ARG A 1 525 ? 18.945 1.310 54.645 1.00 31.78 525 ARG A C 1
ATOM 3914 O O . ARG A 1 525 ? 19.688 0.402 55.052 1.00 32.31 525 ARG A O 1
ATOM 3922 N N . ASP A 1 526 ? 19.078 2.585 55.016 1.00 29.98 526 ASP A N 1
ATOM 3923 C CA . ASP A 1 526 ? 20.204 3.047 55.829 1.00 29.73 526 ASP A CA 1
ATOM 3924 C C . ASP A 1 526 ? 19.825 4.014 56.955 1.00 32.19 526 ASP A C 1
ATOM 3925 O O . ASP A 1 526 ? 20.509 4.079 57.979 1.00 28.19 526 ASP A O 1
ATOM 3930 N N . LEU A 1 527 ? 18.772 4.798 56.754 1.00 25.56 527 LEU A N 1
ATOM 3931 C CA . LEU A 1 527 ? 18.493 5.925 57.648 1.00 26.84 527 LEU A CA 1
ATOM 3932 C C . LEU A 1 527 ? 18.302 5.499 59.112 1.00 27.66 527 LEU A C 1
ATOM 3933 O O . LEU A 1 527 ? 18.570 6.274 60.035 1.00 27.20 527 LEU A O 1
ATOM 3938 N N . TRP A 1 528 ? 17.879 4.250 59.316 1.00 28.94 528 TRP A N 1
ATOM 3939 C CA . TRP A 1 528 ? 17.707 3.706 60.659 1.00 30.37 528 TRP A CA 1
ATOM 3940 C C . TRP A 1 528 ? 18.969 3.844 61.525 1.00 34.64 528 TRP A C 1
ATOM 3941 O O . TRP A 1 528 ? 18.884 3.919 62.746 1.00 33.40 528 TRP A O 1
ATOM 3952 N N . ARG A 1 529 ? 20.138 3.890 60.893 1.00 32.27 529 ARG A N 1
ATOM 3953 C CA . ARG A 1 529 ? 21.394 4.012 61.631 1.00 33.19 529 ARG A CA 1
ATOM 3954 C C . ARG A 1 529 ? 21.523 5.286 62.469 1.00 37.08 529 ARG A C 1
ATOM 3955 O O . ARG A 1 529 ? 22.273 5.312 63.449 1.00 43.33 529 ARG A O 1
ATOM 3963 N N . ILE A 1 530 ? 20.831 6.350 62.087 1.00 29.90 530 ILE A N 1
ATOM 3964 C CA . ILE A 1 530 ? 21.076 7.620 62.757 1.00 29.40 530 ILE A CA 1
ATOM 3965 C C . ILE A 1 530 ? 20.413 7.664 64.141 1.00 36.65 530 ILE A C 1
ATOM 3966 O O . ILE A 1 530 ? 20.747 8.521 64.952 1.00 33.88 530 ILE A O 1
ATOM 3971 N N . ARG A 1 531 ? 19.497 6.738 64.419 1.00 33.65 531 ARG A N 1
ATOM 3972 C CA . ARG A 1 531 ? 18.842 6.708 65.729 1.00 33.49 531 ARG A CA 1
ATOM 3973 C C . ARG A 1 531 ? 18.899 5.351 66.415 1.00 41.37 531 ARG A C 1
ATOM 3974 O O . ARG A 1 531 ? 18.178 5.119 67.385 1.00 54.86 531 ARG A O 1
ATOM 3982 N N . SER A 1 532 ? 19.732 4.446 65.919 1.00 37.67 532 SER A N 1
ATOM 3983 C CA . SER A 1 532 ? 19.821 3.121 66.529 1.00 37.29 532 SER A CA 1
ATOM 3984 C C . SER A 1 532 ? 21.013 3.010 67.471 1.00 37.86 532 SER A C 1
ATOM 3985 O O . SER A 1 532 ? 22.086 3.532 67.181 1.00 38.45 532 SER A O 1
ATOM 3988 N N . PRO A 1 533 ? 20.828 2.318 68.604 1.00 38.03 533 PRO A N 1
ATOM 3989 C CA . PRO A 1 533 ? 21.951 2.111 69.525 1.00 39.39 533 PRO A CA 1
ATOM 3990 C C . PRO A 1 533 ? 23.061 1.282 68.879 1.00 36.42 533 PRO A C 1
ATOM 3991 O O . PRO A 1 533 ? 22.795 0.506 67.959 1.00 39.11 533 PRO A O 1
ATOM 3995 N N . CYS A 1 534 ? 24.292 1.454 69.348 1.00 39.38 534 CYS A N 1
ATOM 3996 C CA . CYS A 1 534 ? 25.417 0.710 68.794 1.00 37.76 534 CYS A CA 1
ATOM 3997 C C . CYS A 1 534 ? 25.872 -0.404 69.736 1.00 44.28 534 CYS A C 1
ATOM 3998 O O . CYS A 1 534 ? 26.189 -1.514 69.291 1.00 42.52 534 CYS A O 1
ATOM 4001 N N . GLY A 1 535 ? 25.911 -0.108 71.035 1.00 34.73 535 GLY A N 1
ATOM 4002 C CA . GLY A 1 535 ? 26.321 -1.096 72.024 1.00 31.35 535 GLY A CA 1
ATOM 4003 C C . GLY A 1 535 ? 27.830 -1.299 72.056 1.00 35.99 535 GLY A C 1
ATOM 4004 O O . GLY A 1 535 ? 28.491 -0.970 73.043 1.00 35.75 535 GLY A O 1
ATOM 4005 N N . ASP A 1 536 ? 28.364 -1.855 70.973 1.00 31.73 536 ASP A N 1
ATOM 4006 C CA . ASP A 1 536 ? 29.799 -2.074 70.826 1.00 34.24 536 ASP A CA 1
ATOM 4007 C C . ASP A 1 536 ? 30.308 -1.468 69.528 1.00 37.96 536 ASP A C 1
ATOM 4008 O O . ASP A 1 536 ? 29.737 -1.689 68.459 1.00 37.31 536 ASP A O 1
ATOM 4013 N N . CYS A 1 537 ? 31.386 -0.698 69.626 1.00 30.60 537 CYS A N 1
ATOM 4014 C CA . CYS A 1 537 ? 31.995 -0.094 68.463 1.00 26.45 537 CYS A CA 1
ATOM 4015 C C . CYS A 1 537 ? 33.476 -0.485 68.414 1.00 29.54 537 CYS A C 1
ATOM 4016 O O . CYS A 1 537 ? 34.264 0.000 69.214 1.00 25.35 537 CYS A O 1
ATOM 4019 N N . GLU A 1 538 ? 33.826 -1.376 67.490 1.00 32.79 538 GLU A N 1
ATOM 4020 C CA . GLU A 1 538 ? 35.205 -1.838 67.319 1.00 33.42 538 GLU A CA 1
ATOM 4021 C C . GLU A 1 538 ? 35.800 -2.456 68.583 1.00 31.94 538 GLU A C 1
ATOM 4022 O O . GLU A 1 538 ? 37.012 -2.392 68.794 1.00 30.11 538 GLU A O 1
ATOM 4028 N N . GLY A 1 539 ? 34.962 -3.050 69.429 1.00 28.19 539 GLY A N 1
ATOM 4029 C CA . GLY A 1 539 ? 35.452 -3.651 70.658 1.00 27.44 539 GLY A CA 1
ATOM 4030 C C . GLY A 1 539 ? 35.244 -2.794 71.895 1.00 28.29 539 GLY A C 1
ATOM 4031 O O . GLY A 1 539 ? 35.407 -3.275 73.011 1.00 28.13 539 GLY A O 1
ATOM 4032 N N . PHE A 1 540 ? 34.867 -1.529 71.699 1.00 28.72 540 PHE A N 1
ATOM 4033 C CA . PHE A 1 540 ? 34.655 -0.627 72.828 1.00 24.88 540 PHE A CA 1
ATOM 4034 C C . PHE A 1 540 ? 33.182 -0.544 73.233 1.00 28.21 540 PHE A C 1
ATOM 4035 O O . PHE A 1 540 ? 32.288 -0.485 72.386 1.00 30.22 540 PHE A O 1
ATOM 4043 N N . ASP A 1 541 ? 32.963 -0.540 74.540 1.00 26.21 541 ASP A N 1
ATOM 4044 C CA . ASP A 1 541 ? 31.638 -0.442 75.133 1.00 27.52 541 ASP A CA 1
ATOM 4045 C C . ASP A 1 541 ? 31.124 0.995 74.997 1.00 27.39 541 ASP A C 1
ATOM 4046 O O . ASP A 1 541 ? 31.683 1.925 75.585 1.00 30.38 541 ASP A O 1
ATOM 4051 N N . VAL A 1 542 ? 30.062 1.176 74.217 1.00 29.51 542 VAL A N 1
ATOM 4052 C CA . VAL A 1 542 ? 29.474 2.499 74.049 1.00 29.06 542 VAL A CA 1
ATOM 4053 C C . VAL A 1 542 ? 27.999 2.516 74.471 1.00 30.97 542 VAL A C 1
ATOM 4054 O O . VAL A 1 542 ? 27.243 3.386 74.045 1.00 31.83 542 VAL A O 1
ATOM 4058 N N . HIS A 1 543 ? 27.600 1.578 75.327 1.00 31.77 543 HIS A N 1
ATOM 4059 C CA . HIS A 1 543 ? 26.233 1.569 75.856 1.00 33.72 543 HIS A CA 1
ATOM 4060 C C . HIS A 1 543 ? 25.873 2.878 76.561 1.00 39.69 543 HIS A C 1
ATOM 4061 O O . HIS A 1 543 ? 24.715 3.286 76.567 1.00 36.34 543 HIS A O 1
ATOM 4068 N N . ILE A 1 544 ? 26.864 3.536 77.158 1.00 34.18 544 ILE A N 1
ATOM 4069 C CA . ILE A 1 544 ? 26.611 4.787 77.870 1.00 35.32 544 ILE A CA 1
ATOM 4070 C C . ILE A 1 544 ? 26.138 5.866 76.896 1.00 35.56 544 ILE A C 1
ATOM 4071 O O . ILE A 1 544 ? 25.303 6.705 77.238 1.00 39.54 544 ILE A O 1
ATOM 4076 N N . MET A 1 545 ? 26.660 5.828 75.672 1.00 36.77 545 MET A N 1
ATOM 4077 C CA . MET A 1 545 ? 26.215 6.761 74.645 1.00 38.71 545 MET A CA 1
ATOM 4078 C C . MET A 1 545 ? 24.781 6.444 74.223 1.00 44.96 545 MET A C 1
ATOM 4079 O O . MET A 1 545 ? 23.968 7.350 74.058 1.00 47.50 545 MET A O 1
ATOM 4084 N N . ASP A 1 546 ? 24.480 5.158 74.053 1.00 39.18 546 ASP A N 1
ATOM 4085 C CA . ASP A 1 546 ? 23.120 4.714 73.751 1.00 45.83 546 ASP A CA 1
ATOM 4086 C C . ASP A 1 546 ? 22.131 5.204 74.818 1.00 50.97 546 ASP A C 1
ATOM 4087 O O . ASP A 1 546 ? 21.102 5.798 74.492 1.00 53.49 546 ASP A O 1
ATOM 4092 N N . ASP A 1 547 ? 22.456 4.954 76.087 1.00 48.14 547 ASP A N 1
ATOM 4093 C CA . ASP A 1 547 ? 21.628 5.379 77.221 1.00 47.40 547 ASP A CA 1
ATOM 4094 C C . ASP A 1 547 ? 21.375 6.884 77.237 1.00 46.97 547 ASP A C 1
ATOM 4095 O O . ASP A 1 547 ? 20.283 7.342 77.580 1.00 50.49 547 ASP A O 1
ATOM 4100 N N . MET A 1 548 ? 22.402 7.648 76.884 1.00 44.55 548 MET A N 1
ATOM 4101 C CA . MET A 1 548 ? 22.326 9.100 76.889 1.00 52.00 548 MET A CA 1
ATOM 4102 C C . MET A 1 548 ? 21.352 9.604 75.826 1.00 51.08 548 MET A C 1
ATOM 4103 O O . MET A 1 548 ? 20.507 10.465 76.094 1.00 44.52 548 MET A O 1
ATOM 4108 N N . ILE A 1 549 ? 21.477 9.060 74.619 1.00 42.74 549 ILE A N 1
ATOM 4109 C CA . ILE A 1 549 ? 20.560 9.377 73.529 1.00 46.43 549 ILE A CA 1
ATOM 4110 C C . ILE A 1 549 ? 19.129 8.971 73.885 1.00 56.55 549 ILE A C 1
ATOM 4111 O O . ILE A 1 549 ? 18.193 9.750 73.684 1.00 58.37 549 ILE A O 1
ATOM 4116 N N . LYS A 1 550 ? 18.973 7.759 74.424 1.00 50.68 550 LYS A N 1
ATOM 4117 C CA . LYS A 1 550 ? 17.664 7.244 74.837 1.00 61.26 550 LYS A CA 1
ATOM 4118 C C . LYS A 1 550 ? 16.984 8.174 75.835 1.00 67.74 550 LYS A C 1
ATOM 4119 O O . LYS A 1 550 ? 15.787 8.438 75.735 1.00 74.29 550 LYS A O 1
ATOM 4125 N N . HIS A 1 551 ? 17.757 8.660 76.801 1.00 67.62 551 HIS A N 1
ATOM 4126 C CA . HIS A 1 551 ? 17.231 9.515 77.862 1.00 72.92 551 HIS A CA 1
ATOM 4127 C C . HIS A 1 551 ? 16.704 10.835 77.309 1.00 71.79 551 HIS A C 1
ATOM 4128 O O . HIS A 1 551 ? 15.735 11.389 77.828 1.00 71.34 551 HIS A O 1
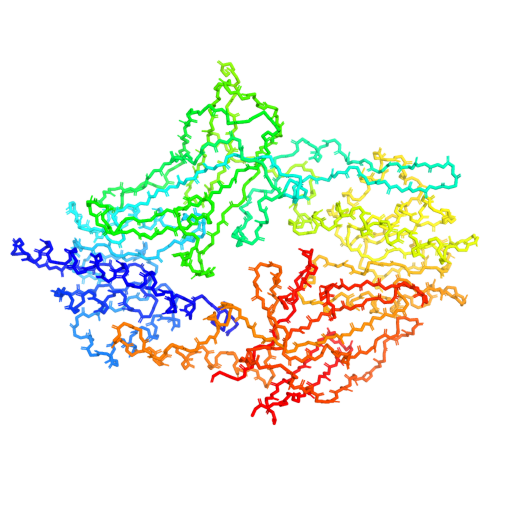ATOM 4135 N N . SER A 1 552 ? 17.330 11.322 76.242 1.00 69.14 552 SER A N 1
ATOM 4136 C CA . SER A 1 552 ? 16.971 12.619 75.674 1.00 71.46 552 SER A CA 1
ATOM 4137 C C . SER A 1 552 ? 15.732 12.572 74.781 1.00 73.56 552 SER A C 1
ATOM 4138 O O . SER A 1 552 ? 14.933 13.507 74.783 1.00 75.93 552 SER A O 1
ATOM 4141 N N . LEU A 1 553 ? 15.569 11.496 74.016 1.00 71.10 553 LEU A N 1
ATOM 4142 C CA . LEU A 1 553 ? 14.414 11.390 73.126 1.00 75.36 553 LEU A CA 1
ATOM 4143 C C . LEU A 1 553 ? 13.189 10.844 73.857 1.00 75.15 553 LEU A C 1
ATOM 4144 O O . LEU A 1 553 ? 12.085 10.847 73.313 1.00 80.94 553 LEU A O 1
ATOM 4149 N N . ASP A 1 554 ? 13.386 10.381 75.087 1.00 73.10 554 ASP A N 1
ATOM 4150 C CA . ASP A 1 554 ? 12.275 9.912 75.915 1.00 81.84 554 ASP A CA 1
ATOM 4151 C C . ASP A 1 554 ? 12.021 10.870 77.076 1.00 78.18 554 ASP A C 1
ATOM 4152 O O . ASP A 1 554 ? 11.387 10.512 78.070 1.00 86.15 554 ASP A O 1
ATOM 4157 N N . PHE A 1 555 ? 12.524 12.092 76.936 1.00 71.69 555 PHE A N 1
ATOM 4158 C CA . PHE A 1 555 ? 12.360 13.125 77.950 1.00 77.28 555 PHE A CA 1
ATOM 4159 C C . PHE A 1 555 ? 10.895 13.548 78.067 1.00 79.06 555 PHE A C 1
ATOM 4160 O O . PHE A 1 555 ? 10.372 13.698 79.170 1.00 78.31 555 PHE A O 1
ATOM 4168 N N . ARG A 1 556 ? 10.242 13.735 76.923 1.00 81.26 556 ARG A N 1
ATOM 4169 C CA . ARG A 1 556 ? 8.820 14.063 76.887 1.00 89.22 556 ARG A CA 1
ATOM 4170 C C . ARG A 1 556 ? 7.989 12.798 77.066 1.00 86.59 556 ARG A C 1
ATOM 4171 O O . ARG A 1 556 ? 8.502 11.692 76.918 1.00 83.00 556 ARG A O 1
ATOM 4179 N N . GLU A 1 557 ? 6.708 12.954 77.379 1.00 92.68 557 GLU A N 1
ATOM 4180 C CA . GLU A 1 557 ? 5.822 11.799 77.482 1.00 95.77 557 GLU A CA 1
ATOM 4181 C C . GLU A 1 557 ? 5.577 11.217 76.092 1.00 90.54 557 GLU A C 1
ATOM 4182 O O . GLU A 1 557 ? 5.397 10.008 75.933 1.00 96.66 557 GLU A O 1
ATOM 4188 N N . SER A 1 558 ? 5.591 12.086 75.086 1.00 75.06 558 SER A N 1
ATOM 4189 C CA . SER A 1 558 ? 5.381 11.674 73.704 1.00 65.62 558 SER A CA 1
ATOM 4190 C C . SER A 1 558 ? 6.609 11.974 72.845 1.00 64.43 558 SER A C 1
ATOM 4191 O O . SER A 1 558 ? 7.132 13.086 72.869 1.00 65.32 558 SER A O 1
ATOM 4194 N N . ARG A 1 559 ? 7.072 10.982 72.094 1.00 57.81 559 ARG A N 1
ATOM 4195 C CA . ARG A 1 559 ? 8.208 11.183 71.197 1.00 55.75 559 ARG A CA 1
ATOM 4196 C C . ARG A 1 559 ? 7.757 11.925 69.941 1.00 55.77 559 ARG A C 1
ATOM 4197 O O . ARG A 1 559 ? 6.696 11.642 69.390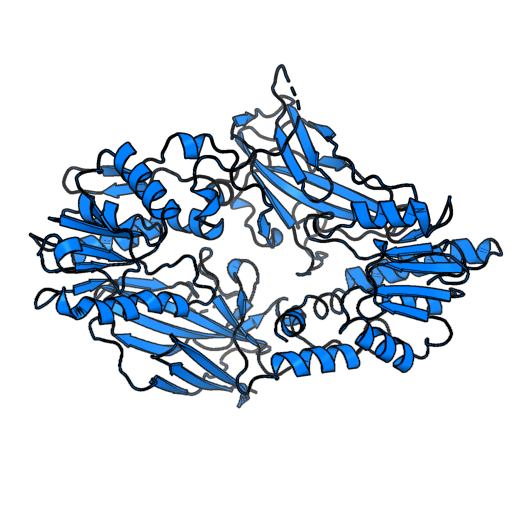 1.00 56.55 559 ARG A O 1
ATOM 4205 N N . GLU A 1 560 ? 8.565 12.878 69.493 1.00 57.24 560 GLU A N 1
ATOM 4206 C CA . GLU A 1 560 ? 8.216 13.674 68.324 1.00 58.09 560 GLU A CA 1
ATOM 4207 C C . GLU A 1 560 ? 8.730 13.016 67.046 1.00 53.35 560 GLU A C 1
ATOM 4208 O O . GLU A 1 560 ? 9.760 12.343 67.057 1.00 51.77 560 GLU A O 1
ATOM 4214 N N . ALA A 1 561 ? 7.992 13.190 65.953 1.00 33.83 561 ALA A N 1
ATOM 4215 C CA . ALA A 1 561 ? 8.463 12.745 64.646 1.00 33.79 561 ALA A CA 1
ATOM 4216 C C . ALA A 1 561 ? 9.524 13.718 64.159 1.00 31.75 561 ALA A C 1
ATOM 421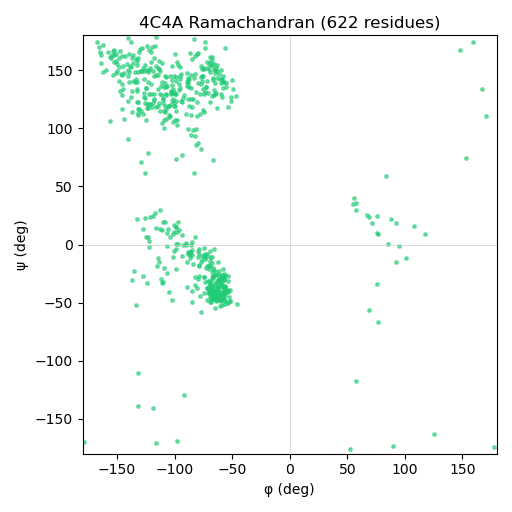7 O O . ALA A 1 561 ? 9.496 14.892 64.535 1.00 33.42 561 ALA A O 1
ATOM 4219 N N . GLU A 1 562 ? 10.453 13.229 63.335 1.00 29.18 562 GLU A N 1
ATOM 4220 C CA . GLU A 1 562 ? 11.530 14.055 62.770 1.00 29.12 562 GLU A CA 1
ATOM 4221 C C . GLU A 1 562 ? 11.306 14.322 61.287 1.00 27.15 562 GLU A C 1
ATOM 4222 O O . GLU A 1 562 ? 11.017 13.396 60.538 1.00 26.09 562 GLU A O 1
ATOM 4228 N N . PRO A 1 563 ? 11.493 15.573 60.837 1.00 23.81 563 PRO A N 1
ATOM 4229 C CA . PRO A 1 563 ? 11.383 15.841 59.396 1.00 23.09 563 PRO A CA 1
ATOM 4230 C C . PRO A 1 563 ? 12.618 15.410 58.604 1.00 21.56 563 PRO A C 1
ATOM 4231 O O . PRO A 1 563 ? 13.745 15.757 59.000 1.00 26.02 563 PRO A O 1
ATOM 4235 N N . HIS A 1 564 ? 12.412 14.658 57.525 1.00 22.25 564 HIS A N 1
ATOM 4236 C CA . HIS A 1 564 ? 13.492 14.261 56.608 1.00 21.83 564 HIS A CA 1
ATOM 4237 C C . HIS A 1 564 ? 13.024 14.310 55.150 1.00 21.33 564 HIS A C 1
ATOM 4238 O O . HIS A 1 564 ? 11.866 13.971 54.852 1.00 23.45 564 HIS A O 1
ATOM 4245 N N . PRO A 1 565 ? 13.924 14.681 54.218 1.00 20.13 565 PRO A N 1
ATOM 4246 C CA . PRO A 1 565 ? 13.576 14.641 52.795 1.00 23.22 565 PRO A CA 1
ATOM 4247 C C . PRO A 1 565 ? 13.754 13.224 52.276 1.00 27.98 565 PRO A C 1
ATOM 4248 O O . PRO A 1 565 ? 14.854 12.847 51.878 1.00 24.98 565 PRO A O 1
ATOM 4252 N N . LEU A 1 566 ? 12.692 12.421 52.281 1.00 21.34 566 LEU A N 1
ATOM 4253 C CA . LEU A 1 566 ? 12.909 10.992 52.048 1.00 19.81 566 LEU A CA 1
ATOM 4254 C C . LEU A 1 566 ? 13.244 10.620 50.606 1.00 23.08 566 LEU A C 1
ATOM 4255 O O . LEU A 1 566 ? 13.638 9.487 50.348 1.00 23.94 566 LEU A O 1
ATOM 4260 N N . TRP A 1 567 ? 13.133 11.554 49.667 1.00 21.51 567 TRP A N 1
ATOM 4261 C CA . TRP A 1 567 ? 13.675 11.284 48.343 1.00 22.56 567 TRP A CA 1
ATOM 4262 C C . TRP A 1 567 ? 15.180 10.971 48.433 1.00 22.91 567 TRP A C 1
ATOM 4263 O O . TRP A 1 567 ? 15.719 10.295 47.551 1.00 23.61 567 TRP A O 1
ATOM 4274 N N . GLU A 1 568 ? 15.823 11.405 49.515 1.00 22.78 568 GLU A N 1
ATOM 4275 C CA . GLU A 1 568 ? 17.267 11.174 49.706 1.00 23.93 568 GLU A CA 1
ATOM 4276 C C . GLU A 1 568 ? 17.587 9.906 50.489 1.00 25.79 568 GLU A C 1
ATOM 4277 O O . GLU A 1 568 ? 18.769 9.593 50.698 1.00 24.12 568 GLU A O 1
ATOM 4283 N N . TYR A 1 569 ? 16.553 9.177 50.912 1.00 21.92 569 TYR A N 1
ATOM 4284 C CA . TYR A 1 569 ? 16.721 8.034 51.811 1.00 21.20 569 TYR A CA 1
ATOM 4285 C C . TYR A 1 569 ? 15.810 6.863 51.455 1.00 22.98 569 TYR A C 1
ATOM 4286 O O . TYR A 1 569 ? 14.688 6.774 51.950 1.00 27.52 569 TYR A O 1
ATOM 4295 N N . PRO A 1 570 ? 16.299 5.959 50.608 1.00 26.08 570 PRO A N 1
ATOM 4296 C CA . PRO A 1 570 ? 15.516 4.798 50.166 1.00 25.75 570 PRO A CA 1
ATOM 4297 C C . PRO A 1 570 ? 14.849 4.018 51.301 1.00 29.40 570 PRO A C 1
ATOM 4298 O O . PRO A 1 570 ? 15.459 3.729 52.336 1.00 26.67 570 PRO A O 1
ATOM 4302 N N . CYS A 1 571 ? 13.576 3.693 51.098 1.00 27.85 571 CYS A N 1
ATOM 4303 C CA . CYS A 1 571 ? 12.857 2.819 52.016 1.00 30.61 571 CYS A CA 1
ATOM 4304 C C . CYS A 1 571 ? 11.763 2.096 51.247 1.00 32.20 571 CYS A C 1
ATOM 4305 O O . CYS A 1 571 ? 11.435 2.478 50.126 1.00 30.73 571 CYS A O 1
ATOM 4308 N N . ARG A 1 572 ? 11.231 1.025 51.822 1.00 30.34 572 ARG A N 1
ATOM 4309 C CA . ARG A 1 572 ? 10.106 0.337 51.199 1.00 31.24 572 ARG A CA 1
ATOM 4310 C C . ARG A 1 572 ? 8.996 0.152 52.217 1.00 35.25 572 ARG A C 1
ATOM 4311 O O . ARG A 1 572 ? 9.257 0.028 53.409 1.00 32.97 572 ARG A O 1
ATOM 4319 N N . SER A 1 573 ? 7.753 0.141 51.741 1.00 38.05 573 SER A N 1
ATOM 4320 C CA . SER A 1 573 ? 6.600 0.045 52.624 1.00 35.10 573 SER A CA 1
ATOM 4321 C C . SER A 1 573 ? 6.391 -1.376 53.138 1.00 37.97 573 SER A C 1
ATOM 4322 O O . SER A 1 573 ? 6.630 -2.353 52.417 1.00 39.96 573 SER A O 1
ATOM 4325 N N . LEU A 1 574 ? 5.954 -1.490 54.390 1.00 33.83 574 LEU A N 1
ATOM 4326 C CA . LEU A 1 574 ? 5.668 -2.802 54.988 1.00 35.36 574 LEU A CA 1
ATOM 4327 C C . LEU A 1 574 ? 4.181 -2.954 55.283 1.00 42.85 574 LEU A C 1
ATOM 4328 O O . LEU A 1 574 ? 3.702 -4.047 55.599 1.00 43.53 574 LEU A O 1
ATOM 4333 N N . SER A 1 575 ? 3.461 -1.844 55.194 1.00 38.11 575 SER A N 1
ATOM 4334 C CA . SER A 1 575 ? 2.011 -1.827 55.367 1.00 39.94 575 SER A CA 1
ATOM 4335 C C . SER A 1 575 ? 1.379 -1.079 54.208 1.00 41.40 575 SER A C 1
ATOM 4336 O O . SER A 1 575 ? 2.079 -0.411 53.442 1.00 39.47 575 SER A O 1
ATOM 4339 N N . LYS A 1 576 ? 0.059 -1.177 54.087 1.00 40.54 576 LYS A N 1
ATOM 4340 C CA . LYS A 1 576 ? -0.674 -0.278 53.210 1.00 38.69 576 LYS A CA 1
ATOM 4341 C C . LYS A 1 576 ? -0.627 1.112 53.819 1.00 40.80 576 LYS A C 1
ATOM 4342 O O . LYS A 1 576 ? -0.572 1.246 55.038 1.00 43.35 576 LYS A O 1
ATOM 4348 N N . PRO A 1 577 ? -0.630 2.158 52.980 1.00 36.86 577 PRO A N 1
ATOM 4349 C CA . PRO A 1 577 ? -0.758 3.480 53.591 1.00 33.96 577 PRO A CA 1
ATOM 4350 C C . PRO A 1 577 ? -2.141 3.630 54.205 1.00 38.57 577 PRO A C 1
ATOM 4351 O O . PRO A 1 577 ? -3.078 2.943 53.780 1.00 40.53 577 PRO A O 1
ATOM 4355 N N . GLN A 1 578 ? -2.266 4.488 55.209 1.00 35.57 578 GLN A N 1
ATOM 4356 C CA . GLN A 1 578 ? -3.557 4.683 55.867 1.00 37.42 578 GLN A CA 1
ATOM 4357 C C . GLN A 1 578 ? -3.810 6.150 56.198 1.00 35.81 578 GLN A C 1
ATOM 4358 O O . GLN A 1 578 ? -2.909 6.869 56.627 1.00 34.87 578 GLN A O 1
ATOM 4364 N N . GLU A 1 579 ? -5.050 6.586 55.996 1.00 37.35 579 GLU A N 1
ATOM 4365 C CA . GLU A 1 579 ? -5.458 7.909 56.435 1.00 35.51 579 GLU A CA 1
ATOM 4366 C C . GLU A 1 579 ? -5.623 7.884 57.947 1.00 41.90 579 GLU A C 1
ATOM 4367 O O . GLU A 1 579 ? -6.293 6.995 58.483 1.00 40.12 579 GLU A O 1
ATOM 4373 N N . ILE A 1 580 ? -4.998 8.845 58.623 1.00 35.16 580 ILE A N 1
ATOM 4374 C CA . ILE A 1 580 ? -4.969 8.908 60.081 1.00 37.81 580 ILE A CA 1
ATOM 4375 C C . ILE A 1 580 ? -5.942 9.948 60.639 1.00 36.52 580 ILE A C 1
ATOM 4376 O O . ILE A 1 580 ? -6.696 9.667 61.573 1.00 40.14 580 ILE A O 1
ATOM 4381 N N . LEU A 1 581 ? -5.913 11.149 60.065 1.00 32.66 581 LEU A N 1
ATOM 4382 C CA . LEU A 1 581 ? -6.823 12.230 60.448 1.00 35.51 581 LEU A CA 1
ATOM 4383 C C . LEU A 1 581 ? -7.289 12.985 59.210 1.00 38.13 581 LEU A C 1
ATOM 4384 O O . LEU A 1 581 ? -6.543 13.115 58.244 1.00 34.83 581 LEU A O 1
ATOM 4389 N N . THR A 1 582 ? -8.514 13.500 59.248 1.00 37.26 582 THR A N 1
ATOM 4390 C CA . THR A 1 582 ? -9.013 14.344 58.165 1.00 37.31 582 THR A CA 1
ATOM 4391 C C . THR A 1 582 ? -9.451 15.698 58.715 1.00 37.87 582 THR A C 1
ATOM 4392 O O . THR A 1 582 ? -10.045 15.770 59.785 1.00 37.98 582 THR A O 1
ATOM 4396 N N . PHE A 1 583 ? -9.147 16.761 57.975 1.00 36.38 583 PHE A N 1
ATOM 4397 C CA . PHE A 1 583 ? -9.422 18.122 58.405 1.00 32.11 583 PHE A CA 1
ATOM 4398 C C . PHE A 1 583 ? -10.283 18.851 57.378 1.00 38.83 583 PHE A C 1
ATOM 4399 O O . PHE A 1 583 ? -9.868 19.038 56.238 1.00 33.46 583 PHE A O 1
ATOM 4407 N N . ASP A 1 584 ? -11.484 19.255 57.783 1.00 34.58 584 ASP A N 1
ATOM 4408 C CA . ASP A 1 584 ? -12.430 19.893 56.873 1.00 34.70 584 ASP A CA 1
ATOM 4409 C C . ASP A 1 584 ? -12.209 21.402 56.849 1.00 38.79 584 ASP A C 1
ATOM 4410 O O . ASP A 1 584 ? -12.675 22.106 57.735 1.00 36.61 584 ASP A O 1
ATOM 4415 N N . PHE A 1 585 ? -11.502 21.888 55.829 1.00 34.20 585 PHE A N 1
ATOM 4416 C CA . PHE A 1 585 ? -11.131 23.304 55.744 1.00 33.89 585 PHE A CA 1
ATOM 4417 C C . PHE A 1 585 ? -12.325 24.207 55.494 1.00 40.09 585 PHE A C 1
ATOM 4418 O O . PHE A 1 585 ? -12.260 25.413 55.732 1.00 39.50 585 PHE A O 1
ATOM 4426 N N . GLN A 1 586 ? -13.418 23.628 55.011 1.00 37.83 586 GLN A N 1
ATOM 4427 C CA . GLN A 1 586 ? -14.599 24.400 54.687 1.00 37.74 586 GLN A CA 1
ATOM 4428 C C . GLN A 1 586 ? -15.290 24.826 55.990 1.00 41.39 586 GLN A C 1
ATOM 4429 O O . GLN A 1 586 ? -16.163 25.692 55.997 1.00 42.99 586 GLN A O 1
ATOM 4435 N N . GLN A 1 587 ? -14.870 24.222 57.099 1.00 38.03 587 GLN A N 1
ATOM 4436 C CA . GLN A 1 587 ? -15.431 24.531 58.415 1.00 42.69 587 GLN A CA 1
ATOM 4437 C C . GLN A 1 587 ? -14.352 25.108 59.336 1.00 37.33 587 GLN A C 1
ATOM 4438 O O . GLN A 1 587 ? -13.169 24.903 59.098 1.00 35.65 587 GLN A O 1
ATOM 4444 N N . PRO A 1 588 ? -14.757 25.812 60.407 1.00 42.49 588 PRO A N 1
ATOM 4445 C CA . PRO A 1 588 ? -13.753 26.293 61.366 1.00 37.68 588 PRO A CA 1
ATOM 4446 C C . PRO A 1 588 ? -13.138 25.157 62.171 1.00 42.47 588 PRO A C 1
ATOM 4447 O O . PRO A 1 588 ? -13.768 24.109 62.340 1.00 42.14 588 PRO A O 1
ATOM 4451 N N . ILE A 1 589 ? -11.926 25.374 62.666 1.00 39.43 589 ILE A N 1
ATOM 4452 C CA . ILE A 1 589 ? -11.246 24.408 63.523 1.00 36.04 589 ILE A CA 1
ATOM 4453 C C . ILE A 1 589 ? -12.059 24.145 64.784 1.00 38.12 589 ILE A C 1
ATOM 4454 O O . ILE A 1 589 ? -12.493 25.088 65.454 1.00 39.28 589 ILE A O 1
ATOM 4459 N N . PRO A 1 590 ? -12.298 22.861 65.101 1.00 41.02 590 PRO A N 1
ATOM 4460 C CA . PRO A 1 590 ? -13.018 22.513 66.331 1.00 47.61 590 PRO A CA 1
ATOM 4461 C C . PRO A 1 590 ? -12.210 22.912 67.564 1.00 44.62 590 PRO A C 1
ATOM 4462 O O . PRO A 1 590 ? -10.987 22.950 67.497 1.00 43.01 590 PRO A O 1
ATOM 4466 N N . GLN A 1 591 ? -12.885 23.232 68.666 1.00 51.68 591 GLN A N 1
ATOM 4467 C CA . GLN A 1 591 ? -12.182 23.732 69.845 1.00 54.40 591 GLN A CA 1
ATOM 4468 C C . GLN A 1 591 ? -11.713 22.604 70.767 1.00 60.26 591 GLN A C 1
ATOM 4469 O O . GLN A 1 591 ? -10.965 22.841 71.716 1.00 60.88 591 GLN A O 1
ATOM 4475 N N . GLN A 1 592 ? -12.137 21.376 70.472 1.00 57.84 592 GLN A N 1
ATOM 4476 C CA . GLN A 1 592 ? -11.657 20.201 71.199 1.00 56.43 592 GLN A CA 1
ATOM 4477 C C . GLN A 1 592 ? -10.646 19.422 70.354 1.00 52.77 592 GLN A C 1
ATOM 4478 O O . GLN A 1 592 ? -10.772 19.361 69.131 1.00 48.12 592 GLN A O 1
ATOM 4484 N N . PRO A 1 593 ? -9.630 18.829 71.003 1.00 51.94 593 PRO A N 1
ATOM 4485 C CA . PRO A 1 593 ? -8.625 18.047 70.273 1.00 51.79 593 PRO A CA 1
ATOM 4486 C C . PRO A 1 593 ? -9.239 16.892 69.483 1.00 51.64 593 PRO A C 1
ATOM 4487 O O . PRO A 1 593 ? -10.232 16.304 69.920 1.00 52.10 593 PRO A O 1
ATOM 4491 N N . MET A 1 594 ? -8.660 16.596 68.322 1.00 50.44 594 MET A N 1
ATOM 4492 C CA . MET A 1 594 ? -9.108 15.491 67.474 1.00 49.00 594 MET A CA 1
ATOM 4493 C C . MET A 1 594 ? -8.212 14.274 67.669 1.00 48.65 594 MET A C 1
ATOM 4494 O O . MET A 1 594 ? -7.017 14.341 67.392 1.00 46.94 594 MET A O 1
ATOM 4499 N N . GLN A 1 595 ? -8.779 13.160 68.123 1.00 54.17 595 GLN A N 1
ATOM 4500 C CA . GLN A 1 595 ? -7.973 11.962 68.350 1.00 54.58 595 GLN A CA 1
ATOM 4501 C C . GLN A 1 595 ? -8.355 10.816 67.417 1.00 50.94 595 GLN A C 1
ATOM 4502 O O . GLN A 1 595 ? -9.521 10.641 67.069 1.00 53.87 595 GLN A O 1
ATOM 4508 N N . SER A 1 596 ? -7.353 10.036 67.031 1.00 44.72 596 SER A N 1
ATOM 4509 C CA . SER A 1 596 ? -7.539 8.869 66.180 1.00 46.92 596 SER A CA 1
ATOM 4510 C C . SER A 1 596 ? -6.725 7.693 66.717 1.00 46.92 596 SER A C 1
ATOM 4511 O O . SER A 1 596 ? -5.595 7.861 67.177 1.00 52.78 596 SER A O 1
ATOM 4514 N N . LYS A 1 597 ? -7.306 6.503 66.661 1.00 44.15 597 LYS A N 1
ATOM 4515 C CA . LYS A 1 597 ? -6.605 5.289 67.043 1.00 45.51 597 LYS A CA 1
ATOM 4516 C C . LYS A 1 597 ? -6.846 4.215 65.994 1.00 48.68 597 LYS A C 1
ATOM 4517 O O . LYS A 1 597 ? -7.906 4.172 65.371 1.00 49.34 597 LYS A O 1
ATOM 4523 N N . GLY A 1 598 ? -5.871 3.338 65.805 1.00 46.04 598 GLY A N 1
ATOM 4524 C CA . GLY A 1 598 ? -6.056 2.235 64.886 1.00 43.74 598 GLY A CA 1
ATOM 4525 C C . GLY A 1 598 ? -4.866 1.310 64.801 1.00 48.53 598 GLY A C 1
ATOM 4526 O O . GLY A 1 598 ? -3.927 1.395 65.594 1.00 42.88 598 GLY A O 1
ATOM 4527 N N . THR A 1 599 ? -4.913 0.414 63.825 1.00 47.48 599 THR A N 1
ATOM 4528 C CA . THR A 1 599 ? -3.838 -0.537 63.615 1.00 49.06 599 THR A CA 1
ATOM 4529 C C . THR A 1 599 ? -3.474 -0.584 62.141 1.00 50.29 599 THR A C 1
ATOM 4530 O O . THR A 1 599 ? -4.328 -0.419 61.271 1.00 51.61 599 THR A O 1
ATOM 4534 N N A MET A 1 600 ? -2.194 -0.793 61.860 0.23 46.05 600 MET A N 1
ATOM 4535 N N B MET A 1 600 ? -2.195 -0.810 61.876 0.77 45.74 600 MET A N 1
ATOM 4536 C CA A MET A 1 600 ? -1.734 -0.932 60.485 0.23 44.23 600 MET A CA 1
ATOM 4537 C CA B MET A 1 600 ? -1.699 -0.931 60.516 0.77 44.02 600 MET A CA 1
ATOM 4538 C C A MET A 1 600 ? -1.043 -2.275 60.304 0.23 45.46 600 MET A C 1
ATOM 4539 C C B MET A 1 600 ? -1.055 -2.303 60.348 0.77 46.60 600 MET A C 1
ATOM 4540 O O A MET A 1 600 ? 0.037 -2.513 60.848 0.23 44.68 600 MET A O 1
ATOM 4541 O O B MET A 1 600 ? -0.018 -2.592 60.955 0.77 44.46 600 MET A O 1
ATOM 4550 N N . GLU A 1 601 ? -1.683 -3.152 59.539 1.00 44.20 601 GLU A N 1
ATOM 4551 C CA . GLU A 1 601 ? -1.191 -4.506 59.336 1.00 49.82 601 GLU A CA 1
ATOM 4552 C C . GLU A 1 601 ? 0.091 -4.540 58.515 1.00 42.68 601 GLU A C 1
ATOM 4553 O O . GLU A 1 601 ? 0.189 -3.906 57.459 1.00 43.53 601 GLU A O 1
ATOM 4559 N N . LEU A 1 602 ? 1.080 -5.272 59.008 1.00 47.10 602 LEU A N 1
ATOM 4560 C CA . LEU A 1 602 ? 2.303 -5.457 58.249 1.00 49.21 602 LEU A CA 1
ATOM 4561 C C . LEU A 1 602 ? 2.042 -6.545 57.220 1.00 52.66 602 LEU A C 1
ATOM 4562 O O . LEU A 1 602 ? 1.855 -7.706 57.573 1.00 51.61 602 LEU A O 1
ATOM 4567 N N . THR A 1 603 ? 2.005 -6.150 55.950 1.00 46.35 603 THR A N 1
ATOM 4568 C CA . THR A 1 603 ? 1.602 -7.036 54.864 1.00 53.34 603 THR A CA 1
ATOM 4569 C C . THR A 1 603 ? 2.784 -7.583 54.069 1.00 53.47 603 THR A C 1
ATOM 4570 O O . THR A 1 603 ? 2.620 -8.480 53.244 1.00 52.87 603 THR A O 1
ATOM 4574 N N . ARG A 1 604 ? 3.968 -7.030 54.319 1.00 54.23 604 ARG A N 1
ATOM 4575 C CA . ARG A 1 604 ? 5.194 -7.441 53.635 1.00 62.74 604 ARG A CA 1
ATOM 4576 C C . ARG A 1 604 ? 6.313 -7.671 54.653 1.00 63.24 604 ARG A C 1
ATOM 4577 O O . ARG A 1 604 ? 6.354 -7.011 55.692 1.00 61.47 604 ARG A O 1
ATOM 4585 N N . PRO A 1 605 ? 7.228 -8.607 54.361 1.00 61.68 605 PRO A N 1
ATOM 4586 C CA . PRO A 1 605 ? 8.316 -8.861 55.311 1.00 55.49 605 PRO A CA 1
ATOM 4587 C C . PRO A 1 605 ? 9.337 -7.730 55.332 1.00 47.67 605 PRO A C 1
ATOM 4588 O O . PRO A 1 605 ? 9.522 -7.044 54.326 1.00 47.71 605 PRO A O 1
ATOM 4592 N N . GLY A 1 606 ? 9.992 -7.548 56.474 1.00 48.88 606 GLY A N 1
ATOM 4593 C CA . GLY A 1 606 ? 10.978 -6.492 56.633 1.00 44.79 606 GLY A CA 1
ATOM 4594 C C . GLY A 1 606 ? 11.018 -5.957 58.050 1.00 47.56 606 GLY A C 1
ATOM 4595 O O . GLY A 1 606 ? 10.128 -6.240 58.850 1.00 47.06 606 GLY A O 1
ATOM 4596 N N . LYS A 1 607 ? 12.049 -5.184 58.374 1.00 43.03 607 LYS A N 1
ATOM 4597 C CA . LYS A 1 607 ? 12.139 -4.599 59.707 1.00 48.80 607 LYS A CA 1
ATOM 4598 C C . LYS A 1 607 ? 11.373 -3.289 59.782 1.00 39.70 607 LYS A C 1
ATOM 4599 O O . LYS A 1 607 ? 11.611 -2.371 58.998 1.00 37.27 607 LYS A O 1
ATOM 4605 N N . SER A 1 608 ? 10.459 -3.215 60.743 1.00 37.19 608 SER A N 1
ATOM 4606 C CA . SER A 1 608 ? 9.636 -2.027 60.928 1.00 40.11 608 SER A CA 1
ATOM 4607 C C . SER A 1 608 ? 10.416 -0.895 61.618 1.00 39.28 608 SER A C 1
ATOM 4608 O O . SER A 1 608 ? 10.306 -0.697 62.827 1.00 42.54 608 SER A O 1
ATOM 4611 N N . HIS A 1 609 ? 11.195 -0.149 60.839 1.00 32.58 609 HIS A N 1
ATOM 4612 C CA . HIS A 1 609 ? 12.035 0.913 61.381 1.00 31.19 609 HIS A CA 1
ATOM 4613 C C . HIS A 1 609 ? 11.255 2.135 61.844 1.00 35.90 609 HIS A C 1
ATOM 4614 O O . HIS A 1 609 ? 11.607 2.762 62.840 1.00 37.01 609 HIS A O 1
ATOM 4621 N N . GLY A 1 610 ? 10.200 2.486 61.123 1.00 35.79 610 GLY A N 1
ATOM 4622 C CA . GLY A 1 610 ? 9.534 3.742 61.403 1.00 32.94 610 GLY A CA 1
ATOM 4623 C C . GLY A 1 610 ? 8.156 3.831 60.788 1.00 34.79 610 GLY A C 1
ATOM 4624 O O . GLY A 1 610 ? 7.810 3.061 59.899 1.00 35.05 610 GLY A O 1
ATOM 4625 N N . ALA A 1 611 ? 7.363 4.771 61.284 1.00 32.12 611 ALA A N 1
ATOM 4626 C CA . ALA A 1 611 ? 6.167 5.193 60.581 1.00 29.20 611 ALA A CA 1
ATOM 4627 C C . ALA A 1 611 ? 6.477 6.519 59.909 1.00 27.72 611 ALA A C 1
ATOM 4628 O O . ALA A 1 611 ? 7.011 7.433 60.541 1.00 29.23 611 ALA A O 1
ATOM 4630 N N . VAL A 1 612 ? 6.165 6.614 58.622 1.00 25.62 612 VAL A N 1
ATOM 4631 C CA . VAL A 1 612 ? 6.372 7.853 57.873 1.00 27.22 612 VAL A CA 1
ATOM 4632 C C . VAL A 1 612 ? 5.018 8.538 57.693 1.00 30.87 612 VAL A C 1
ATOM 4633 O O . VAL A 1 612 ? 4.056 7.890 57.295 1.00 29.28 612 VAL A O 1
ATOM 4637 N N . LEU A 1 613 ? 4.943 9.835 57.983 1.00 25.02 613 LEU A N 1
ATOM 4638 C CA . LEU A 1 613 ? 3.684 10.564 57.890 1.00 26.00 613 LEU A CA 1
ATOM 4639 C C . LEU A 1 613 ? 3.812 11.760 56.950 1.00 29.31 613 LEU A C 1
ATOM 4640 O O . LEU A 1 613 ? 4.884 12.365 56.841 1.00 24.73 613 LEU A O 1
ATOM 4645 N N . TRP A 1 614 ? 2.717 12.097 56.276 1.00 25.13 614 TRP A N 1
ATOM 4646 C CA . TRP A 1 614 ? 2.710 13.209 55.322 1.00 27.31 614 TRP A CA 1
ATOM 4647 C C . TRP A 1 614 ? 1.308 13.775 55.228 1.00 27.88 614 TRP A C 1
ATOM 4648 O O . TRP A 1 614 ? 0.346 13.152 55.690 1.00 28.58 614 TRP A O 1
ATOM 4659 N N . MET A 1 615 ? 1.196 14.947 54.614 1.00 26.01 615 MET A N 1
ATOM 4660 C CA . MET A 1 615 ? -0.109 15.553 54.356 1.00 24.60 615 MET A CA 1
ATOM 4661 C C . MET A 1 615 ? -0.549 15.332 52.915 1.00 27.13 615 MET A C 1
ATOM 4662 O O . MET A 1 615 ? 0.267 15.316 51.995 1.00 28.75 615 MET A O 1
ATOM 4667 N N . GLU A 1 616 ? -1.853 15.164 52.730 1.00 27.93 616 GLU A N 1
ATOM 4668 C CA . GLU A 1 616 ? -2.472 15.228 51.414 1.00 27.99 616 GLU A CA 1
ATOM 4669 C C . GLU A 1 616 ? -3.527 16.326 51.467 1.00 31.14 616 GLU A C 1
ATOM 4670 O O . GLU A 1 616 ? -4.077 16.601 52.536 1.00 30.50 616 GLU A O 1
ATOM 4676 N N . TYR A 1 617 ? -3.782 16.968 50.330 1.00 27.03 617 TYR A N 1
ATOM 4677 C CA . TYR A 1 617 ? -4.755 18.061 50.280 1.00 26.70 617 TYR A CA 1
ATOM 4678 C C . TYR A 1 617 ? -5.794 17.797 49.205 1.00 32.46 617 TYR A C 1
ATOM 4679 O O . TYR A 1 617 ? -5.457 17.505 48.058 1.00 34.14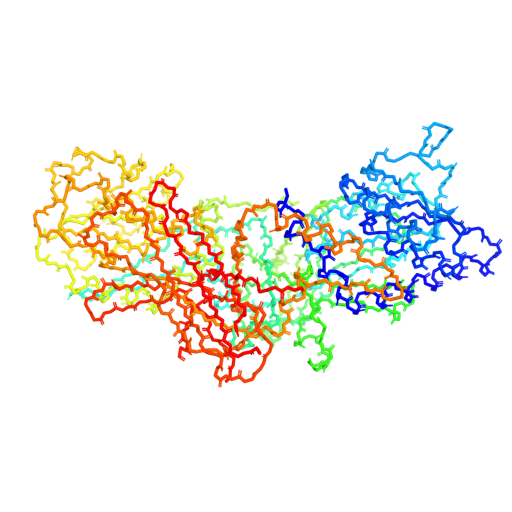 617 TYR A O 1
ATOM 4688 N N . GLN A 1 618 ? -7.061 17.850 49.598 1.00 28.74 618 GLN A N 1
ATOM 4689 C CA . GLN A 1 618 ? -8.158 17.748 48.648 1.00 30.20 618 GLN A CA 1
ATOM 4690 C C . GLN A 1 618 ? -8.385 19.149 48.088 1.00 37.40 618 GLN A C 1
ATOM 4691 O O . GLN A 1 618 ? -9.013 19.983 48.735 1.00 34.40 618 GLN A O 1
ATOM 4697 N N . LEU A 1 619 ? -7.845 19.419 46.906 1.00 33.91 619 LEU A N 1
ATOM 4698 C CA . LEU A 1 619 ? -7.909 20.770 46.356 1.00 35.61 619 LEU A CA 1
ATOM 4699 C C . LEU A 1 619 ? -9.348 21.108 45.987 1.00 33.72 619 LEU A C 1
ATOM 4700 O O . LEU A 1 619 ? -9.857 22.173 46.360 1.00 34.90 619 LEU A O 1
ATOM 4705 N N . THR A 1 620 ? -9.996 20.197 45.256 1.00 35.09 620 THR A N 1
ATOM 4706 C CA . THR A 1 620 ? -11.380 20.352 44.804 1.00 38.66 620 THR A CA 1
ATOM 4707 C C . THR A 1 620 ? -12.064 18.980 44.928 1.00 37.87 620 THR A C 1
ATOM 4708 O O . THR A 1 620 ? -11.407 18.009 45.307 1.00 37.05 620 THR A O 1
ATOM 4712 N N . PRO A 1 621 ? -13.368 18.883 44.620 1.00 37.99 621 PRO A N 1
ATOM 4713 C CA . PRO A 1 621 ? -13.969 17.549 44.777 1.00 40.53 621 PRO A CA 1
ATOM 4714 C C . PRO A 1 621 ? -13.288 16.421 43.986 1.00 42.71 621 PRO A C 1
ATOM 4715 O O . PRO A 1 621 ? -13.373 15.264 44.407 1.00 46.63 621 PRO A O 1
ATOM 4719 N N . ASP A 1 622 ? -12.617 16.739 42.883 1.00 39.47 622 ASP A N 1
ATOM 4720 C CA . ASP A 1 622 ? -12.017 15.697 42.049 1.00 42.32 622 ASP A CA 1
ATOM 4721 C C . ASP A 1 622 ? -10.524 15.909 41.806 1.00 41.70 622 ASP A C 1
ATOM 4722 O O . ASP A 1 622 ? -9.966 15.394 40.835 1.00 41.75 622 ASP A O 1
ATOM 4727 N N . SER A 1 623 ? -9.878 16.653 42.700 1.00 36.14 623 SER A N 1
ATOM 4728 C CA . SER A 1 623 ? -8.446 16.934 42.595 1.00 37.08 623 SER A CA 1
ATOM 4729 C C . SER A 1 623 ? -7.749 16.819 43.949 1.00 36.57 623 SER A C 1
ATOM 4730 O O . SER A 1 623 ? -8.219 17.373 44.945 1.00 38.28 623 SER A O 1
ATOM 4733 N N . THR A 1 624 ? -6.621 16.112 43.983 1.00 34.41 624 THR A N 1
ATOM 4734 C CA . THR A 1 624 ? -5.855 15.960 45.211 1.00 32.30 624 THR A CA 1
ATOM 4735 C C . THR A 1 624 ? -4.363 16.138 44.946 1.00 33.34 624 THR A C 1
ATOM 4736 O O . THR A 1 624 ? -3.917 16.078 43.797 1.00 39.17 624 THR A O 1
ATOM 4740 N N . ILE A 1 625 ? -3.601 16.376 46.005 1.00 33.18 625 ILE A N 1
ATOM 4741 C CA . ILE A 1 625 ? -2.143 16.435 45.894 1.00 26.87 625 ILE A CA 1
ATOM 4742 C C . ILE A 1 625 ? -1.501 15.875 47.157 1.00 30.93 625 ILE A C 1
ATOM 4743 O O . ILE A 1 625 ? -1.955 16.155 48.266 1.00 30.45 625 ILE A O 1
ATOM 4748 N N . SER A 1 626 ? -0.442 15.083 46.987 1.00 31.06 626 SER A N 1
ATOM 4749 C CA . SER A 1 626 ? 0.273 14.505 48.120 1.00 25.43 626 SER A CA 1
ATOM 4750 C C . SER A 1 626 ? 1.651 15.121 48.323 1.00 29.07 626 SER A C 1
ATOM 4751 O O . SER A 1 626 ? 2.397 15.308 47.365 1.00 31.26 626 SER A O 1
ATOM 4754 N N . THR A 1 627 ? 1.981 15.422 49.574 1.00 24.16 627 THR A N 1
ATOM 4755 C CA . THR A 1 627 ? 3.314 15.926 49.915 1.00 24.31 627 THR A CA 1
ATOM 4756 C C . THR A 1 627 ? 4.204 14.809 50.430 1.00 26.28 627 THR A C 1
ATOM 4757 O O . THR A 1 627 ? 5.293 15.070 50.962 1.00 27.29 627 THR A O 1
ATOM 4761 N N . GLY A 1 628 ? 3.745 13.568 50.275 1.00 28.90 628 GLY A N 1
ATOM 4762 C CA . GLY A 1 628 ? 4.524 12.429 50.728 1.00 29.46 628 GLY A CA 1
ATOM 4763 C C . GLY A 1 628 ? 4.623 11.343 49.680 1.00 27.38 628 GLY A C 1
ATOM 4764 O O . GLY A 1 628 ? 5.261 11.508 48.648 1.00 26.91 628 GLY A O 1
ATOM 4765 N N . LEU A 1 629 ? 3.970 10.223 49.949 1.00 30.85 629 LEU A N 1
ATOM 4766 C CA . LEU A 1 629 ? 4.005 9.092 49.042 1.00 32.55 629 LEU A CA 1
ATOM 4767 C C . LEU A 1 629 ? 3.358 9.452 47.710 1.00 33.74 629 LEU A C 1
ATOM 4768 O O . LEU A 1 629 ? 2.258 10.007 47.668 1.00 33.20 629 LEU A O 1
ATOM 4773 N N . ILE A 1 630 ? 4.043 9.154 46.614 1.00 34.07 630 ILE A N 1
ATOM 4774 C CA . ILE A 1 630 ? 3.458 9.418 45.315 1.00 40.54 630 ILE A CA 1
ATOM 4775 C C . ILE A 1 630 ? 3.376 8.124 44.480 1.00 43.90 630 ILE A C 1
ATOM 4776 O O . ILE A 1 630 ? 2.922 8.143 43.338 1.00 48.28 630 ILE A O 1
ATOM 4781 N N . ASN A 1 631 ? 3.773 6.993 45.070 1.00 47.24 631 ASN A N 1
ATOM 4782 C CA . ASN A 1 631 ? 3.413 5.680 44.505 1.00 59.13 631 ASN A CA 1
ATOM 4783 C C . ASN A 1 631 ? 2.712 4.746 45.518 1.00 61.33 631 ASN A C 1
ATOM 4784 O O . ASN A 1 631 ? 3.210 3.663 45.832 1.00 65.86 631 ASN A O 1
ATOM 4789 N N . PRO A 1 632 ? 1.533 5.155 46.023 1.00 64.11 632 PRO A N 1
ATOM 4790 C CA . PRO A 1 632 ? 0.854 4.333 47.035 1.00 66.92 632 PRO A CA 1
ATOM 4791 C C . PRO A 1 632 ? 0.378 2.991 46.477 1.00 73.31 632 PRO A C 1
ATOM 4792 O O . PRO A 1 632 ? 0.988 1.963 46.774 1.00 76.22 632 PRO A O 1
ATOM 4796 N N . GLY A 1 637 ? 8.795 -2.578 45.151 1.00 58.64 637 GLY A N 1
ATOM 4797 C CA . GLY A 1 637 ? 9.912 -1.664 44.987 1.00 51.05 637 GLY A CA 1
ATOM 4798 C C . GLY A 1 637 ? 9.976 -0.643 46.107 1.00 46.69 637 GLY A C 1
ATOM 4799 O O . GLY A 1 637 ? 9.191 -0.705 47.055 1.00 48.64 637 GLY A O 1
ATOM 4800 N N . ASP A 1 638 ? 10.911 0.298 45.999 1.00 38.35 638 ASP A N 1
ATOM 4801 C CA . ASP A 1 638 ? 11.057 1.342 47.008 1.00 34.42 638 ASP A CA 1
ATOM 4802 C C . ASP A 1 638 ? 9.956 2.394 46.914 1.00 41.37 638 ASP A C 1
ATOM 4803 O O . ASP A 1 638 ? 9.420 2.660 45.839 1.00 38.84 638 ASP A O 1
ATOM 4808 N N . CYS A 1 639 ? 9.638 3.002 48.051 1.00 32.01 639 CYS A N 1
ATOM 4809 C CA . CYS A 1 639 ? 8.712 4.131 48.076 1.00 29.72 639 CYS A CA 1
ATOM 4810 C C . CYS A 1 639 ? 9.216 5.269 47.198 1.00 36.27 639 CYS A C 1
ATOM 4811 O O . CYS A 1 639 ? 10.421 5.475 47.071 1.00 33.63 639 CYS A O 1
ATOM 4814 N N A CYS A 1 640 ? 8.290 5.999 46.589 0.58 31.86 640 CYS A N 1
ATOM 4815 N N B CYS A 1 640 ? 8.291 6.006 46.592 0.42 31.93 640 CYS A N 1
ATOM 4816 C CA A CYS A 1 640 ? 8.630 7.231 45.886 0.58 29.40 640 CYS A CA 1
ATOM 4817 C CA B CYS A 1 640 ? 8.638 7.229 45.873 0.42 29.79 640 CYS A CA 1
ATOM 4818 C C A CYS A 1 640 ? 8.028 8.402 46.636 0.58 31.36 640 CYS A C 1
ATOM 4819 C C B CYS A 1 640 ? 8.022 8.418 46.596 0.42 31.02 640 CYS A C 1
ATOM 4820 O O A CYS A 1 640 ? 6.851 8.380 46.972 0.58 30.07 640 CYS A O 1
ATOM 4821 O O B CYS A 1 640 ? 6.826 8.424 46.871 0.42 30.88 640 CYS A O 1
ATOM 4826 N N . TRP A 1 641 ? 8.845 9.418 46.904 1.00 28.63 641 TRP A N 1
ATOM 4827 C CA . TRP A 1 641 ? 8.416 10.553 47.726 1.00 24.32 641 TRP A CA 1
ATOM 4828 C C . TRP A 1 641 ? 8.412 11.870 46.959 1.00 32.43 641 TRP A C 1
ATOM 4829 O O . TRP A 1 641 ? 9.256 12.090 46.091 1.00 30.18 641 TRP A O 1
ATOM 4840 N N . ASN A 1 642 ? 7.462 12.742 47.283 1.00 28.17 642 ASN A N 1
ATOM 4841 C CA . ASN A 1 642 ? 7.487 14.124 46.793 1.00 26.20 642 ASN A CA 1
ATOM 4842 C C . ASN A 1 642 ? 8.839 14.747 47.145 1.00 22.80 642 ASN A C 1
ATOM 4843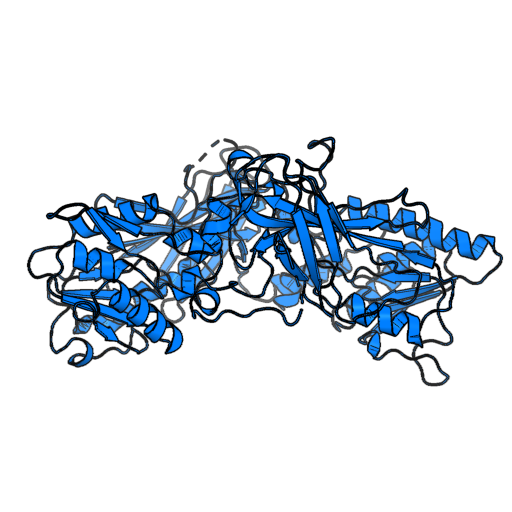 O O . ASN A 1 642 ? 9.188 14.841 48.317 1.00 27.15 642 ASN A O 1
ATOM 4848 N N . PRO A 1 643 ? 9.611 15.146 46.122 1.00 23.67 643 PRO A N 1
ATOM 4849 C CA . PRO A 1 643 ? 10.976 15.624 46.366 1.00 23.22 643 PRO A CA 1
ATOM 4850 C C . PRO A 1 643 ? 11.036 17.061 46.858 1.00 27.50 643 PRO A C 1
ATOM 4851 O O . PRO A 1 643 ? 12.117 17.534 47.186 1.00 28.65 643 PRO A O 1
ATOM 4855 N N . HIS A 1 644 ? 9.896 17.745 46.904 1.00 25.20 644 HIS A N 1
ATOM 4856 C CA . HIS A 1 644 ? 9.884 19.163 47.276 1.00 29.58 644 HIS A CA 1
ATOM 4857 C C . HIS A 1 644 ? 9.637 19.397 48.768 1.00 29.59 644 HIS A C 1
ATOM 4858 O O . HIS A 1 644 ? 9.742 20.529 49.252 1.00 27.61 644 HIS A O 1
ATOM 4865 N N . CYS A 1 645 ? 9.272 18.332 49.473 1.00 28.83 645 CYS A N 1
ATOM 4866 C CA . CYS A 1 645 ? 8.715 18.395 50.828 1.00 26.60 645 CYS A CA 1
ATOM 4867 C C . CYS A 1 645 ? 9.496 17.498 51.764 1.00 27.29 645 CYS A C 1
ATOM 4868 O O . CYS A 1 645 ? 9.995 16.460 51.333 1.00 27.39 645 CYS A O 1
ATOM 4871 N N . LYS A 1 646 ? 9.570 17.860 53.042 1.00 21.79 646 LYS A N 1
ATOM 4872 C CA . LYS A 1 646 ? 10.051 16.899 54.038 1.00 22.36 646 LYS A CA 1
ATOM 4873 C C . LYS A 1 646 ? 8.869 16.075 54.558 1.00 24.67 646 LYS A C 1
ATOM 4874 O O . LYS A 1 646 ? 7.747 16.586 54.697 1.00 28.32 646 LYS A O 1
ATOM 4880 N N . GLN A 1 647 ? 9.114 14.789 54.786 1.00 22.20 647 GLN A N 1
ATOM 4881 C CA . GLN A 1 647 ? 8.132 13.902 55.408 1.00 23.81 647 GLN A CA 1
ATOM 4882 C C . GLN A 1 647 ? 8.476 13.749 56.888 1.00 26.79 647 GLN A C 1
ATOM 4883 O O . GLN A 1 647 ? 9.586 14.062 57.293 1.00 27.39 647 GLN A O 1
ATOM 4889 N N . ALA A 1 648 ? 7.540 13.265 57.702 1.00 24.31 648 ALA A N 1
ATOM 4890 C CA . ALA A 1 648 ? 7.829 13.099 59.129 1.00 22.51 648 ALA A CA 1
ATOM 4891 C C . ALA A 1 648 ? 8.135 11.628 59.418 1.00 27.13 648 ALA A C 1
ATOM 4892 O O . ALA A 1 648 ? 7.426 10.735 58.949 1.00 29.84 648 ALA A O 1
ATOM 4894 N N . VAL A 1 649 ? 9.201 11.381 60.167 1.00 25.05 649 VAL A N 1
ATOM 4895 C CA . VAL A 1 649 ? 9.569 10.012 60.500 1.00 24.60 649 VAL A CA 1
ATOM 4896 C C . VAL A 1 649 ? 9.423 9.787 61.994 1.00 27.81 649 VAL A C 1
ATOM 4897 O O . VAL A 1 649 ? 10.081 10.448 62.788 1.00 27.81 649 VAL A O 1
ATOM 4901 N N . TYR A 1 650 ? 8.552 8.855 62.372 1.00 26.53 650 TYR A N 1
ATOM 4902 C CA . TYR A 1 650 ? 8.455 8.416 63.757 1.00 30.25 650 TYR A CA 1
ATOM 4903 C C . TYR A 1 650 ? 9.191 7.088 63.892 1.00 33.02 650 TYR A C 1
ATOM 4904 O O . TYR A 1 650 ? 8.702 6.058 63.430 1.00 31.91 650 TYR A O 1
ATOM 4913 N N . PHE A 1 651 ? 10.378 7.103 64.487 1.00 30.97 651 PHE A N 1
ATOM 4914 C CA . PHE A 1 651 ? 11.137 5.855 64.609 1.00 32.65 651 PHE A CA 1
ATOM 4915 C C . PHE A 1 651 ? 10.501 4.938 65.654 1.00 35.36 651 PHE A C 1
ATOM 4916 O O . PHE A 1 651 ? 10.119 5.388 66.731 1.00 36.14 651 PHE A O 1
ATOM 4924 N N . LEU A 1 652 ? 10.377 3.654 65.324 1.00 37.20 652 LEU A N 1
ATOM 4925 C CA . LEU A 1 652 ? 9.821 2.677 66.259 1.00 42.21 652 LEU A CA 1
ATOM 4926 C C . LEU A 1 652 ? 10.854 2.240 67.290 1.00 49.97 652 LEU A C 1
ATOM 4927 O O . LEU A 1 652 ? 12.053 2.462 67.113 1.00 42.48 652 LEU A O 1
ATOM 4932 N N . SER A 1 653 ? 10.367 1.604 68.355 1.00 56.24 653 SER A N 1
ATOM 4933 C CA . SER A 1 653 ? 11.191 1.167 69.481 1.00 66.39 653 SER A CA 1
ATOM 4934 C C . SER A 1 653 ? 12.475 0.452 69.061 1.00 73.25 653 SER A C 1
ATOM 4935 O O . SER A 1 653 ? 12.450 -0.493 68.268 1.00 69.10 653 SER A O 1
ATOM 4938 N N . THR A 1 654 ? 13.594 0.924 69.608 1.00 77.74 654 THR A N 1
ATOM 4939 C CA . THR A 1 654 ? 14.921 0.426 69.265 1.00 79.08 654 THR A CA 1
ATOM 4940 C C . THR A 1 654 ? 15.667 -0.065 70.501 1.00 82.93 654 THR A C 1
ATOM 4941 O O . THR A 1 654 ? 15.430 -1.174 70.983 1.00 82.88 654 THR A O 1
ATOM 4945 N N . PRO A 1 665 ? 5.608 -9.904 65.549 1.00 94.28 665 PRO A N 1
ATOM 4946 C CA . PRO A 1 665 ? 5.647 -8.509 65.100 1.00 88.53 665 PRO A CA 1
ATOM 4947 C C . PRO A 1 665 ? 5.073 -8.319 63.695 1.00 85.44 665 PRO A C 1
ATOM 4948 O O . PRO A 1 665 ? 5.854 -8.162 62.747 1.00 90.45 665 PRO A O 1
ATOM 4952 N N . ARG A 1 666 ? 3.748 -8.375 63.547 1.00 72.60 666 ARG A N 1
ATOM 4953 C CA . ARG A 1 666 ? 3.135 -8.104 62.244 1.00 63.11 666 ARG A CA 1
ATOM 4954 C C . ARG A 1 666 ? 1.939 -7.148 62.296 1.00 59.86 666 ARG A C 1
ATOM 4955 O O . ARG A 1 666 ? 1.122 -7.124 61.380 1.00 54.66 666 ARG A O 1
ATOM 4963 N N . SER A 1 667 ? 1.856 -6.340 63.346 1.00 53.99 667 SER A N 1
ATOM 4964 C CA . SER A 1 667 ? 0.935 -5.212 63.338 1.00 55.54 667 SER A CA 1
ATOM 4965 C C . SER A 1 667 ? 1.537 -4.010 64.061 1.00 50.90 667 SER A C 1
ATOM 4966 O O . SER A 1 667 ? 2.314 -4.169 65.000 1.00 48.52 667 SER A O 1
ATOM 4969 N N . VAL A 1 668 ? 1.193 -2.807 63.606 1.00 47.99 668 VAL A N 1
ATOM 4970 C CA . VAL A 1 668 ? 1.602 -1.581 64.287 1.00 42.62 668 VAL A CA 1
ATOM 4971 C C . VAL A 1 668 ? 0.355 -0.791 64.673 1.00 49.66 668 VAL A C 1
ATOM 4972 O O . VAL A 1 668 ? -0.445 -0.434 63.819 1.00 48.54 668 VAL A O 1
ATOM 4976 N N . SER A 1 669 ? 0.188 -0.541 65.966 1.00 43.44 669 SER A N 1
ATOM 4977 C CA . SER A 1 669 ? -0.947 0.227 66.458 1.00 47.82 669 SER A CA 1
ATOM 4978 C C . SER A 1 669 ? -0.553 1.682 66.619 1.00 42.92 669 SER A C 1
ATOM 4979 O O . SER A 1 669 ? 0.618 1.986 66.836 1.00 47.54 669 SER A O 1
ATOM 4982 N N . TYR A 1 670 ? -1.521 2.588 66.516 1.00 44.61 670 TYR A N 1
ATOM 4983 C CA . TYR A 1 670 ? -1.210 4.006 66.682 1.00 39.75 670 TYR A CA 1
ATOM 4984 C C . TYR A 1 670 ? -2.245 4.751 67.518 1.00 45.88 670 TYR A C 1
ATOM 4985 O O . TYR A 1 670 ? -3.413 4.362 67.596 1.00 46.69 670 TYR A O 1
ATOM 4994 N N . VAL A 1 671 ? -1.778 5.816 68.160 1.00 42.09 671 VAL A N 1
ATOM 4995 C CA . VAL A 1 671 ? -2.632 6.820 68.780 1.00 41.94 671 VAL A CA 1
ATOM 4996 C C . VAL A 1 671 ? -2.118 8.186 68.334 1.00 38.79 671 VAL A C 1
ATOM 4997 O O . VAL A 1 671 ? -0.955 8.497 68.542 1.00 38.82 671 VAL A O 1
ATOM 5001 N N . VAL A 1 672 ? -2.979 8.990 67.712 1.00 39.38 672 VAL A N 1
ATOM 5002 C CA . VAL A 1 672 ? -2.584 10.290 67.175 1.00 36.42 672 VAL A CA 1
ATOM 5003 C C . VAL A 1 672 ? -3.606 11.355 67.579 1.00 39.85 672 VAL A C 1
ATOM 5004 O O . VAL A 1 672 ? -4.803 11.087 67.618 1.00 42.75 672 VAL A O 1
ATOM 5008 N N . GLU A 1 673 ? -3.138 12.565 67.878 1.00 39.57 673 GLU A N 1
ATOM 5009 C CA . GLU A 1 673 ? -4.037 13.600 68.382 1.00 35.53 673 GLU A CA 1
ATOM 5010 C C . GLU A 1 673 ? -3.623 14.987 67.903 1.00 34.52 673 GLU A C 1
ATOM 5011 O O . GLU A 1 673 ? -2.465 15.370 68.026 1.00 36.39 673 GLU A O 1
ATOM 5017 N N . PHE A 1 674 ? -4.575 15.723 67.335 1.00 36.56 674 PHE A N 1
ATOM 5018 C CA . PHE A 1 674 ? -4.329 17.093 66.884 1.00 37.52 674 PHE A CA 1
ATOM 5019 C C . PHE A 1 674 ? -4.850 18.072 67.933 1.00 39.56 674 PHE A C 1
ATOM 5020 O O . PHE A 1 674 ? -5.987 17.952 68.394 1.00 39.24 674 PHE A O 1
ATOM 5028 N N . HIS A 1 675 ? -4.008 19.028 68.318 1.00 38.59 675 HIS A N 1
ATOM 5029 C CA . HIS A 1 675 ? -4.343 19.991 69.363 1.00 43.95 675 HIS A CA 1
ATOM 5030 C C . HIS A 1 675 ? -4.557 21.375 68.766 1.00 40.01 675 HIS A C 1
ATOM 5031 O O . HIS A 1 675 ? -3.598 22.023 68.363 1.00 42.43 675 HIS A O 1
ATOM 5038 N N . PRO A 1 676 ? -5.821 21.830 68.710 1.00 44.00 676 PRO A N 1
ATOM 5039 C CA . PRO A 1 676 ? -6.216 23.062 68.011 1.00 48.80 676 PRO A CA 1
ATOM 5040 C C . PRO A 1 676 ? -5.655 24.368 68.590 1.00 48.92 676 PRO A C 1
ATOM 5041 O O . PRO A 1 676 ? -5.526 25.339 67.844 1.00 52.55 676 PRO A O 1
ATOM 5045 N N . LEU A 1 677 ? -5.345 24.406 69.881 1.00 46.24 677 LEU A N 1
ATOM 5046 C CA . LEU A 1 677 ? -4.769 25.613 70.467 1.00 50.19 677 LEU A CA 1
ATOM 5047 C C . LEU A 1 677 ? -3.341 25.842 69.974 1.00 41.67 677 LEU A C 1
ATOM 5048 O O . LEU A 1 677 ? -2.931 26.977 69.732 1.00 53.32 677 LEU A O 1
ATOM 5053 N N . THR A 1 678 ? -2.586 24.763 69.816 1.00 41.29 678 THR A N 1
ATOM 5054 C CA . THR A 1 678 ? -1.181 24.875 69.437 1.00 40.61 678 THR A CA 1
ATOM 5055 C C . THR A 1 678 ? -0.890 24.466 67.996 1.00 39.18 678 THR A C 1
ATOM 5056 O O . THR A 1 678 ? 0.114 24.891 67.412 1.00 39.98 678 THR A O 1
ATOM 5060 N N . GLY A 1 679 ? -1.746 23.620 67.430 1.00 34.71 679 GLY A N 1
ATOM 5061 C CA . GLY A 1 679 ? -1.496 23.074 66.109 1.00 36.39 679 GLY A CA 1
ATOM 5062 C C . GLY A 1 679 ? -0.607 21.840 66.161 1.00 34.88 679 GLY A C 1
ATOM 5063 O O . GLY A 1 679 ? -0.286 21.253 65.129 1.00 35.52 679 GLY A O 1
ATOM 5064 N N . ASP A 1 680 ? -0.206 21.444 67.369 1.00 32.08 680 ASP A N 1
ATOM 5065 C CA . ASP A 1 680 ? 0.657 20.281 67.532 1.00 33.60 680 ASP A CA 1
ATOM 5066 C C . ASP A 1 680 ? -0.101 19.008 67.221 1.00 34.76 680 ASP A C 1
ATOM 5067 O O . ASP A 1 680 ? -1.316 18.944 67.394 1.00 36.45 680 ASP A O 1
ATOM 5072 N N . ILE A 1 681 ? 0.629 18.002 66.749 1.00 31.60 681 ILE A N 1
ATOM 5073 C CA . ILE A 1 681 ? 0.087 16.656 66.649 1.00 32.15 681 ILE A CA 1
ATOM 5074 C C . ILE A 1 681 ? 0.985 15.714 67.432 1.00 35.04 681 ILE A C 1
ATOM 5075 O O . ILE A 1 681 ? 2.169 15.576 67.121 1.00 36.47 681 ILE A O 1
ATOM 5080 N N . THR A 1 682 ? 0.430 15.096 68.470 1.00 38.26 682 THR A N 1
ATOM 5081 C CA . THR A 1 682 ? 1.171 14.109 69.244 1.00 39.30 682 THR A CA 1
ATOM 5082 C C . THR A 1 682 ? 0.819 12.720 68.738 1.00 36.13 682 THR A C 1
ATOM 5083 O O . THR A 1 682 ? -0.257 12.504 68.174 1.00 36.16 682 THR A O 1
ATOM 5087 N N . MET A 1 683 ? 1.727 11.775 68.930 1.00 35.45 683 MET A N 1
ATOM 5088 C CA . MET A 1 683 ? 1.536 10.458 68.345 1.00 36.97 683 MET A CA 1
ATOM 5089 C C . MET A 1 683 ? 2.361 9.388 69.032 1.00 42.13 683 MET A C 1
ATOM 5090 O O . MET A 1 683 ? 3.433 9.663 69.572 1.00 38.51 683 MET A O 1
ATOM 5095 N N . GLU A 1 684 ? 1.839 8.167 69.024 1.00 36.93 684 GLU A N 1
ATOM 5096 C CA . GLU A 1 684 ? 2.632 7.007 69.396 1.00 43.69 684 GLU A CA 1
ATOM 5097 C C . GLU A 1 684 ? 2.332 5.858 68.437 1.00 41.06 684 GLU A C 1
ATOM 5098 O O . GLU A 1 684 ? 1.171 5.520 68.209 1.00 43.57 684 GLU A O 1
ATOM 5104 N N . PHE A 1 685 ? 3.381 5.291 67.849 1.00 39.64 685 PHE A N 1
ATOM 5105 C CA . PHE A 1 685 ? 3.265 4.063 67.064 1.00 40.83 685 PHE A CA 1
ATOM 5106 C C . PHE A 1 685 ? 4.041 2.959 67.769 1.00 43.51 685 PHE A C 1
ATOM 5107 O O . PHE A 1 685 ? 5.183 3.167 68.173 1.00 43.67 685 PHE A O 1
ATOM 5115 N N . ARG A 1 686 ? 3.445 1.782 67.906 1.00 44.08 686 ARG A N 1
ATOM 5116 C CA . ARG A 1 686 ? 4.154 0.675 68.535 1.00 47.59 686 ARG A CA 1
ATOM 5117 C C . ARG A 1 686 ? 3.757 -0.667 67.925 1.00 52.59 686 ARG A C 1
ATOM 5118 O O . ARG A 1 686 ? 2.618 -0.853 67.502 1.00 49.24 686 ARG A O 1
ATOM 5126 N N . LEU A 1 687 ? 4.710 -1.592 67.862 1.00 52.06 687 LEU A N 1
ATOM 5127 C CA . LEU A 1 687 ? 4.408 -2.938 67.401 1.00 52.84 687 LEU A CA 1
ATOM 5128 C C . LEU A 1 687 ? 3.374 -3.574 68.319 1.00 56.31 687 LEU A C 1
ATOM 5129 O O . LEU A 1 687 ? 3.392 -3.356 69.528 1.00 58.95 687 LEU A O 1
ATOM 5134 N N . ALA A 1 688 ? 2.464 -4.347 67.738 1.00 60.82 688 ALA A N 1
ATOM 5135 C CA . ALA A 1 688 ? 1.442 -5.037 68.515 1.00 65.57 688 ALA A CA 1
ATOM 5136 C C . ALA A 1 688 ? 1.317 -6.485 68.056 1.00 70.11 688 ALA A C 1
ATOM 5137 O O . ALA A 1 688 ? 1.916 -6.877 67.051 1.00 69.26 688 ALA A O 1
#

Organism: Mus musculus (NCBI:txid10090)

GO terms:
  GO:0071514 genomic imprinting (P, IDA)
  GO:0005515 protein binding (F, IPI)
  GO:0035243 protein-arginine omega-N symmetric methyltransferase activity (F, IDA)
  GO:0044020 histone H4R3 methyltransferase activity (F, IDA)

Foldseek 3Di:
DVCLLQPQVLLCLVQQLVLVLLLVLLLVQLCVQVVVVHAAEEEEAQCQLVSSVVSNVVSPHQAYEYEHQDVVRLVNNCVQCVVQPNNVHYDYHHRHLLPAADDPPGSHVAAGQEYEYDQQFQQGQQRQPQVNLQSNQVGHHDAQGHYFLQKKWKKKWWKDFPLQLLLQAAQWAWDAEPVGIDIQHADVLSQQALFAQDWDFFQCLLDDPVRIDTFWDIGGFDMAGSNHNGHQAKDKGKDKTATQAKDKGWKMKMGMKTAGGPVSPRIDTQDHPVNDDDNVVDGDTDRHHITIATESHIDIDHGGQMWMKMWIDGNRGIHIYTAQPVGDDDGHGPLLPNVQAGSLRSSVLNPNVLVVQLLVLLLVQQDPQAEEEEEAQLDCVQVSNVRHHHPAAEYEHQDPSSQVNVCSSCVVSVNNPRYHYHHHDLLPDDCVSSVVAAGQEYEDPHYYRPDFAQLVSCVSLVSLQSCVVRHDVNRAYFLQKKFKKKFFKAWPPPLSSNAHDQDRPRRGSVSSNVSSVCVQPVDVFGFWHWDQCSRTWIATQFQMDTFGMGGSNDHDDQDKDKGKDKTFRNHDHDRFWMKMHMKTRRDVPGIGTQAFPPSNTTDTNRSGIITTGTEPSEGMKIKMWMAHVVVRDITMDIYHD

B-factor: mean 35.74, std 14.36, range [17.57, 121.3]

Solvent-accessible surface area: 27315 Å² total; per-residue (Å²): 102,97,120,24,7,74,20,48,41,11,3,37,10,41,5,122,19,11,2,58,52,0,21,85,0,0,111,36,0,0,48,70,0,82,124,116,74,85,137,0,19,0,0,1,6,30,10,8,10,0,4,11,0,0,0,0,20,62,19,34,2,43,54,0,17,0,2,13,87,55,124,44,1,4,84,5,0,79,126,0,4,109,128,32,64,30,53,134,94,10,85,30,8,64,79,73,4,60,108,3,72,58,24,145,146,29,15,3,89,55,90,0,10,0,0,0,0,26,32,8,26,14,28,2,1,25,124,5,1,5,32,9,0,30,32,0,21,111,96,0,2,87,165,119,8,19,0,0,0,25,72,0,10,9,45,0,8,0,0,60,2,167,64,0,6,11,23,1,16,8,22,57,4,126,5,131,15,122,170,30,122,68,59,0,61,11,0,44,32,2,99,160,0,28,1,22,52,58,27,13,78,7,8,0,32,68,1,50,80,98,42,21,66,43,0,0,83,51,14,80,0,13,57,16,39,1,10,120,101,7,62,22,76,78,41,76,47,50,91,134,12,78,3,85,26,71,18,61,0,14,0,0,0,4,5,3,8,0,28,0,10,60,131,14,174,26,98,0,50,4,10,0,47,63,37,54,145,56,78,158,113,58,88,59,10,30,30,2,16,10,3,0,9,22,2,29,96,71,43,87,5,85,117,45,52,76,25,25,0,10,0,18,14,43,57,94,44,4,27,5,26,13,66,188,113,101,108,183,138,35,59,97,15,105,5,36,0,15,132,40,10,94,32,61,5,2,6,10,12,23,40,59,117,33,15,70,71,5,4,92,1,0,71,66,19,26,111,136,48,5,20,0,0,3,1,3,29,2,5,15,9,1,0,2,0,43,30,30,54,13,129,40,2,1,3,5,2,56,49,94,38,11,56,130,1,1,95,83,0,2,121,36,20,152,12,91,133,117,7,42,24,13,65,81,130,7,26,112,9,56,57,86,29,0,97,64,82,110,0,38,2,0,0,0,8,8,43,8,79,120,30,128,12,12,5,62,22,7,55,0,4,97,0,13,42,42,1,67,131,15,23,23,136,75,10,52,1,0,0,55,18,2,13,0,25,0,0,0,0,35,3,146,28,1,67,63,10,28,15,52,33,11,84,4,49,63,11,37,0,94,27,1,12,90,34,14,78,123,7,45,78,130,126,189,28,59,64,2,15,32,22,28,2,42,14,12,27,2,76,18,0,6,120,51,59,91,9,11,69,0,70,0,60,96,62,22,59,160,134,65,47,101,21,141,26,85,1,106,23,68,129,114,38,143,21,30,0,0,0,0,2,0,34,6,61,1,1,105,128,17,73,23,23,24,0,5,95,72,117,104,59,16,62,13,13,51,36,25,109,0,0,1,5,20,7,109,106,130,187,29,0,29,11,57,0,44,3,48,22,172,97,23,74,14,44,7,90,3,152,72,81

CATH classification: 3.40.50.150 (+3 more: 2.70.160.11, 3.40.50.150, 2.70.160.11)